Protein AF-A0A914P6P5-F1 (afdb_monomer_lite)

Foldseek 3Di:
DVVVVVVVVVVVVVVVVVVVVPPPPPDDDDDDDDDDDDDDDDDDDDDDDDDDDDDDPDDDDPDDDDDDDDDDPDDPPVVVVVVVVVVVVVVVVVVVVVVVVVVVVVVVVVPPPVVVVVVVVPPPPDPDPVVVVVVVVVVVVVVVVVVVVVVVVVVVVVVVVVVVVVVVVVVVVVVVVVVVVVVVVVVVVVVVVVVVVVVVVVVVVVVVVVVVVVVVVVVVVVVVVVVVVVVVVVVVVVVVVVVVVVVVVVVVVVVVVVVVVVVVVVVVVVVVVVVVVVVVVVVVVVVVVVVVVVVVVVVVVVVVVVVVVVVVVVVVVVVVVVVVVVVVVVVVVVVVVVVVVVVDDDDDDDDDDDPPPVVVVVVVVVVVVVVVVVVVVVVVVVVVVVVVVVVVVVVVVVVVVVVVVVVVVVVVVVVVVVVVVVVVVVVVVVVVVVVVVVVVVVVVVVVVVVVVVVVVVVVVVVVVVVVVVVVVVVVVVVVVVVVVVVVVVVVVVVVVPDDDDDDPPVVVVVVVVVVVVVVVVVVVVVVVVVVVVVVVVVVVVVVVVVVVVVVVVVVVVVVVVVVVVVVVVVVVVVVVVVVVVVVVVVVVVVVVVVVVVVVVVVVVVVVVVVVVVVVVVVVVVVVVVVVVVVVVVVVVVVVVVVVVVVVVVVVVVVVVVVVVVD

Radius of gyration: 86.82 Å; chains: 1; bounding box: 163×59×300 Å

Structure (mmCIF, N/CA/C/O backbone):
data_AF-A0A914P6P5-F1
#
_entry.id   AF-A0A914P6P5-F1
#
loop_
_atom_site.group_PDB
_atom_site.id
_atom_site.type_symbol
_atom_site.label_atom_id
_atom_site.label_alt_id
_atom_site.label_comp_id
_atom_site.label_asym_id
_atom_site.label_entity_id
_atom_site.label_seq_id
_atom_site.pdbx_PDB_ins_code
_atom_site.Cartn_x
_atom_site.Cartn_y
_atom_site.Cartn_z
_atom_site.occupancy
_atom_site.B_iso_or_equiv
_atom_site.auth_seq_id
_atom_site.auth_comp_id
_atom_site.auth_asym_id
_atom_site.auth_atom_id
_atom_site.pdbx_PDB_model_num
ATOM 1 N N . MET A 1 1 ? -19.886 24.396 17.014 1.00 57.44 1 MET A N 1
ATOM 2 C CA . MET A 1 1 ? -20.000 23.623 15.750 1.00 57.44 1 MET A CA 1
ATOM 3 C C . MET A 1 1 ? -20.609 24.397 14.573 1.00 57.44 1 MET A C 1
ATOM 5 O O . MET A 1 1 ? -19.996 24.369 13.516 1.00 57.44 1 MET A O 1
ATOM 9 N N . LYS A 1 2 ? -21.733 25.130 14.704 1.00 63.47 2 LYS A N 1
ATOM 10 C CA . LYS A 1 2 ? -22.335 25.891 13.575 1.00 63.47 2 LYS A CA 1
ATOM 11 C C . LYS A 1 2 ? -21.384 26.892 12.884 1.00 63.47 2 LYS A C 1
ATOM 13 O O . LYS A 1 2 ? -21.362 26.943 11.663 1.00 63.47 2 LYS A O 1
ATOM 18 N N . ARG A 1 3 ? -20.536 27.612 13.635 1.00 68.31 3 ARG A N 1
ATOM 19 C CA . ARG A 1 3 ? -19.542 28.545 13.056 1.00 68.31 3 ARG A CA 1
ATOM 20 C C . ARG A 1 3 ? -18.435 27.857 12.240 1.00 68.31 3 ARG A C 1
ATOM 22 O O . ARG A 1 3 ? -17.996 28.416 11.249 1.00 68.31 3 ARG A O 1
ATOM 29 N N . ARG A 1 4 ? -18.031 26.629 12.602 1.00 73.69 4 ARG A N 1
ATOM 30 C CA . ARG A 1 4 ? -17.045 25.853 11.823 1.00 73.69 4 ARG A CA 1
ATOM 31 C C . ARG A 1 4 ? -17.630 25.334 10.505 1.00 73.69 4 ARG A C 1
ATOM 33 O O . ARG A 1 4 ? -16.917 25.320 9.516 1.00 73.69 4 ARG A O 1
ATOM 40 N N . ARG A 1 5 ? -18.921 24.972 10.467 1.00 78.75 5 ARG A N 1
ATOM 41 C CA . ARG A 1 5 ? -19.598 24.602 9.207 1.00 78.75 5 ARG A CA 1
ATOM 42 C C . ARG A 1 5 ? -19.689 25.775 8.232 1.00 78.75 5 ARG A C 1
ATOM 44 O O . ARG A 1 5 ? -19.384 25.590 7.064 1.00 78.75 5 ARG A O 1
ATOM 51 N N . LEU A 1 6 ? -20.032 26.965 8.728 1.00 81.44 6 LEU A N 1
ATOM 52 C CA . LEU A 1 6 ? -20.105 28.168 7.891 1.00 81.44 6 LEU A CA 1
ATOM 53 C C . LEU A 1 6 ? -18.742 28.549 7.300 1.00 81.44 6 LEU A C 1
ATOM 55 O O . LEU A 1 6 ? -18.678 28.917 6.136 1.00 81.44 6 LEU A O 1
ATOM 59 N N . TYR A 1 7 ? -17.656 28.387 8.060 1.00 83.50 7 TYR A N 1
ATOM 60 C CA . TYR A 1 7 ? -16.308 28.683 7.568 1.00 83.50 7 TYR A CA 1
ATOM 61 C C . TYR A 1 7 ? -15.855 27.715 6.460 1.00 83.50 7 TYR A C 1
ATOM 63 O O . TYR A 1 7 ? -15.299 28.140 5.452 1.00 83.50 7 TYR A O 1
ATOM 71 N N . VAL A 1 8 ? -16.159 26.419 6.603 1.00 83.75 8 VAL A N 1
ATOM 72 C CA . VAL A 1 8 ? -15.824 25.395 5.594 1.00 83.75 8 VAL A CA 1
ATOM 73 C C . VAL A 1 8 ? -16.658 25.560 4.316 1.00 83.75 8 VAL A C 1
ATOM 75 O O . VAL A 1 8 ? -16.129 25.416 3.216 1.00 83.75 8 VAL A O 1
ATOM 78 N N . GLU A 1 9 ? -17.942 25.920 4.425 1.00 81.25 9 GLU A N 1
ATOM 79 C CA . GLU A 1 9 ? -18.768 26.249 3.250 1.00 81.25 9 GLU A CA 1
ATOM 80 C C . GLU A 1 9 ? -18.296 27.526 2.537 1.00 81.25 9 GLU A C 1
ATOM 82 O O . GLU A 1 9 ? -18.403 27.631 1.313 1.00 81.25 9 GLU A O 1
ATOM 87 N N . GLU A 1 10 ? -17.763 28.498 3.276 1.00 86.12 10 GLU A N 1
ATOM 88 C CA . GLU A 1 10 ? -17.255 29.742 2.702 1.00 86.12 10 GLU A CA 1
ATOM 89 C C . GLU A 1 10 ? -15.915 29.544 1.971 1.00 86.12 10 GLU A C 1
ATOM 91 O O . GLU A 1 10 ? -15.727 30.100 0.885 1.00 86.12 10 GLU A O 1
ATOM 96 N N . GLU A 1 11 ? -15.020 28.693 2.488 1.00 83.38 11 GLU A N 1
ATOM 97 C CA . GLU A 1 11 ? -13.799 28.293 1.773 1.00 83.38 11 GLU A CA 1
ATOM 98 C C . GLU A 1 11 ? -14.096 27.467 0.516 1.00 83.38 11 GLU A C 1
ATOM 100 O O . GLU A 1 11 ? -13.522 27.740 -0.542 1.00 83.38 11 GLU A O 1
ATOM 105 N N . ALA A 1 12 ? -15.052 26.534 0.581 1.00 76.88 12 ALA A N 1
ATOM 106 C CA . ALA A 1 12 ? -15.472 25.756 -0.585 1.00 76.88 12 ALA A CA 1
ATOM 107 C C . ALA A 1 12 ? -16.051 26.649 -1.702 1.00 76.88 12 ALA A C 1
ATOM 109 O O . ALA A 1 12 ? -15.792 26.437 -2.886 1.00 76.88 12 ALA A O 1
ATOM 110 N N . ARG A 1 13 ? -16.776 27.718 -1.343 1.00 78.88 13 ARG A N 1
ATOM 111 C CA . ARG A 1 13 ? -17.282 28.699 -2.321 1.00 78.88 13 ARG A CA 1
ATOM 112 C C . ARG A 1 13 ? -16.189 29.602 -2.899 1.00 78.88 13 ARG A C 1
ATOM 114 O O . ARG A 1 13 ? -16.339 30.086 -4.024 1.00 78.88 13 ARG A O 1
ATOM 121 N N . LYS A 1 14 ? -15.104 29.857 -2.160 1.00 77.94 14 LYS A N 1
ATOM 122 C CA . LYS A 1 14 ? -13.953 30.630 -2.661 1.00 77.94 14 LYS A CA 1
ATOM 123 C C . LYS A 1 14 ? -13.117 29.820 -3.654 1.00 77.94 14 LYS A C 1
ATOM 125 O O . LYS A 1 14 ? -12.744 30.371 -4.692 1.00 77.94 14 LYS A O 1
ATOM 130 N N . SER A 1 15 ? -12.907 28.527 -3.403 1.00 70.56 15 SER A N 1
ATOM 131 C CA . SER A 1 15 ? -12.168 27.653 -4.325 1.00 70.56 15 SER A CA 1
ATOM 132 C C . SER A 1 15 ? -12.925 27.420 -5.642 1.00 70.56 15 SER A C 1
ATOM 134 O O . SER A 1 15 ? -12.329 27.471 -6.721 1.00 70.56 15 SER A O 1
ATOM 136 N N . GLU A 1 16 ? -14.257 27.303 -5.600 1.00 68.19 16 GLU A N 1
ATOM 137 C CA . GLU A 1 16 ? -15.073 27.144 -6.812 1.00 68.19 16 GLU A CA 1
ATOM 138 C C . GLU A 1 16 ? -15.070 28.408 -7.701 1.00 68.19 16 GLU A C 1
ATOM 140 O O . GLU A 1 16 ? -15.037 28.322 -8.933 1.00 68.19 16 GLU A O 1
ATOM 145 N N . LYS A 1 17 ? -15.019 29.606 -7.098 1.00 72.56 17 LYS A N 1
ATOM 146 C CA . LYS A 1 17 ? -14.906 30.875 -7.842 1.00 72.56 17 LYS A CA 1
ATOM 147 C C . LYS A 1 17 ? -13.534 31.072 -8.496 1.00 72.56 17 LYS A C 1
ATOM 149 O O . LYS A 1 17 ? -13.471 31.693 -9.557 1.00 72.56 17 LYS A O 1
ATOM 154 N N . GLN A 1 18 ? -12.456 30.537 -7.920 1.00 63.19 18 GLN A N 1
ATOM 155 C CA . GLN A 1 18 ? -11.127 30.566 -8.548 1.00 63.19 18 GLN A CA 1
ATOM 156 C C . GLN A 1 18 ? -11.021 29.591 -9.731 1.00 63.19 18 GLN A C 1
ATOM 158 O O . GLN A 1 18 ? -10.430 29.940 -10.751 1.00 63.19 18 GLN A O 1
ATOM 163 N N . SER A 1 19 ? -11.686 28.432 -9.667 1.00 59.84 19 SER A N 1
ATOM 164 C CA . SER A 1 19 ? -11.717 27.466 -10.779 1.00 59.84 19 SER A CA 1
ATOM 165 C C . SER A 1 19 ? -12.417 28.013 -12.036 1.00 59.84 19 SER A C 1
ATOM 167 O O . SER A 1 19 ? -11.980 27.766 -13.162 1.00 59.84 19 SER A O 1
ATOM 169 N N . ARG A 1 20 ? -13.462 28.840 -11.875 1.00 52.88 20 ARG A N 1
ATOM 170 C CA . ARG A 1 20 ? -14.198 29.422 -13.016 1.00 52.88 20 ARG A CA 1
ATOM 171 C C . ARG A 1 20 ? -13.448 30.549 -13.740 1.00 52.88 20 ARG A C 1
ATOM 173 O O . ARG A 1 20 ? -13.756 30.809 -14.899 1.00 52.88 20 ARG A O 1
ATOM 180 N N . LYS A 1 21 ? -12.438 31.178 -13.124 1.00 50.44 21 LYS A N 1
ATOM 181 C CA . LYS A 1 21 ? -11.638 32.238 -13.776 1.00 50.44 21 LYS A CA 1
ATOM 182 C C . LYS A 1 21 ? -10.588 31.717 -14.766 1.00 50.44 21 LYS A C 1
ATOM 184 O O . LYS A 1 21 ? -10.185 32.473 -15.641 1.00 50.44 21 LYS A O 1
ATOM 189 N N . HIS A 1 22 ? -10.201 30.441 -14.702 1.00 49.31 22 HIS A N 1
ATOM 190 C CA . HIS A 1 22 ? -9.173 29.878 -15.593 1.00 49.31 22 HIS A CA 1
ATOM 191 C C . HIS A 1 22 ? -9.705 29.165 -16.848 1.00 49.31 22 HIS A C 1
ATOM 193 O O . HIS A 1 22 ? -8.911 28.711 -17.665 1.00 49.31 22 HIS A O 1
ATOM 199 N N . LYS A 1 23 ? -11.028 29.102 -17.058 1.00 45.62 23 LYS A N 1
ATOM 200 C CA . LYS A 1 23 ? -11.630 28.457 -18.246 1.00 45.62 23 LYS A CA 1
ATOM 201 C C . LYS A 1 23 ? -12.094 29.416 -19.354 1.00 45.62 23 LYS A C 1
ATOM 203 O O . LYS A 1 23 ? -12.641 28.948 -20.344 1.00 45.62 23 LYS A O 1
ATOM 208 N N . SER A 1 24 ? -11.863 30.727 -19.233 1.00 41.78 24 SER A N 1
ATOM 209 C CA . SER A 1 24 ? -12.435 31.730 -20.156 1.00 41.78 24 SER A CA 1
ATOM 210 C C . SER A 1 24 ? -11.449 32.384 -21.144 1.00 41.78 24 SER A C 1
ATOM 212 O O . SER A 1 24 ? -11.834 33.344 -21.805 1.00 41.78 24 SER A O 1
ATOM 214 N N . SER A 1 25 ? -10.203 31.914 -21.280 1.00 44.88 25 SER A N 1
ATOM 215 C CA . SER A 1 25 ? -9.183 32.582 -22.122 1.00 44.88 25 SER A CA 1
ATOM 216 C C . SER A 1 25 ? -8.612 31.748 -23.280 1.00 44.88 25 SER A C 1
ATOM 218 O O . SER A 1 25 ? -7.542 32.063 -23.791 1.00 44.88 25 SER A O 1
ATOM 220 N N . ARG A 1 26 ? -9.308 30.706 -23.748 1.00 41.03 26 ARG A N 1
ATOM 221 C CA . ARG A 1 26 ? -8.904 29.953 -24.952 1.00 41.03 26 ARG A CA 1
ATOM 222 C C . ARG A 1 26 ? -10.090 29.702 -25.873 1.00 41.03 26 ARG A C 1
ATOM 224 O O . ARG A 1 26 ? -10.590 28.592 -25.926 1.00 41.03 26 ARG A O 1
ATOM 231 N N . LEU A 1 27 ? -10.540 30.739 -26.570 1.00 44.19 27 LEU A N 1
ATOM 232 C CA . LEU A 1 27 ? -11.348 30.643 -27.791 1.00 44.19 27 LEU A CA 1
ATOM 233 C C . LEU A 1 27 ? -11.182 31.969 -28.555 1.00 44.19 27 LEU A C 1
ATOM 235 O O . LEU A 1 27 ? -12.054 32.830 -28.543 1.00 44.19 27 LEU A O 1
ATOM 239 N N . SER A 1 28 ? -10.025 32.151 -29.191 1.00 37.38 28 SER A N 1
ATOM 240 C CA . SER A 1 28 ? -9.862 33.107 -30.287 1.00 37.38 28 SER A CA 1
ATOM 241 C C . SER A 1 28 ? -9.463 32.316 -31.525 1.00 37.38 28 SER A C 1
ATOM 243 O O . SER A 1 28 ? -8.366 31.776 -31.627 1.00 37.38 28 SER A O 1
ATOM 245 N N . THR A 1 29 ? -10.436 32.184 -32.414 1.00 43.00 29 THR A N 1
ATOM 246 C CA . THR A 1 29 ? -10.358 31.599 -33.746 1.00 43.00 29 THR A CA 1
ATOM 247 C C . THR A 1 29 ? -9.427 32.410 -34.637 1.00 43.00 29 THR A C 1
ATOM 249 O O . THR A 1 29 ? -9.736 33.564 -34.933 1.00 43.00 29 THR A O 1
ATOM 252 N N . GLU A 1 30 ? -8.361 31.794 -35.137 1.00 35.72 30 GLU A N 1
ATOM 253 C CA . GLU A 1 30 ? -7.603 32.316 -36.272 1.00 35.72 30 GLU A CA 1
ATOM 254 C C . GLU A 1 30 ? -7.910 31.454 -37.501 1.00 35.72 30 GLU A C 1
ATOM 256 O O . GLU A 1 30 ? -7.604 30.264 -37.570 1.00 35.72 30 GLU A O 1
ATOM 261 N N . LYS A 1 31 ? -8.636 32.067 -38.440 1.00 43.28 31 LYS A N 1
ATOM 262 C CA . LYS A 1 31 ? -8.937 31.536 -39.768 1.00 43.28 31 LYS A CA 1
ATOM 263 C C . LYS A 1 31 ? -7.682 31.673 -40.626 1.00 43.28 31 LYS A C 1
ATOM 265 O O . LYS A 1 31 ? -7.341 32.791 -41.000 1.00 43.28 31 LYS A O 1
ATOM 270 N N . ILE A 1 32 ? -7.068 30.561 -41.021 1.00 37.91 32 ILE A N 1
ATOM 271 C CA . ILE A 1 32 ? -6.149 30.540 -42.163 1.00 37.91 32 ILE A CA 1
ATOM 272 C C . ILE A 1 32 ? -6.834 29.802 -43.311 1.00 37.91 32 ILE A C 1
ATOM 274 O O . ILE A 1 32 ? -7.226 28.641 -43.213 1.00 37.91 32 ILE A O 1
ATOM 278 N N . VAL A 1 33 ? -7.033 30.558 -44.386 1.00 34.62 33 VAL A N 1
ATOM 279 C CA . VAL A 1 33 ? -7.624 30.163 -45.661 1.00 34.62 33 VAL A CA 1
ATOM 280 C C . VAL A 1 33 ? -6.615 29.295 -46.413 1.00 34.62 33 VAL A C 1
ATOM 282 O O . VAL A 1 33 ? -5.616 29.803 -46.913 1.00 34.62 33 VAL A O 1
ATOM 285 N N . VAL A 1 34 ? -6.882 27.994 -46.515 1.00 36.00 34 VAL A N 1
ATOM 286 C CA . VAL A 1 34 ? -6.157 27.088 -47.416 1.00 36.00 34 VAL A CA 1
ATOM 287 C C . VAL A 1 34 ? -6.875 27.085 -48.765 1.00 36.00 34 VAL A C 1
ATOM 289 O O . VAL A 1 34 ? -8.021 26.648 -48.874 1.00 36.00 34 VAL A O 1
ATOM 292 N N . LYS A 1 35 ? -6.205 27.606 -49.798 1.00 40.47 35 LYS A N 1
ATOM 293 C CA . LYS A 1 35 ? -6.622 27.474 -51.199 1.00 40.47 35 LYS A CA 1
ATOM 294 C C . LYS A 1 35 ? -6.316 26.053 -51.685 1.00 40.47 35 LYS A C 1
ATOM 296 O O . LYS A 1 35 ? -5.159 25.662 -51.772 1.00 40.47 35 LYS A O 1
ATOM 301 N N . LEU A 1 36 ? -7.378 25.325 -52.020 1.00 36.66 36 LEU A N 1
ATOM 302 C CA . LEU A 1 36 ? -7.386 24.104 -52.835 1.00 36.66 36 LEU A CA 1
ATOM 303 C C . LEU A 1 36 ? -6.908 24.430 -54.262 1.00 36.66 36 LEU A C 1
ATOM 305 O O . LEU A 1 36 ? -7.229 25.507 -54.773 1.00 36.66 36 LEU A O 1
ATOM 309 N N . SER A 1 37 ? -6.202 23.535 -54.963 1.00 33.34 37 SER A N 1
ATOM 310 C CA . SER A 1 37 ? -6.745 22.558 -55.946 1.00 33.34 37 SER A CA 1
ATOM 311 C C . SER A 1 37 ? -5.570 22.010 -56.810 1.00 33.34 37 SER A C 1
ATOM 313 O O . SER A 1 37 ? -4.554 22.701 -56.863 1.00 33.34 37 SER A O 1
ATOM 315 N N . PRO A 1 38 ? -5.721 20.973 -57.672 1.00 51.69 38 PRO A N 1
ATOM 316 C CA . PRO A 1 38 ? -6.431 19.690 -57.507 1.00 51.69 38 PRO A CA 1
ATOM 317 C C . PRO A 1 38 ? -5.727 18.458 -58.172 1.00 51.69 38 PRO A C 1
ATOM 319 O O . PRO A 1 38 ? -4.799 18.609 -58.958 1.00 51.69 38 PRO A O 1
ATOM 322 N N . THR A 1 39 ? -6.318 17.263 -57.960 1.00 32.53 39 THR A N 1
ATOM 323 C CA . THR A 1 39 ? -6.372 16.057 -58.851 1.00 32.53 39 THR A CA 1
ATOM 324 C C . THR A 1 39 ? -5.067 15.267 -59.091 1.00 32.53 39 THR A C 1
ATOM 326 O O . THR A 1 39 ? -4.029 15.854 -59.319 1.00 32.53 39 THR A O 1
ATOM 329 N N . THR A 1 40 ? -5.007 13.930 -59.041 1.00 33.75 40 THR A N 1
ATOM 330 C CA . THR A 1 40 ? -5.917 12.902 -59.588 1.00 33.75 40 THR A CA 1
ATOM 331 C C . THR A 1 40 ? -5.925 11.601 -58.773 1.00 33.75 40 THR A C 1
ATOM 333 O O . THR A 1 40 ? -4.937 11.203 -58.165 1.00 33.75 40 THR A O 1
ATOM 336 N N . SER A 1 41 ? -7.077 10.934 -58.838 1.00 37.12 41 SER A N 1
ATOM 337 C CA . SER A 1 41 ? -7.393 9.569 -58.416 1.00 37.12 41 SER A CA 1
ATOM 338 C C . SER A 1 41 ? -6.471 8.500 -59.002 1.00 37.12 41 SER A C 1
ATOM 340 O O . SER A 1 41 ? -6.099 8.624 -60.161 1.00 37.12 41 SER A O 1
ATOM 342 N N . PHE A 1 42 ? -6.294 7.380 -58.298 1.00 32.78 42 PHE A N 1
ATOM 343 C CA . PHE A 1 42 ? -6.752 6.073 -58.792 1.00 32.78 42 PHE A CA 1
ATOM 344 C C . PHE A 1 42 ? -6.844 5.068 -57.636 1.00 32.78 42 PHE A C 1
ATOM 346 O O . PHE A 1 42 ? -5.960 4.984 -56.788 1.00 32.78 42 PHE A O 1
ATOM 353 N N . ALA A 1 43 ? -7.979 4.376 -57.595 1.00 35.78 43 ALA A N 1
ATOM 354 C CA . ALA A 1 43 ? -8.370 3.396 -56.598 1.00 35.78 43 ALA A CA 1
ATOM 355 C C . ALA A 1 43 ? -7.927 1.978 -56.989 1.00 35.78 43 ALA A C 1
ATOM 357 O O . ALA A 1 43 ? -7.785 1.679 -58.173 1.00 35.78 43 ALA A O 1
ATOM 358 N N . ASP A 1 44 ? -7.789 1.147 -55.955 1.00 36.22 44 ASP A N 1
ATOM 359 C CA . ASP A 1 44 ? -8.048 -0.292 -55.869 1.00 36.22 44 ASP A CA 1
ATOM 360 C C . ASP A 1 44 ? -7.584 -1.225 -56.999 1.00 36.22 44 ASP A C 1
ATOM 362 O O . ASP A 1 44 ? -8.148 -1.257 -58.091 1.00 36.22 44 ASP A O 1
ATOM 366 N N . LYS A 1 45 ? -6.702 -2.166 -56.630 1.00 35.16 45 LYS A N 1
ATOM 367 C CA . LYS A 1 45 ? -7.065 -3.595 -56.561 1.00 35.16 45 LYS A CA 1
ATOM 368 C C . LYS A 1 45 ? -5.963 -4.420 -55.902 1.00 35.16 45 LYS A C 1
ATOM 370 O O . LYS A 1 45 ? -4.856 -4.556 -56.409 1.00 35.16 45 LYS A O 1
ATOM 375 N N . VAL A 1 46 ? -6.331 -4.981 -54.758 1.00 41.00 46 VAL A N 1
ATOM 376 C CA . VAL A 1 46 ? -5.717 -6.159 -54.152 1.00 41.00 46 VAL A CA 1
ATOM 377 C C . VAL A 1 46 ? -6.089 -7.354 -55.024 1.00 41.00 46 VAL A C 1
ATOM 379 O O . VAL A 1 46 ? -7.276 -7.615 -55.199 1.00 41.00 46 VAL A O 1
ATOM 382 N N . ASP A 1 47 ? -5.095 -8.081 -55.529 1.00 35.78 47 ASP A N 1
ATOM 383 C CA . ASP A 1 47 ? -5.275 -9.467 -55.956 1.00 35.78 47 ASP A CA 1
ATOM 384 C C . ASP A 1 47 ? -4.165 -10.328 -55.346 1.00 35.78 47 ASP A C 1
ATOM 386 O O . ASP A 1 47 ? -2.977 -10.222 -55.657 1.00 35.78 47 ASP A O 1
ATOM 390 N N . LEU A 1 48 ? -4.604 -11.154 -54.401 1.00 45.38 48 LEU A N 1
ATOM 391 C CA . LEU A 1 48 ? -3.891 -12.264 -53.796 1.00 45.38 48 LEU A CA 1
ATOM 392 C C . LEU A 1 48 ? -3.860 -13.407 -54.812 1.00 45.38 48 LEU A C 1
ATOM 394 O O . LEU A 1 48 ? -4.900 -14.012 -55.045 1.00 45.38 48 LEU A O 1
ATOM 398 N N . ASN A 1 49 ? -2.698 -13.712 -55.393 1.00 38.47 49 ASN A N 1
ATOM 399 C CA . ASN A 1 49 ? -2.307 -15.060 -55.834 1.00 38.47 49 ASN A CA 1
ATOM 400 C C . ASN A 1 49 ? -0.920 -15.025 -56.486 1.00 38.47 49 ASN A C 1
ATOM 402 O O . ASN A 1 49 ? -0.756 -14.543 -57.602 1.00 38.47 49 ASN A O 1
ATOM 406 N N . GLY A 1 50 ? 0.080 -15.598 -55.819 1.00 34.53 50 GLY A N 1
ATOM 407 C CA . GLY A 1 50 ? 1.428 -15.715 -56.368 1.00 34.53 50 GLY A CA 1
ATOM 408 C C . GLY A 1 50 ? 2.228 -16.766 -55.624 1.00 34.53 50 GLY A C 1
ATOM 409 O O . GLY A 1 50 ? 2.782 -16.500 -54.566 1.00 34.53 50 GLY A O 1
ATOM 410 N N . LYS A 1 51 ? 2.212 -17.981 -56.168 1.00 35.78 51 LYS A N 1
ATOM 411 C CA . LYS A 1 51 ? 2.902 -19.179 -55.691 1.00 35.78 51 LYS A CA 1
ATOM 412 C C . LYS A 1 51 ? 4.371 -18.932 -55.341 1.00 35.78 51 LYS A C 1
ATOM 414 O O . LYS A 1 51 ? 5.115 -18.316 -56.094 1.00 35.78 51 LYS A O 1
ATOM 419 N N . ILE A 1 52 ? 4.765 -19.559 -54.239 1.00 43.03 52 ILE A N 1
ATOM 420 C CA . ILE A 1 52 ? 6.137 -19.870 -53.846 1.00 43.03 52 ILE A CA 1
ATOM 421 C C . ILE A 1 52 ? 6.831 -20.599 -55.007 1.00 43.03 52 ILE A C 1
ATOM 423 O O . ILE A 1 52 ? 6.385 -21.671 -55.415 1.00 43.03 52 ILE A O 1
ATOM 427 N N . SER A 1 53 ? 7.920 -20.029 -55.518 1.00 36.38 53 SER A N 1
ATOM 428 C CA . SER A 1 53 ? 8.944 -20.759 -56.265 1.00 36.38 53 SER A CA 1
ATOM 429 C C . SER A 1 53 ? 10.299 -20.156 -55.921 1.00 36.38 53 SER A C 1
ATOM 431 O O . SER A 1 53 ? 10.601 -19.016 -56.254 1.00 36.38 53 SER A O 1
ATOM 433 N N . SER A 1 54 ? 11.070 -20.942 -55.186 1.00 45.59 54 SER A N 1
ATOM 434 C CA . SER A 1 54 ? 12.491 -20.795 -54.907 1.00 45.59 54 SER A CA 1
ATOM 435 C C . SER A 1 54 ? 13.301 -20.614 -56.189 1.00 45.59 54 SER A C 1
ATOM 437 O O . SER A 1 54 ? 13.261 -21.498 -57.044 1.00 45.59 54 SER A O 1
ATOM 439 N N . GLN A 1 55 ? 14.064 -19.525 -56.291 1.00 34.38 55 GLN A N 1
ATOM 440 C CA . GLN A 1 55 ? 15.254 -19.462 -57.139 1.00 34.38 55 GLN A CA 1
ATOM 441 C C . GLN A 1 55 ? 16.185 -18.339 -56.660 1.00 34.38 55 GLN A C 1
ATOM 443 O O . GLN A 1 55 ? 15.775 -17.188 -56.517 1.00 34.38 55 GLN A O 1
ATOM 448 N N . GLU A 1 56 ? 17.415 -18.739 -56.344 1.00 36.84 56 GLU A N 1
ATOM 449 C CA . GLU A 1 56 ? 18.578 -17.898 -56.063 1.00 36.84 56 GLU A CA 1
ATOM 450 C C . GLU A 1 56 ? 18.856 -16.928 -57.225 1.00 36.84 56 GLU A C 1
ATOM 452 O O . GLU A 1 56 ? 18.625 -17.285 -58.383 1.00 36.84 56 GLU A O 1
ATOM 457 N N . PRO A 1 57 ? 19.383 -15.719 -56.966 1.00 41.59 57 PRO A N 1
ATOM 458 C CA . PRO A 1 57 ? 19.959 -14.908 -58.023 1.00 41.59 57 PRO A CA 1
ATOM 459 C C . PRO A 1 57 ? 21.369 -15.422 -58.339 1.00 41.59 57 PRO A C 1
ATOM 461 O O . PRO A 1 57 ? 22.333 -15.097 -57.646 1.00 41.59 57 PRO A O 1
ATOM 464 N N . ASP A 1 58 ? 21.469 -16.219 -59.403 1.00 34.78 58 ASP A N 1
ATOM 465 C CA . ASP A 1 58 ? 22.733 -16.534 -60.063 1.00 34.78 58 ASP A CA 1
ATOM 466 C C . ASP A 1 58 ? 23.385 -15.249 -60.597 1.00 34.78 58 ASP A C 1
ATOM 468 O O . ASP A 1 58 ? 22.790 -14.453 -61.329 1.00 34.78 58 ASP A O 1
ATOM 472 N N . LEU A 1 59 ? 24.641 -15.069 -60.201 1.00 41.44 59 LEU A N 1
ATOM 473 C CA . LEU A 1 59 ? 25.580 -14.084 -60.721 1.00 41.44 59 LEU A CA 1
ATOM 474 C C . LEU A 1 59 ? 25.766 -14.283 -62.237 1.00 41.44 59 LEU A C 1
ATOM 476 O O . LEU A 1 59 ? 26.054 -15.403 -62.662 1.00 41.44 59 LEU A O 1
ATOM 480 N N . PRO A 1 60 ? 25.694 -13.233 -63.075 1.00 39.50 60 PRO A N 1
ATOM 481 C CA . PRO A 1 60 ? 26.105 -13.359 -64.464 1.00 39.50 60 PRO A CA 1
ATOM 482 C C . PRO A 1 60 ? 27.631 -13.474 -64.548 1.00 39.50 60 PRO A C 1
ATOM 484 O O . PRO A 1 60 ? 28.375 -12.573 -64.155 1.00 39.50 60 PRO A O 1
ATOM 487 N N . SER A 1 61 ? 28.085 -14.607 -65.081 1.00 38.47 61 SER A N 1
ATOM 488 C CA . SER A 1 61 ? 29.465 -14.855 -65.477 1.00 38.47 61 SER A CA 1
ATOM 489 C C . SER A 1 61 ? 29.894 -13.861 -66.558 1.00 38.47 61 SER A C 1
ATOM 491 O O . SER A 1 61 ? 29.392 -13.895 -67.682 1.00 38.47 61 SER A O 1
ATOM 493 N N . LEU A 1 62 ? 30.846 -12.996 -66.220 1.00 38.19 62 LEU A N 1
ATOM 494 C CA . LEU A 1 62 ? 31.611 -12.189 -67.165 1.00 38.19 62 LEU A CA 1
ATOM 495 C C . LEU A 1 62 ? 32.609 -13.094 -67.903 1.00 38.19 62 LEU A C 1
ATOM 497 O O . LEU A 1 62 ? 33.735 -13.290 -67.463 1.00 38.19 62 LEU A O 1
ATOM 501 N N . ASN A 1 63 ? 32.163 -13.666 -69.014 1.00 44.19 63 ASN A N 1
ATOM 502 C CA . ASN A 1 63 ? 32.997 -14.078 -70.137 1.00 44.19 63 ASN A CA 1
ATOM 503 C C . ASN A 1 63 ? 32.141 -13.945 -71.400 1.00 44.19 63 ASN A C 1
ATOM 505 O O . ASN A 1 63 ? 30.948 -14.222 -71.356 1.00 44.19 63 ASN A O 1
ATOM 509 N N . ASP A 1 64 ? 32.771 -13.507 -72.486 1.00 38.53 64 ASP A N 1
ATOM 510 C CA . ASP A 1 64 ? 32.203 -13.192 -73.806 1.00 38.53 64 ASP A CA 1
ATOM 511 C C . ASP A 1 64 ? 31.681 -11.757 -73.972 1.00 38.53 64 ASP A C 1
ATOM 513 O O . ASP A 1 64 ? 30.482 -11.495 -73.926 1.00 38.53 64 ASP A O 1
ATOM 517 N N . SER A 1 65 ? 32.604 -10.818 -74.224 1.00 39.78 65 SER A N 1
ATOM 518 C CA . SER A 1 65 ? 32.457 -9.726 -75.213 1.00 39.78 65 SER A CA 1
ATOM 519 C C . SER A 1 65 ? 33.679 -8.801 -75.174 1.00 39.78 65 SER A C 1
ATOM 521 O O . SER A 1 65 ? 33.657 -7.747 -74.544 1.00 39.78 65 SER A O 1
ATOM 523 N N . LEU A 1 66 ? 34.759 -9.190 -75.855 1.00 38.56 66 LEU A N 1
ATOM 524 C CA . LEU A 1 66 ? 35.904 -8.316 -76.135 1.00 38.56 66 LEU A CA 1
ATOM 525 C C . LEU A 1 66 ? 36.507 -8.658 -77.507 1.00 38.56 66 LEU A C 1
ATOM 527 O O . LEU A 1 66 ? 37.670 -9.005 -77.639 1.00 38.56 66 LEU A O 1
ATOM 531 N N . GLU A 1 67 ? 35.692 -8.541 -78.551 1.00 39.16 67 GLU A N 1
ATOM 532 C CA . GLU A 1 67 ? 36.169 -8.388 -79.926 1.00 39.16 67 GLU A CA 1
ATOM 533 C C . GLU A 1 67 ? 35.295 -7.340 -80.610 1.00 39.16 67 GLU A C 1
ATOM 535 O O . GLU A 1 67 ? 34.116 -7.582 -80.857 1.00 39.16 67 GLU A O 1
ATOM 540 N N . ASN A 1 68 ? 35.876 -6.157 -80.833 1.00 40.47 68 ASN A N 1
ATOM 541 C CA . ASN A 1 68 ? 35.590 -5.176 -81.890 1.00 40.47 68 ASN A CA 1
ATOM 542 C C . ASN A 1 68 ? 35.798 -3.753 -81.365 1.00 40.47 68 ASN A C 1
ATOM 544 O O . ASN A 1 68 ? 34.909 -3.180 -80.740 1.00 40.47 68 ASN A O 1
ATOM 548 N N . ASN A 1 69 ? 36.984 -3.207 -81.652 1.00 37.75 69 ASN A N 1
ATOM 549 C CA . ASN A 1 69 ? 37.277 -1.808 -82.008 1.00 37.75 69 ASN A CA 1
ATOM 550 C C . ASN A 1 69 ? 38.687 -1.415 -81.551 1.00 37.75 69 ASN A C 1
ATOM 552 O O . ASN A 1 69 ? 38.870 -0.706 -80.567 1.00 37.75 69 ASN A O 1
ATOM 556 N N . ILE A 1 70 ? 39.691 -1.817 -82.333 1.00 36.34 70 ILE A N 1
ATOM 557 C CA . ILE A 1 70 ? 40.939 -1.060 -82.450 1.00 36.34 70 ILE A CA 1
ATOM 558 C C . ILE A 1 70 ? 41.121 -0.776 -83.939 1.00 36.34 70 ILE A C 1
ATOM 560 O O . ILE A 1 70 ? 41.556 -1.626 -84.711 1.00 36.34 70 ILE A O 1
ATOM 564 N N . ALA A 1 71 ? 40.717 0.423 -84.351 1.00 36.72 71 ALA A N 1
ATOM 565 C CA . ALA A 1 71 ? 41.043 0.964 -85.659 1.00 36.72 71 ALA A CA 1
ATOM 566 C C . ALA A 1 71 ? 42.541 1.307 -85.677 1.00 36.72 71 ALA A C 1
ATOM 568 O O . ALA A 1 71 ? 42.976 2.282 -85.066 1.00 36.72 71 ALA A O 1
ATOM 569 N N . SER A 1 72 ? 43.336 0.478 -86.352 1.00 35.22 72 SER A N 1
ATOM 570 C CA . SER A 1 72 ? 44.757 0.725 -86.596 1.00 35.22 72 SER A CA 1
ATOM 571 C C . SER A 1 72 ? 44.952 1.778 -87.702 1.00 35.22 72 SER A C 1
ATOM 573 O O . SER A 1 72 ? 44.356 1.653 -88.774 1.00 35.22 72 SER A O 1
ATOM 575 N N . PRO A 1 73 ? 45.815 2.791 -87.509 1.00 44.72 73 PRO A N 1
ATOM 576 C CA . PRO A 1 73 ? 46.163 3.753 -88.547 1.00 44.72 73 PRO A CA 1
ATOM 577 C C . PRO A 1 73 ? 47.406 3.273 -89.316 1.00 44.72 73 PRO A C 1
ATOM 579 O O . PRO A 1 73 ? 48.522 3.599 -88.927 1.00 44.72 73 PRO A O 1
ATOM 582 N N . SER A 1 74 ? 47.263 2.497 -90.401 1.00 46.34 74 SER A N 1
ATOM 583 C CA . SER A 1 74 ? 48.435 2.182 -91.254 1.00 46.34 74 SER A CA 1
ATOM 584 C C . SER A 1 74 ? 48.160 1.725 -92.699 1.00 46.34 74 SER A C 1
ATOM 586 O O . SER A 1 74 ? 48.973 1.002 -93.263 1.00 46.34 74 SER A O 1
ATOM 588 N N . SER A 1 75 ? 47.065 2.124 -93.356 1.00 45.03 75 SER A N 1
ATOM 589 C CA . SER A 1 75 ? 46.728 1.592 -94.699 1.00 45.03 75 SER A CA 1
ATOM 590 C C . SER A 1 75 ? 46.985 2.529 -95.893 1.00 45.03 75 SER A C 1
ATOM 592 O O . SER A 1 75 ? 46.617 2.203 -97.022 1.00 45.03 75 SER A O 1
ATOM 594 N N . VAL A 1 76 ? 47.648 3.679 -95.702 1.00 48.19 76 VAL A N 1
ATOM 595 C CA . VAL A 1 76 ? 47.874 4.654 -96.797 1.00 48.19 76 VAL A CA 1
ATOM 596 C C . VAL A 1 76 ? 49.285 4.576 -97.413 1.00 48.19 76 VAL A C 1
ATOM 598 O O . VAL A 1 76 ? 49.473 5.012 -98.550 1.00 48.19 76 VAL A O 1
ATOM 601 N N . SER A 1 77 ? 50.278 3.981 -96.740 1.00 54.28 77 SER A N 1
ATOM 602 C CA . SER A 1 77 ? 51.657 3.883 -97.263 1.00 54.28 77 SER A CA 1
ATOM 603 C C . SER A 1 77 ? 51.941 2.603 -98.062 1.00 54.28 77 SER A C 1
ATOM 605 O O . SER A 1 77 ? 52.647 2.676 -99.066 1.00 54.28 77 SER A O 1
ATOM 607 N N . GLU A 1 78 ? 51.357 1.455 -97.701 1.00 50.56 78 GLU A N 1
ATOM 608 C CA . GLU A 1 78 ? 51.613 0.177 -98.396 1.00 50.56 78 GLU A CA 1
ATOM 609 C C . GLU A 1 78 ? 51.032 0.141 -99.818 1.00 50.56 78 GLU A C 1
ATOM 611 O O . GLU A 1 78 ? 51.685 -0.335 -100.748 1.00 50.56 78 GLU A O 1
ATOM 616 N N . ASN A 1 79 ? 49.869 0.758 -100.043 1.00 59.88 79 ASN A N 1
ATOM 617 C CA . ASN A 1 79 ? 49.249 0.797 -101.372 1.00 59.88 79 ASN A CA 1
ATOM 618 C C . ASN A 1 79 ? 50.019 1.670 -102.384 1.00 59.88 79 ASN A C 1
ATOM 620 O O . ASN A 1 79 ? 49.961 1.409 -103.585 1.00 59.88 79 ASN A O 1
ATOM 624 N N . LYS A 1 80 ? 50.789 2.672 -101.929 1.00 59.62 80 LYS A N 1
ATOM 625 C CA . LYS A 1 80 ? 51.657 3.476 -102.813 1.00 59.62 80 LYS A CA 1
ATOM 626 C C . LYS A 1 80 ? 52.917 2.723 -103.241 1.00 59.62 80 LYS A C 1
ATOM 628 O O . LYS A 1 80 ? 53.360 2.892 -104.374 1.00 59.62 80 LYS A O 1
ATOM 633 N N . ILE A 1 81 ? 53.469 1.884 -102.364 1.00 66.38 81 ILE A N 1
ATOM 634 C CA . ILE A 1 81 ? 54.662 1.081 -102.668 1.00 66.38 81 ILE A CA 1
ATOM 635 C C . ILE A 1 81 ? 54.312 -0.019 -103.678 1.00 66.38 81 ILE A C 1
ATOM 637 O O . ILE A 1 81 ? 55.032 -0.197 -104.658 1.00 66.38 81 ILE A O 1
ATOM 641 N N . ILE A 1 82 ? 53.165 -0.687 -103.508 1.00 70.75 82 ILE A N 1
ATOM 642 C CA . ILE A 1 82 ? 52.698 -1.720 -104.448 1.00 70.75 82 ILE A CA 1
ATOM 643 C C . ILE A 1 82 ? 52.427 -1.119 -105.838 1.00 70.75 82 ILE A C 1
ATOM 645 O O . ILE A 1 82 ? 52.866 -1.682 -106.837 1.00 70.75 82 ILE A O 1
ATOM 649 N N . ALA A 1 83 ? 51.795 0.058 -105.920 1.00 68.94 83 ALA A N 1
ATOM 650 C CA . ALA A 1 83 ? 51.554 0.732 -107.200 1.00 68.94 83 ALA A CA 1
ATOM 651 C C . ALA A 1 83 ? 52.855 1.144 -107.923 1.00 68.94 83 ALA A C 1
ATOM 653 O O . ALA A 1 83 ? 52.947 0.999 -109.141 1.00 68.94 83 ALA A O 1
ATOM 654 N N . SER A 1 84 ? 53.873 1.607 -107.185 1.00 73.75 84 SER A N 1
ATOM 655 C CA . SER A 1 84 ? 55.174 1.978 -107.763 1.00 73.75 84 SER A CA 1
ATOM 656 C C . SER A 1 84 ? 55.944 0.768 -108.300 1.00 73.75 84 SER A C 1
ATOM 658 O O . SER A 1 84 ? 56.539 0.852 -109.371 1.00 73.75 84 SER A O 1
ATOM 660 N N . LEU A 1 85 ? 55.906 -0.366 -107.589 1.00 75.69 85 LEU A N 1
ATOM 661 C CA . LEU A 1 85 ? 56.553 -1.608 -108.030 1.00 75.69 85 LEU A CA 1
ATOM 662 C C . LEU A 1 85 ? 55.849 -2.231 -109.247 1.00 75.69 85 LEU A C 1
ATOM 664 O O . LEU A 1 85 ? 56.497 -2.871 -110.075 1.00 75.69 85 LEU A O 1
ATOM 668 N N . GLN A 1 86 ? 54.536 -2.027 -109.386 1.00 77.94 86 GLN A N 1
ATOM 669 C CA . GLN A 1 86 ? 53.779 -2.476 -110.556 1.00 77.94 86 GLN A CA 1
ATOM 670 C C . GLN A 1 86 ? 54.189 -1.706 -111.829 1.00 77.94 86 GLN A C 1
ATOM 672 O O . GLN A 1 86 ? 54.425 -2.326 -112.865 1.00 77.94 86 GLN A O 1
ATOM 677 N N . ASP A 1 87 ? 54.341 -0.379 -111.734 1.00 77.19 87 ASP A N 1
ATOM 678 C CA . ASP A 1 87 ? 54.709 0.498 -112.860 1.00 77.19 87 ASP A CA 1
ATOM 679 C C . ASP A 1 87 ? 56.139 0.230 -113.374 1.00 77.19 87 ASP A C 1
ATOM 681 O O . ASP A 1 87 ? 56.399 0.229 -114.580 1.00 77.19 87 ASP A O 1
ATOM 685 N N . GLU A 1 88 ? 57.075 -0.076 -112.470 1.00 80.69 88 GLU A N 1
ATOM 686 C CA . GLU A 1 88 ? 58.449 -0.462 -112.826 1.00 80.69 88 GLU A CA 1
ATOM 687 C C . GLU A 1 88 ? 58.505 -1.821 -113.545 1.00 80.69 88 GLU A C 1
ATOM 689 O O . GLU A 1 88 ? 59.239 -1.997 -114.522 1.00 80.69 88 GLU A O 1
ATOM 694 N N . ASN A 1 89 ? 57.674 -2.776 -113.119 1.00 83.19 89 ASN A N 1
ATOM 695 C CA . ASN A 1 89 ? 57.588 -4.100 -113.736 1.00 83.19 89 ASN A CA 1
ATOM 696 C C . ASN A 1 89 ? 56.991 -4.034 -115.156 1.00 83.19 89 ASN A C 1
ATOM 698 O O . ASN A 1 89 ? 57.441 -4.736 -116.067 1.00 83.19 89 ASN A O 1
ATOM 702 N N . ASP A 1 90 ? 56.022 -3.146 -115.382 1.00 81.69 90 ASP A N 1
ATOM 703 C CA . ASP A 1 90 ? 55.437 -2.942 -116.709 1.00 81.69 90 ASP A CA 1
ATOM 704 C C . ASP A 1 90 ? 56.399 -2.218 -117.672 1.00 81.69 90 ASP A C 1
ATOM 706 O O . ASP A 1 90 ? 56.466 -2.585 -118.853 1.00 81.69 90 ASP A O 1
ATOM 710 N N . LYS A 1 91 ? 57.243 -1.295 -117.178 1.00 83.00 91 LYS A N 1
ATOM 711 C CA . LYS A 1 91 ? 58.352 -0.707 -117.961 1.00 83.00 91 LYS A CA 1
ATOM 712 C C . LYS A 1 91 ? 59.373 -1.761 -118.396 1.00 83.00 91 LYS A C 1
ATOM 714 O O . LYS A 1 91 ? 59.713 -1.827 -119.579 1.00 83.00 91 LYS A O 1
ATOM 719 N N . LEU A 1 92 ? 59.789 -2.645 -117.487 1.00 85.69 92 LEU A N 1
ATOM 720 C CA . LEU A 1 92 ? 60.729 -3.729 -117.804 1.00 85.69 92 LEU A CA 1
ATOM 721 C C . LEU A 1 92 ? 60.160 -4.718 -118.837 1.00 85.69 92 LEU A C 1
ATOM 723 O O . LEU A 1 92 ? 60.875 -5.162 -119.740 1.00 85.69 92 LEU A O 1
ATOM 727 N N . LYS A 1 93 ? 58.859 -5.039 -118.778 1.00 81.94 93 LYS A N 1
ATOM 728 C CA . LYS A 1 93 ? 58.207 -5.877 -119.804 1.00 81.94 93 LYS A CA 1
ATOM 729 C C . LYS A 1 93 ? 58.202 -5.221 -121.186 1.00 81.94 93 LYS A C 1
ATOM 731 O O . LYS A 1 93 ? 58.405 -5.922 -122.183 1.00 81.94 93 LYS A O 1
ATOM 736 N N . ALA A 1 94 ? 57.979 -3.908 -121.260 1.00 79.75 94 ALA A N 1
ATOM 737 C CA . ALA A 1 94 ? 58.008 -3.166 -122.519 1.00 79.75 94 ALA A CA 1
ATOM 738 C C . ALA A 1 94 ? 59.413 -3.167 -123.148 1.00 79.75 94 ALA A C 1
ATOM 740 O O . ALA A 1 94 ? 59.553 -3.398 -124.352 1.00 79.75 94 ALA A O 1
ATOM 741 N N . GLU A 1 95 ? 60.457 -3.007 -122.334 1.00 85.56 95 GLU A N 1
ATOM 742 C CA . GLU A 1 95 ? 61.848 -3.028 -122.793 1.00 85.56 95 GLU A CA 1
ATOM 743 C C . GLU A 1 95 ? 62.280 -4.417 -123.294 1.00 85.56 95 GLU A C 1
ATOM 745 O O . GLU A 1 95 ? 62.876 -4.543 -124.367 1.00 85.56 95 GLU A O 1
ATOM 750 N N . ILE A 1 96 ? 61.867 -5.491 -122.611 1.00 82.38 96 ILE A N 1
ATOM 751 C CA . ILE A 1 96 ? 62.096 -6.871 -123.074 1.00 82.38 96 ILE A CA 1
ATOM 752 C C . ILE A 1 96 ? 61.409 -7.134 -124.427 1.00 82.38 96 ILE A C 1
ATOM 754 O O . ILE A 1 96 ? 61.974 -7.812 -125.293 1.00 82.38 96 ILE A O 1
ATOM 758 N N . LEU A 1 97 ? 60.198 -6.609 -124.645 1.00 79.75 97 LEU A N 1
ATOM 759 C CA . LEU A 1 97 ? 59.496 -6.728 -125.930 1.00 79.75 97 LEU A CA 1
ATOM 760 C C . LEU A 1 97 ? 60.195 -5.938 -127.044 1.00 79.75 97 LEU A C 1
ATOM 762 O O . LEU A 1 97 ? 60.318 -6.444 -128.166 1.00 79.75 97 LEU A O 1
ATOM 766 N N . TYR A 1 98 ? 60.699 -4.743 -126.732 1.00 81.75 98 TYR A N 1
ATOM 767 C CA . TYR A 1 98 ? 61.488 -3.940 -127.662 1.00 81.75 98 TYR A CA 1
ATOM 768 C C . TYR A 1 98 ? 62.771 -4.671 -128.082 1.00 81.75 98 TYR A C 1
ATOM 770 O O . TYR A 1 98 ? 62.999 -4.856 -129.281 1.00 81.75 98 TYR A O 1
ATOM 778 N N . LEU A 1 99 ? 63.544 -5.204 -127.130 1.00 81.25 99 LEU A N 1
ATOM 779 C CA . LEU A 1 99 ? 64.774 -5.957 -127.408 1.00 81.25 99 LEU A CA 1
ATOM 780 C C . LEU A 1 99 ? 64.514 -7.227 -128.236 1.00 81.25 99 LEU A C 1
ATOM 782 O O . LEU A 1 99 ? 65.242 -7.502 -129.195 1.00 81.25 99 LEU A O 1
ATOM 786 N N . LYS A 1 100 ? 63.418 -7.955 -127.970 1.00 77.50 100 LYS A N 1
ATOM 787 C CA . LYS A 1 100 ? 62.993 -9.093 -128.812 1.00 77.50 100 LYS A CA 1
ATOM 788 C C . LYS A 1 100 ? 62.659 -8.671 -130.249 1.00 77.50 100 LYS A C 1
ATOM 790 O O . LYS A 1 100 ? 62.921 -9.428 -131.187 1.00 77.50 100 LYS A O 1
ATOM 795 N N . SER A 1 101 ? 62.105 -7.473 -130.451 1.00 76.00 101 SER A N 1
ATOM 796 C CA . SER A 1 101 ? 61.823 -6.937 -131.792 1.00 76.00 101 SER A CA 1
ATOM 797 C C . SER A 1 101 ? 63.102 -6.563 -132.556 1.00 76.00 101 SER A C 1
ATOM 799 O O . SER A 1 101 ? 63.213 -6.853 -133.752 1.00 76.00 101 SER A O 1
ATOM 801 N N . VAL A 1 102 ? 64.101 -6.007 -131.859 1.00 75.69 102 VAL A N 1
ATOM 802 C CA . VAL A 1 102 ? 65.418 -5.667 -132.420 1.00 75.69 102 VAL A CA 1
ATOM 803 C C . VAL A 1 102 ? 66.158 -6.936 -132.848 1.00 75.69 102 VAL A C 1
ATOM 805 O O . VAL A 1 102 ? 66.638 -7.014 -133.981 1.00 75.69 102 VAL A O 1
ATOM 808 N N . GLN A 1 103 ? 66.151 -7.978 -132.012 1.00 73.81 103 GLN A N 1
ATOM 809 C CA . GLN A 1 103 ? 66.764 -9.271 -132.331 1.00 73.81 103 GLN A CA 1
ATOM 810 C C . GLN A 1 103 ? 66.107 -9.939 -133.555 1.00 73.81 103 GLN A C 1
ATOM 812 O O . GLN A 1 103 ? 66.796 -10.441 -134.444 1.00 73.81 103 GLN A O 1
ATOM 817 N N . LYS A 1 104 ? 64.773 -9.862 -133.674 1.00 72.81 104 LYS A N 1
ATOM 818 C CA . LYS A 1 104 ? 64.028 -10.372 -134.841 1.00 72.81 104 LYS A CA 1
ATOM 819 C C . LYS A 1 104 ? 64.354 -9.615 -136.137 1.00 72.81 104 LYS A C 1
ATOM 821 O O . LYS A 1 104 ? 64.345 -10.211 -137.215 1.00 72.81 104 LYS A O 1
ATOM 826 N N . ASN A 1 105 ? 64.644 -8.316 -136.053 1.00 71.69 105 ASN A N 1
ATOM 827 C CA . ASN A 1 105 ? 65.063 -7.509 -137.202 1.00 71.69 105 ASN A CA 1
ATOM 828 C C . ASN A 1 105 ? 66.516 -7.776 -137.616 1.00 71.69 105 ASN A C 1
ATOM 830 O O . ASN A 1 105 ? 66.812 -7.745 -138.812 1.00 71.69 105 ASN A O 1
ATOM 834 N N . TYR A 1 106 ? 67.398 -8.080 -136.663 1.00 70.94 106 TYR A N 1
ATOM 835 C CA . TYR A 1 106 ? 68.781 -8.461 -136.946 1.00 70.94 106 TYR A CA 1
ATOM 836 C C . TYR A 1 106 ? 68.850 -9.792 -137.717 1.00 70.94 106 TYR A C 1
ATOM 838 O O . TYR A 1 106 ? 69.480 -9.866 -138.773 1.00 70.94 106 TYR A O 1
ATOM 846 N N . GLU A 1 107 ? 68.092 -10.807 -137.288 1.00 64.06 107 GLU A N 1
ATOM 847 C CA . GLU A 1 107 ? 68.025 -12.110 -137.973 1.00 64.06 107 GLU A CA 1
ATOM 848 C C . GLU A 1 107 ? 67.416 -12.019 -139.389 1.00 64.06 107 GLU A C 1
ATOM 850 O O . GLU A 1 107 ? 67.884 -12.686 -140.312 1.00 64.06 107 GLU A O 1
ATOM 855 N N . LYS A 1 108 ? 66.447 -11.117 -139.623 1.00 61.47 108 LYS A N 1
ATOM 856 C CA . LYS A 1 108 ? 65.874 -10.869 -140.965 1.00 61.47 108 LYS A CA 1
ATOM 857 C C . LYS A 1 108 ? 66.846 -10.219 -141.959 1.00 61.47 108 LYS A C 1
ATOM 859 O O . LYS A 1 108 ? 66.637 -10.330 -143.165 1.00 61.47 108 LYS A O 1
ATOM 864 N N . ARG A 1 109 ? 67.885 -9.518 -141.489 1.00 56.59 109 ARG A N 1
ATOM 865 C CA . ARG A 1 109 ? 68.882 -8.849 -142.352 1.00 56.59 109 ARG A CA 1
ATOM 866 C C . ARG A 1 109 ? 70.115 -9.712 -142.636 1.00 56.59 109 ARG A C 1
ATOM 868 O O . ARG A 1 109 ? 70.867 -9.394 -143.551 1.00 56.59 109 ARG A O 1
ATOM 875 N N . LYS A 1 110 ? 70.289 -10.821 -141.912 1.00 50.31 110 LYS A N 1
ATOM 876 C CA . LYS A 1 110 ? 71.405 -11.769 -142.071 1.00 50.31 110 LYS A CA 1
ATOM 877 C C . LYS A 1 110 ? 71.258 -12.679 -143.303 1.00 50.31 110 LYS A C 1
ATOM 879 O O . LYS A 1 110 ? 72.241 -13.221 -143.796 1.00 50.31 110 LYS A O 1
ATOM 884 N N . THR A 1 111 ? 70.046 -12.817 -143.840 1.00 47.72 111 THR A N 1
ATOM 885 C CA . THR A 1 111 ? 69.692 -13.823 -144.858 1.00 47.72 111 THR A CA 1
ATOM 886 C C . THR A 1 111 ? 69.811 -13.418 -146.346 1.00 47.72 111 THR A C 1
ATOM 888 O O . THR A 1 111 ? 69.812 -14.331 -147.167 1.00 47.72 111 THR A O 1
ATOM 891 N N . PRO A 1 112 ? 69.992 -12.140 -146.765 1.00 48.41 112 PRO A N 1
ATOM 892 C CA . PRO A 1 112 ? 70.280 -11.812 -148.174 1.00 48.41 112 PRO A CA 1
ATOM 893 C C . PRO A 1 112 ? 71.763 -11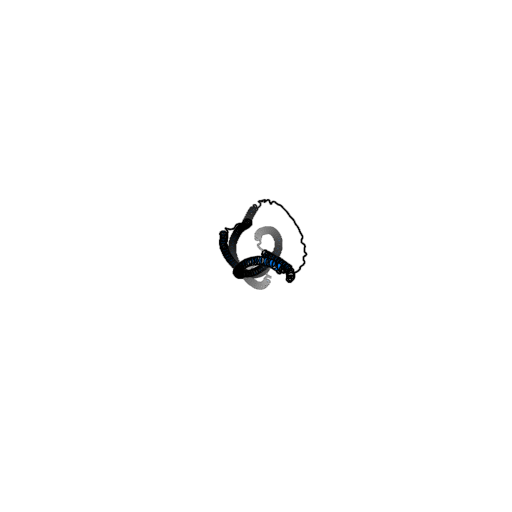.529 -148.494 1.00 48.41 112 PRO A C 1
ATOM 895 O O . PRO A 1 112 ? 72.111 -11.385 -149.666 1.00 48.41 112 PRO A O 1
ATOM 898 N N . LEU A 1 113 ? 72.654 -11.445 -147.496 1.00 44.50 113 LEU A N 1
ATOM 899 C CA . LEU A 1 113 ? 74.070 -11.085 -147.705 1.00 44.50 113 LEU A CA 1
ATOM 900 C C . LEU A 1 113 ? 74.962 -12.257 -148.157 1.00 44.50 113 LEU A C 1
ATOM 902 O O . LEU A 1 113 ? 76.017 -12.017 -148.729 1.00 44.50 113 LEU A O 1
ATOM 906 N N . LEU A 1 114 ? 74.486 -13.502 -148.043 1.00 48.72 114 LEU A N 1
ATOM 907 C CA . LEU A 1 114 ? 75.170 -14.711 -148.538 1.00 48.72 114 LEU A CA 1
ATOM 908 C C . LEU A 1 114 ? 74.784 -15.105 -149.983 1.00 48.72 114 LEU A C 1
ATOM 910 O O . LEU A 1 114 ? 75.301 -16.079 -150.519 1.00 48.72 114 LEU A O 1
ATOM 914 N N . SER A 1 115 ? 73.908 -14.341 -150.652 1.00 46.91 115 SER A N 1
ATOM 915 C CA . SER A 1 115 ? 73.458 -14.614 -152.033 1.00 46.91 115 SER A CA 1
ATOM 916 C C . SER A 1 115 ? 74.169 -13.770 -153.104 1.00 46.91 115 SER A C 1
ATOM 918 O O . SER A 1 115 ? 74.014 -14.057 -154.290 1.00 46.91 115 SER A O 1
ATOM 920 N N . LYS A 1 116 ? 74.945 -12.742 -152.725 1.00 48.03 116 LYS A N 1
ATOM 921 C CA . LYS A 1 116 ? 75.679 -11.870 -153.670 1.00 48.03 116 LYS A CA 1
ATOM 922 C C . LYS A 1 116 ? 77.183 -12.159 -153.764 1.00 48.03 116 LYS A C 1
ATOM 924 O O . LYS A 1 116 ? 77.800 -11.758 -154.745 1.00 48.03 116 LYS A O 1
ATOM 929 N N . GLU A 1 117 ? 77.752 -12.939 -152.843 1.00 49.38 117 GLU A N 1
ATOM 930 C CA . GLU A 1 117 ? 79.124 -13.470 -152.968 1.00 49.38 117 GLU A CA 1
ATOM 931 C C . GLU A 1 117 ? 79.227 -14.635 -153.972 1.00 49.38 117 GLU A C 1
ATOM 933 O O . GLU A 1 117 ? 80.302 -14.899 -154.502 1.00 49.38 117 GLU A O 1
ATOM 938 N N . SER A 1 118 ? 78.105 -15.272 -154.334 1.00 49.56 118 SER A N 1
ATOM 939 C CA . SER A 1 118 ? 78.073 -16.391 -155.294 1.00 49.56 118 SER A CA 1
ATOM 940 C C . SER A 1 118 ? 78.006 -15.965 -156.776 1.00 49.56 118 SER A C 1
ATOM 942 O O . SER A 1 118 ? 78.212 -16.790 -157.657 1.00 49.56 118 SER A O 1
ATOM 944 N N . GLN A 1 119 ? 77.775 -14.678 -157.083 1.00 47.84 119 GLN A N 1
ATOM 945 C CA . GLN A 1 119 ? 77.708 -14.164 -158.469 1.00 47.84 119 GLN A CA 1
ATOM 946 C C . GLN A 1 119 ? 78.949 -13.362 -158.907 1.00 47.84 119 GLN A C 1
ATOM 948 O O . GLN A 1 119 ? 79.104 -13.074 -160.089 1.00 47.84 119 GLN A O 1
ATOM 953 N N . LEU A 1 120 ? 79.873 -13.046 -157.991 1.00 48.78 120 LEU A N 1
ATOM 954 C CA . LEU A 1 120 ? 81.132 -12.343 -158.300 1.00 48.78 120 LEU A CA 1
ATOM 955 C C . LEU A 1 120 ? 82.322 -13.285 -158.561 1.00 48.78 120 LEU A C 1
ATOM 957 O O . LEU A 1 120 ? 83.352 -12.848 -159.070 1.00 48.78 120 LEU A O 1
ATOM 961 N N . LEU A 1 121 ? 82.164 -14.586 -158.298 1.00 49.19 121 LEU A N 1
ATOM 962 C CA . LEU A 1 121 ? 83.181 -15.621 -158.533 1.00 49.19 121 LEU A CA 1
ATOM 963 C C . LEU A 1 121 ? 83.094 -16.290 -159.923 1.00 49.19 121 LEU A C 1
ATOM 965 O O . LEU A 1 121 ? 83.883 -17.186 -160.210 1.00 49.19 121 LEU A O 1
ATOM 969 N N . GLN A 1 122 ? 82.199 -15.832 -160.811 1.00 46.72 122 GLN A N 1
ATOM 970 C CA . GLN A 1 122 ? 81.962 -16.439 -162.135 1.00 46.72 122 GLN A CA 1
ATOM 971 C C . GLN A 1 122 ? 82.380 -15.567 -163.342 1.00 46.72 122 GLN A C 1
ATOM 973 O O . GLN A 1 122 ? 82.159 -15.965 -164.481 1.00 46.72 122 GLN A O 1
ATOM 978 N N . CYS A 1 123 ? 83.045 -14.422 -163.125 1.00 41.75 123 CYS A N 1
ATOM 979 C CA . CYS A 1 123 ? 83.534 -13.539 -164.205 1.00 41.75 123 CYS A CA 1
ATOM 980 C C . CYS A 1 123 ? 85.073 -13.453 -164.323 1.00 41.75 123 CYS A C 1
ATOM 982 O O . CYS A 1 123 ? 85.583 -12.602 -165.044 1.00 41.75 123 CYS A O 1
ATOM 984 N N . ILE A 1 124 ? 85.840 -14.321 -163.647 1.00 44.34 124 ILE A N 1
ATOM 985 C CA . ILE A 1 124 ? 87.323 -14.282 -163.670 1.00 44.34 124 ILE A CA 1
ATOM 986 C C . ILE A 1 124 ? 87.940 -15.111 -164.829 1.00 44.34 124 ILE A C 1
ATOM 988 O O . ILE A 1 124 ? 89.151 -15.099 -165.030 1.00 44.34 124 ILE A O 1
ATOM 992 N N . THR A 1 125 ? 87.143 -15.758 -165.684 1.00 44.59 125 THR A N 1
ATOM 993 C CA . THR A 1 125 ? 87.634 -16.592 -166.805 1.00 44.59 125 THR A CA 1
ATOM 994 C C . THR A 1 125 ? 87.320 -16.024 -168.195 1.00 44.59 125 THR A C 1
ATOM 996 O O . THR A 1 125 ? 86.767 -16.712 -169.049 1.00 44.59 125 THR A O 1
ATOM 999 N N . SER A 1 126 ? 87.722 -14.778 -168.460 1.00 42.72 126 SER A N 1
ATOM 1000 C CA . SER A 1 126 ? 87.706 -14.184 -169.806 1.00 42.72 126 SER A CA 1
ATOM 1001 C C . SER A 1 126 ? 89.040 -13.480 -170.092 1.00 42.72 126 SER A C 1
ATOM 1003 O O . SER A 1 126 ? 89.450 -12.564 -169.379 1.00 42.72 126 SER A O 1
ATOM 1005 N N . ASN A 1 127 ? 89.769 -13.973 -171.097 1.00 46.84 127 ASN A N 1
ATOM 1006 C CA . ASN A 1 127 ? 91.116 -13.538 -171.482 1.00 46.84 127 ASN A CA 1
ATOM 1007 C C . ASN A 1 127 ? 91.069 -12.392 -172.508 1.00 46.84 127 ASN A C 1
ATOM 1009 O O . ASN A 1 127 ? 91.543 -12.551 -173.631 1.00 46.84 127 ASN A O 1
ATOM 1013 N N . ASP A 1 128 ? 90.544 -11.229 -172.117 1.00 49.09 128 ASP A N 1
ATOM 1014 C CA . ASP A 1 128 ? 90.654 -10.014 -172.933 1.00 49.09 128 ASP A CA 1
ATOM 1015 C C . ASP A 1 128 ? 91.396 -8.895 -172.179 1.00 49.09 128 ASP A C 1
ATOM 1017 O O . ASP A 1 128 ? 91.073 -8.510 -171.052 1.00 49.09 128 ASP A O 1
ATOM 1021 N N . ILE A 1 129 ? 92.488 -8.425 -172.784 1.00 55.25 129 ILE A N 1
ATOM 1022 C CA . ILE A 1 129 ? 93.522 -7.576 -172.170 1.00 55.25 129 ILE A CA 1
ATOM 1023 C C . ILE A 1 129 ? 93.056 -6.121 -172.034 1.00 55.25 129 ILE A C 1
ATOM 1025 O O . ILE A 1 129 ? 93.578 -5.377 -171.198 1.00 55.25 129 ILE A O 1
ATOM 1029 N N . THR A 1 130 ? 92.019 -5.728 -172.768 1.00 56.16 130 THR A N 1
ATOM 1030 C CA . THR A 1 130 ? 91.520 -4.347 -172.776 1.00 56.16 130 THR A CA 1
ATOM 1031 C C . THR A 1 130 ? 90.631 -4.035 -171.558 1.00 56.16 130 THR A C 1
ATOM 1033 O O . THR A 1 130 ? 90.579 -2.895 -171.098 1.00 56.16 130 THR A O 1
ATOM 1036 N N . GLU A 1 131 ? 90.029 -5.049 -170.924 1.00 53.28 131 GLU A N 1
ATOM 1037 C CA . GLU A 1 131 ? 89.181 -4.896 -169.726 1.00 53.28 131 GLU A CA 1
ATOM 1038 C C . GLU A 1 131 ? 89.990 -4.765 -168.414 1.00 53.28 131 GLU A C 1
ATOM 1040 O O . GLU A 1 131 ? 89.534 -4.179 -167.425 1.00 53.28 131 GLU A O 1
ATOM 1045 N N . ARG A 1 132 ? 91.259 -5.209 -168.411 1.00 51.75 132 ARG A N 1
ATOM 1046 C CA . ARG A 1 132 ? 92.150 -5.150 -167.231 1.00 51.75 132 ARG A CA 1
ATOM 1047 C C . ARG A 1 132 ? 92.582 -3.733 -166.843 1.00 51.75 132 ARG A C 1
ATOM 1049 O O . ARG A 1 132 ? 92.966 -3.520 -165.690 1.00 51.75 132 ARG A O 1
ATOM 1056 N N . GLN A 1 133 ? 92.529 -2.758 -167.752 1.00 56.94 133 GLN A N 1
ATOM 1057 C CA . GLN A 1 133 ? 92.899 -1.374 -167.425 1.00 56.94 133 GLN A CA 1
ATOM 1058 C C . GLN A 1 133 ? 91.754 -0.594 -166.756 1.00 56.94 133 GLN A C 1
ATOM 1060 O O . GLN A 1 133 ? 92.011 0.162 -165.817 1.00 56.94 133 GLN A O 1
ATOM 1065 N N . ASN A 1 134 ? 90.495 -0.868 -167.109 1.00 55.91 134 ASN A N 1
ATOM 1066 C CA . ASN A 1 134 ? 89.337 -0.227 -166.471 1.00 55.91 134 ASN A CA 1
ATOM 1067 C C . ASN A 1 134 ? 89.077 -0.752 -165.046 1.00 55.91 134 ASN A C 1
ATOM 1069 O O . ASN A 1 134 ? 88.734 0.025 -164.152 1.00 55.91 134 ASN A O 1
ATOM 1073 N N . ILE A 1 135 ? 89.354 -2.035 -164.782 1.00 58.88 135 ILE A N 1
ATOM 1074 C CA . ILE A 1 135 ? 89.246 -2.624 -163.434 1.00 58.88 135 ILE A CA 1
ATOM 1075 C C . ILE A 1 135 ? 90.304 -2.044 -162.476 1.00 58.88 135 ILE A C 1
ATOM 1077 O O . ILE A 1 135 ? 90.016 -1.825 -161.298 1.00 58.88 135 ILE A O 1
ATOM 1081 N N . LYS A 1 136 ? 91.509 -1.707 -162.963 1.00 58.34 136 LYS A N 1
ATOM 1082 C CA . LYS A 1 136 ? 92.550 -1.060 -162.139 1.00 58.34 136 LYS A CA 1
ATOM 1083 C C . LYS A 1 136 ? 92.148 0.342 -161.668 1.00 58.34 136 LYS A C 1
ATOM 1085 O O . LYS A 1 136 ? 92.448 0.699 -160.528 1.00 58.34 136 LYS A O 1
ATOM 1090 N N . TRP A 1 137 ? 91.450 1.113 -162.502 1.00 63.81 137 TRP A N 1
ATOM 1091 C CA . TRP A 1 137 ? 90.969 2.445 -162.122 1.00 63.81 137 TRP A CA 1
ATOM 1092 C C . TRP A 1 137 ? 89.813 2.370 -161.115 1.00 63.81 137 TRP A C 1
ATOM 1094 O O . TRP A 1 137 ? 89.850 3.047 -160.084 1.00 63.81 137 TRP A O 1
ATOM 1104 N N . PHE A 1 138 ? 88.845 1.472 -161.341 1.00 59.84 138 PHE A N 1
ATOM 1105 C CA . PHE A 1 138 ? 87.732 1.273 -160.407 1.00 59.84 138 PHE A CA 1
ATOM 1106 C C . PHE A 1 138 ? 88.223 0.765 -159.042 1.00 59.84 138 PHE A C 1
ATOM 1108 O O . PHE A 1 138 ? 87.870 1.333 -158.012 1.00 59.84 138 PHE A O 1
ATOM 1115 N N . ALA A 1 139 ? 89.141 -0.209 -159.018 1.00 60.56 139 ALA A N 1
ATOM 1116 C CA . ALA A 1 139 ? 89.708 -0.741 -157.777 1.00 60.56 139 ALA A CA 1
ATOM 1117 C C . ALA A 1 139 ? 90.501 0.302 -156.962 1.00 60.56 139 ALA A C 1
ATOM 1119 O O . ALA A 1 139 ? 90.555 0.200 -155.736 1.00 60.56 139 ALA A O 1
ATOM 1120 N N . SER A 1 140 ? 91.104 1.311 -157.604 1.00 67.56 140 SER A N 1
ATOM 1121 C CA . SER A 1 140 ? 91.796 2.404 -156.903 1.00 67.56 140 SER A CA 1
ATOM 1122 C C . SER A 1 140 ? 90.813 3.381 -156.248 1.00 67.56 140 SER A C 1
ATOM 1124 O O . SER A 1 140 ? 91.007 3.778 -155.096 1.00 67.56 140 SER A O 1
ATOM 1126 N N . LYS A 1 141 ? 89.714 3.714 -156.940 1.00 66.75 141 LYS A N 1
ATOM 1127 C CA . LYS A 1 141 ? 88.678 4.617 -156.419 1.00 66.75 141 LYS A CA 1
ATOM 1128 C C . LYS A 1 141 ? 87.896 3.982 -155.264 1.00 66.75 141 LYS A C 1
ATOM 1130 O O . LYS A 1 141 ? 87.683 4.638 -154.247 1.00 66.75 141 LYS A O 1
ATOM 1135 N N . THR A 1 142 ? 87.553 2.696 -155.367 1.00 68.31 142 THR A N 1
ATOM 1136 C CA . THR A 1 142 ? 86.834 1.983 -154.298 1.00 68.31 142 THR A CA 1
ATOM 1137 C C . THR A 1 142 ? 87.706 1.769 -153.061 1.00 68.31 142 THR A C 1
ATOM 1139 O O . THR A 1 142 ? 87.206 1.898 -151.949 1.00 68.31 142 THR A O 1
ATOM 1142 N N . ARG A 1 143 ? 89.021 1.533 -153.218 1.00 68.81 143 ARG A N 1
ATOM 1143 C CA . ARG A 1 143 ? 89.941 1.434 -152.067 1.00 68.81 143 ARG A CA 1
ATOM 1144 C C . ARG A 1 143 ? 90.043 2.735 -151.273 1.00 68.81 143 ARG A C 1
ATOM 1146 O O . ARG A 1 143 ? 90.090 2.668 -150.053 1.00 68.81 143 ARG A O 1
ATOM 1153 N N . LYS A 1 144 ? 90.044 3.899 -151.934 1.00 69.69 144 LYS A N 1
ATOM 1154 C CA . LYS A 1 144 ? 90.054 5.193 -151.227 1.00 69.69 144 LYS A CA 1
ATOM 1155 C C . LYS A 1 144 ? 88.747 5.457 -150.475 1.00 69.69 144 LYS A C 1
ATOM 1157 O O . LYS A 1 144 ? 88.803 5.885 -149.332 1.00 69.69 144 LYS A O 1
ATOM 1162 N N . ALA A 1 145 ? 87.596 5.146 -151.075 1.00 69.94 145 ALA A N 1
ATOM 1163 C CA . ALA A 1 145 ? 86.302 5.308 -150.406 1.00 69.94 145 ALA A CA 1
ATOM 1164 C C . ALA A 1 145 ? 86.137 4.367 -149.196 1.00 69.94 145 ALA A C 1
ATOM 1166 O O . ALA A 1 145 ? 85.643 4.786 -148.154 1.00 69.94 145 ALA A O 1
ATOM 1167 N N . LEU A 1 146 ? 86.602 3.116 -149.308 1.00 70.75 146 LEU A N 1
ATOM 1168 C CA . LEU A 1 146 ? 86.594 2.157 -148.197 1.00 70.75 146 LEU A CA 1
ATOM 1169 C C . LEU A 1 146 ? 87.553 2.555 -147.072 1.00 70.75 146 LEU A C 1
ATOM 1171 O O . LEU A 1 146 ? 87.182 2.441 -145.911 1.00 70.75 146 LEU A O 1
ATOM 1175 N N . ALA A 1 147 ? 88.752 3.049 -147.396 1.00 70.88 147 ALA A N 1
ATOM 1176 C CA . ALA A 1 147 ? 89.689 3.530 -146.380 1.00 70.88 147 ALA A CA 1
ATOM 1177 C C . ALA A 1 147 ? 89.090 4.688 -145.563 1.00 70.88 147 ALA A C 1
ATOM 1179 O O . ALA A 1 147 ? 89.177 4.675 -144.341 1.00 70.88 147 ALA A O 1
ATOM 1180 N N . GLN A 1 148 ? 88.401 5.620 -146.227 1.00 72.75 148 GLN A N 1
ATOM 1181 C CA . GLN A 1 148 ? 87.767 6.764 -145.570 1.00 72.75 148 GLN A CA 1
ATOM 1182 C C . GLN A 1 148 ? 86.578 6.349 -144.678 1.00 72.75 148 GLN A C 1
ATOM 1184 O O . GLN A 1 148 ? 86.428 6.864 -143.575 1.00 72.75 148 GLN A O 1
ATOM 1189 N N . GLN A 1 149 ? 85.776 5.360 -145.096 1.00 73.38 149 GLN A N 1
ATOM 1190 C CA . GLN A 1 149 ? 84.712 4.799 -144.246 1.00 73.38 149 GLN A CA 1
ATOM 1191 C C . GLN A 1 149 ? 85.245 4.018 -143.040 1.00 73.38 149 GLN A C 1
ATOM 1193 O O . GLN A 1 149 ? 84.625 4.042 -141.979 1.00 73.38 149 GLN A O 1
ATOM 1198 N N . ILE A 1 150 ? 86.366 3.308 -143.190 1.00 73.06 150 ILE A N 1
ATOM 1199 C CA . ILE A 1 150 ? 86.990 2.583 -142.075 1.00 73.06 150 ILE A CA 1
ATOM 1200 C C . ILE A 1 150 ? 87.494 3.575 -141.022 1.00 73.06 150 ILE A C 1
ATOM 1202 O O . ILE A 1 150 ? 87.286 3.342 -139.835 1.00 73.06 150 ILE A O 1
ATOM 1206 N N . GLU A 1 151 ? 88.079 4.694 -141.447 1.00 73.88 151 GLU A N 1
ATOM 1207 C CA . GLU A 1 151 ? 88.573 5.740 -140.548 1.00 73.88 151 GLU A CA 1
ATOM 1208 C C . GLU A 1 151 ? 87.422 6.437 -139.792 1.00 73.88 151 GLU A C 1
ATOM 1210 O O . GLU A 1 151 ? 87.475 6.552 -138.568 1.00 73.88 151 GLU A O 1
ATOM 1215 N N . GLU A 1 152 ? 86.314 6.775 -140.470 1.00 74.12 152 GLU A N 1
ATOM 1216 C CA . GLU A 1 152 ? 85.109 7.323 -139.815 1.00 74.12 152 GLU A CA 1
ATOM 1217 C C . GLU A 1 152 ? 84.471 6.348 -138.810 1.00 74.12 152 GLU A C 1
ATOM 1219 O O . GLU A 1 152 ? 83.980 6.762 -137.757 1.00 74.12 152 GLU A O 1
ATOM 1224 N N . LEU A 1 153 ? 84.456 5.046 -139.116 1.00 73.75 153 LEU A N 1
ATOM 1225 C CA . LEU A 1 153 ? 83.920 4.033 -138.203 1.00 73.75 153 LEU A CA 1
ATOM 1226 C C . LEU A 1 153 ? 84.839 3.797 -137.003 1.00 73.75 153 LEU A C 1
ATOM 1228 O O . LEU A 1 153 ? 84.338 3.594 -135.900 1.00 73.75 153 LEU A O 1
ATOM 1232 N N . GLN A 1 154 ? 86.160 3.856 -137.188 1.00 70.81 154 GLN A N 1
ATOM 1233 C CA . GLN A 1 154 ? 87.121 3.763 -136.088 1.00 70.81 154 GLN A CA 1
ATOM 1234 C C . GLN A 1 154 ? 87.032 4.976 -135.156 1.00 70.81 154 GLN A C 1
ATOM 1236 O O . GLN A 1 154 ? 87.082 4.801 -133.939 1.00 70.81 154 GLN A O 1
ATOM 1241 N N . GLN A 1 155 ? 86.814 6.176 -135.700 1.00 71.56 155 GLN A N 1
ATOM 1242 C CA . GLN A 1 155 ? 86.605 7.381 -134.897 1.00 71.56 155 GLN A CA 1
ATOM 1243 C C . GLN A 1 155 ? 85.305 7.305 -134.076 1.00 71.56 155 GLN A C 1
ATOM 1245 O O . GLN A 1 155 ? 85.333 7.524 -132.867 1.00 71.56 155 GLN A O 1
ATOM 1250 N N . LYS A 1 156 ? 84.188 6.891 -134.692 1.00 70.88 156 LYS A N 1
ATOM 1251 C CA . LYS A 1 156 ? 82.908 6.703 -133.981 1.00 70.88 156 LYS A CA 1
ATOM 1252 C C . LYS A 1 156 ? 82.962 5.608 -132.918 1.00 70.88 156 LYS A C 1
ATOM 1254 O O . LYS A 1 156 ? 82.313 5.733 -131.885 1.00 70.88 156 LYS A O 1
ATOM 1259 N N . LEU A 1 157 ? 83.723 4.539 -133.160 1.00 66.56 157 LEU A N 1
ATOM 1260 C CA . LEU A 1 157 ? 83.902 3.480 -132.170 1.00 66.56 157 LEU A CA 1
ATOM 1261 C C . LEU A 1 157 ? 84.674 4.001 -130.949 1.00 66.56 157 LEU A C 1
ATOM 1263 O O . LEU A 1 157 ? 84.275 3.704 -129.830 1.00 66.56 157 LEU A O 1
ATOM 1267 N N . GLY A 1 158 ? 85.710 4.823 -131.166 1.00 66.94 158 GLY A N 1
ATOM 1268 C CA . GLY A 1 158 ? 86.475 5.473 -130.097 1.00 66.94 158 GLY A CA 1
ATOM 1269 C C . GLY A 1 158 ? 85.625 6.393 -129.215 1.00 66.94 158 GLY A C 1
ATOM 1270 O O . GLY A 1 158 ? 85.720 6.324 -127.990 1.00 66.94 158 GLY A O 1
ATOM 1271 N N . GLU A 1 159 ? 84.747 7.195 -129.825 1.00 67.50 159 GLU A N 1
ATOM 1272 C CA . GLU A 1 159 ? 83.812 8.081 -129.113 1.00 67.50 159 GLU A CA 1
ATOM 1273 C C . GLU A 1 159 ? 82.796 7.291 -128.267 1.00 67.50 159 GLU A C 1
ATOM 1275 O O . GLU A 1 159 ? 82.575 7.627 -127.104 1.00 67.50 159 GLU A O 1
ATOM 1280 N N . GLN A 1 160 ? 82.265 6.176 -128.784 1.00 62.56 160 GLN A N 1
ATOM 1281 C CA . GLN A 1 160 ? 81.328 5.330 -128.033 1.00 62.56 160 GLN A CA 1
ATOM 1282 C C . GLN A 1 160 ? 81.976 4.602 -126.848 1.00 62.56 160 GLN A C 1
ATOM 1284 O O . GLN A 1 160 ? 81.335 4.445 -125.807 1.00 62.56 160 GLN A O 1
ATOM 1289 N N . THR A 1 161 ? 83.237 4.169 -126.955 1.00 62.56 161 THR A N 1
ATOM 1290 C CA . THR A 1 161 ? 83.951 3.573 -125.809 1.00 62.56 161 THR A CA 1
ATOM 1291 C C . THR A 1 161 ? 84.111 4.563 -124.659 1.00 62.56 161 THR A C 1
ATOM 1293 O O . THR A 1 161 ? 83.845 4.197 -123.516 1.00 62.56 161 THR A O 1
ATOM 1296 N N . ASN A 1 162 ? 84.443 5.822 -124.954 1.00 65.69 162 ASN A N 1
ATOM 1297 C CA . ASN A 1 162 ? 84.625 6.845 -123.923 1.00 65.69 162 ASN A CA 1
ATOM 1298 C C . ASN A 1 162 ? 83.303 7.210 -123.227 1.00 65.69 162 ASN A C 1
ATOM 1300 O O . ASN A 1 162 ? 83.272 7.334 -122.004 1.00 65.69 162 ASN A O 1
ATOM 1304 N N . GLU A 1 163 ? 82.196 7.315 -123.970 1.00 64.94 163 GLU A N 1
ATOM 1305 C CA . GLU A 1 163 ? 80.869 7.539 -123.370 1.00 64.94 163 GLU A CA 1
ATOM 1306 C C . GLU A 1 163 ? 80.440 6.366 -122.475 1.00 64.94 163 GLU A C 1
ATOM 1308 O O . GLU A 1 163 ? 79.870 6.569 -121.403 1.00 64.94 163 GLU A O 1
ATOM 1313 N N . THR A 1 164 ? 80.758 5.128 -122.866 1.00 65.31 164 THR A N 1
ATOM 1314 C CA . THR A 1 164 ? 80.393 3.938 -122.079 1.00 65.31 164 THR A CA 1
ATOM 1315 C C . THR A 1 164 ? 81.209 3.835 -120.785 1.00 65.31 164 THR A C 1
ATOM 1317 O O . THR A 1 164 ? 80.679 3.439 -119.744 1.00 65.31 164 THR A O 1
ATOM 1320 N N . GLU A 1 165 ? 82.489 4.213 -120.818 1.00 68.94 165 GLU A N 1
ATOM 1321 C CA . GLU A 1 165 ? 83.338 4.276 -119.623 1.00 68.94 165 GLU A CA 1
ATOM 1322 C C . GLU A 1 165 ? 82.887 5.381 -118.659 1.00 68.94 165 GLU A C 1
ATOM 1324 O O . GLU A 1 165 ? 82.843 5.154 -117.448 1.00 68.94 165 GLU A O 1
ATOM 1329 N N . GLN A 1 166 ? 82.456 6.534 -119.180 1.00 69.81 166 GLN A N 1
ATOM 1330 C CA . GLN A 1 166 ? 81.935 7.629 -118.363 1.00 69.81 166 GLN A CA 1
ATOM 1331 C C . GLN A 1 166 ? 80.606 7.265 -117.675 1.00 69.81 166 GLN A C 1
ATOM 1333 O O . GLN A 1 166 ? 80.459 7.489 -116.474 1.00 69.81 166 GLN A O 1
ATOM 1338 N N . ILE A 1 167 ? 79.678 6.615 -118.390 1.00 69.00 167 ILE A N 1
ATOM 1339 C CA . ILE A 1 167 ? 78.401 6.145 -117.821 1.00 69.00 167 ILE A CA 1
ATOM 1340 C C . ILE A 1 167 ? 78.630 5.092 -116.726 1.00 69.00 167 ILE A C 1
ATOM 1342 O O . ILE A 1 167 ? 77.959 5.112 -115.693 1.00 69.00 167 ILE A O 1
ATOM 1346 N N . ASN A 1 168 ? 79.592 4.182 -116.911 1.00 63.34 168 ASN A N 1
ATOM 1347 C CA . ASN A 1 168 ? 79.916 3.183 -115.888 1.00 63.34 168 ASN A CA 1
ATOM 1348 C C . ASN A 1 168 ? 80.513 3.811 -114.621 1.00 63.34 168 ASN A C 1
ATOM 1350 O O . ASN A 1 168 ? 80.221 3.341 -113.520 1.00 63.34 168 ASN A O 1
ATOM 1354 N N . TYR A 1 169 ? 81.314 4.869 -114.758 1.00 70.56 169 TYR A N 1
ATOM 1355 C CA . TYR A 1 169 ? 81.902 5.560 -113.613 1.00 70.56 169 TYR A CA 1
ATOM 1356 C C . TYR A 1 169 ? 80.847 6.338 -112.805 1.00 70.56 169 TYR A C 1
ATOM 1358 O O . TYR A 1 169 ? 80.823 6.259 -111.577 1.00 70.56 169 TYR A O 1
ATOM 1366 N N . GLU A 1 170 ? 79.920 7.024 -113.480 1.00 70.75 170 GLU A N 1
ATOM 1367 C CA . GLU A 1 170 ? 78.800 7.718 -112.823 1.00 70.75 170 GLU A CA 1
ATOM 1368 C C . GLU A 1 170 ? 77.844 6.733 -112.129 1.00 70.75 170 GLU A C 1
ATOM 1370 O O . GLU A 1 170 ? 77.482 6.933 -110.968 1.00 70.75 170 GLU A O 1
ATOM 1375 N N . ALA A 1 171 ? 77.529 5.599 -112.766 1.00 69.75 171 ALA A N 1
ATOM 1376 C CA . ALA A 1 171 ? 76.704 4.553 -112.158 1.00 69.75 171 ALA A CA 1
ATOM 1377 C C . ALA A 1 171 ? 77.353 3.911 -110.914 1.00 69.75 171 ALA A C 1
ATOM 1379 O O . ALA A 1 171 ? 76.648 3.445 -110.013 1.00 69.75 171 ALA A O 1
ATOM 1380 N N . GLN A 1 172 ? 78.688 3.870 -110.848 1.00 71.88 172 GLN A N 1
ATOM 1381 C CA . GLN A 1 172 ? 79.412 3.367 -109.681 1.00 71.88 172 GLN A CA 1
ATOM 1382 C C . GLN A 1 172 ? 79.338 4.348 -108.501 1.00 71.88 172 GLN A C 1
ATOM 1384 O O . GLN A 1 172 ? 79.052 3.924 -107.380 1.00 71.88 172 GLN A O 1
ATOM 1389 N N . LEU A 1 173 ? 79.500 5.649 -108.753 1.00 73.50 173 LEU A N 1
ATOM 1390 C CA . LEU A 1 173 ? 79.362 6.686 -107.724 1.00 73.50 173 LEU A CA 1
ATOM 1391 C C . LEU A 1 173 ? 77.938 6.751 -107.152 1.00 73.50 173 LEU A C 1
ATOM 1393 O O . LEU A 1 173 ? 77.761 6.886 -105.938 1.00 73.50 173 LEU A O 1
ATOM 1397 N N . ASP A 1 174 ? 76.919 6.586 -107.995 1.00 74.31 174 ASP A N 1
ATOM 1398 C CA . ASP A 1 174 ? 75.527 6.548 -107.540 1.00 74.31 174 ASP A CA 1
ATOM 1399 C C . ASP A 1 174 ? 75.222 5.309 -106.685 1.00 74.31 174 ASP A C 1
ATOM 1401 O O . ASP A 1 174 ? 74.492 5.409 -105.693 1.00 74.31 174 ASP A O 1
ATOM 1405 N N . ARG A 1 175 ? 75.824 4.149 -106.995 1.00 73.88 175 ARG A N 1
ATOM 1406 C CA . ARG A 1 175 ? 75.715 2.952 -106.142 1.00 73.88 175 ARG A CA 1
ATOM 1407 C C . ARG A 1 175 ? 76.345 3.164 -104.774 1.00 73.88 175 ARG A C 1
ATOM 1409 O O . ARG A 1 175 ? 75.703 2.862 -103.770 1.00 73.88 175 ARG A O 1
ATOM 1416 N N . GLU A 1 176 ? 77.558 3.705 -104.722 1.00 77.56 176 GLU A N 1
ATOM 1417 C CA . GLU A 1 176 ? 78.255 3.968 -103.458 1.00 77.56 176 GLU A CA 1
ATOM 1418 C C . GLU A 1 176 ? 77.484 4.987 -102.597 1.00 77.56 176 GLU A C 1
ATOM 1420 O O . GLU A 1 176 ? 77.293 4.787 -101.396 1.00 77.56 176 GLU A O 1
ATOM 1425 N N . SER A 1 177 ? 76.927 6.030 -103.220 1.00 79.38 177 SER A N 1
ATOM 1426 C CA . SER A 1 177 ? 76.052 7.008 -102.557 1.00 79.38 177 SER A CA 1
ATOM 1427 C C . SER A 1 177 ? 74.776 6.371 -101.985 1.00 79.38 177 SER A C 1
ATOM 1429 O O . SER A 1 177 ? 74.342 6.699 -100.872 1.00 79.38 177 SER A O 1
ATOM 1431 N N . TYR A 1 178 ? 74.177 5.423 -102.710 1.00 77.06 178 TYR A N 1
ATOM 1432 C CA . TYR A 1 178 ? 72.987 4.705 -102.256 1.00 77.06 178 TYR A CA 1
ATOM 1433 C C . TYR A 1 178 ? 73.291 3.738 -101.100 1.00 77.06 178 TYR A C 1
ATOM 1435 O O . TYR A 1 178 ? 72.519 3.663 -100.140 1.00 77.06 178 TYR A O 1
ATOM 1443 N N . GLU A 1 179 ? 74.434 3.046 -101.132 1.00 77.31 179 GLU A N 1
ATOM 1444 C CA . GLU A 1 179 ? 74.869 2.162 -100.042 1.00 77.31 179 GLU A CA 1
ATOM 1445 C C . GLU A 1 179 ? 75.155 2.925 -98.742 1.00 77.31 179 GLU A C 1
ATOM 1447 O O . GLU A 1 179 ? 74.764 2.475 -97.658 1.00 77.31 179 GLU A O 1
ATOM 1452 N N . ILE A 1 180 ? 75.749 4.119 -98.833 1.00 79.75 180 ILE A N 1
ATOM 1453 C CA . ILE A 1 180 ? 75.963 4.988 -97.668 1.00 79.75 180 ILE A CA 1
ATOM 1454 C C . ILE A 1 180 ? 74.619 5.393 -97.046 1.00 79.75 180 ILE A C 1
ATOM 1456 O O . ILE A 1 180 ? 74.434 5.250 -95.834 1.00 79.75 180 ILE A O 1
ATOM 1460 N N . LYS A 1 181 ? 73.643 5.821 -97.859 1.00 78.50 181 LYS A N 1
ATOM 1461 C CA . LYS A 1 181 ? 72.295 6.175 -97.372 1.00 78.50 181 LYS A CA 1
ATOM 1462 C C . LYS A 1 181 ? 71.562 4.985 -96.751 1.00 78.50 181 LYS A C 1
ATOM 1464 O O . LYS A 1 181 ? 70.904 5.136 -95.724 1.00 78.50 181 LYS A O 1
ATOM 1469 N N . LEU A 1 182 ? 71.685 3.792 -97.335 1.00 76.06 182 LEU A N 1
ATOM 1470 C CA . LEU A 1 182 ? 71.110 2.569 -96.763 1.00 76.06 182 LEU A CA 1
ATOM 1471 C C . LEU A 1 182 ? 71.719 2.231 -95.401 1.00 76.06 182 LEU A C 1
ATOM 1473 O O . LEU A 1 182 ? 71.001 1.794 -94.501 1.00 76.06 182 LEU A O 1
ATOM 1477 N N . THR A 1 183 ? 73.022 2.445 -95.242 1.00 81.06 183 THR A N 1
ATOM 1478 C CA . THR A 1 183 ? 73.722 2.194 -93.979 1.00 81.06 183 THR A CA 1
ATOM 1479 C C . THR A 1 183 ? 73.269 3.180 -92.903 1.00 81.06 183 THR A C 1
ATOM 1481 O O . THR A 1 183 ? 72.853 2.754 -91.828 1.00 81.06 183 THR A O 1
ATOM 1484 N N . GLN A 1 184 ? 73.195 4.473 -93.231 1.00 83.44 184 GLN A N 1
ATOM 1485 C CA . GLN A 1 184 ? 72.664 5.506 -92.332 1.00 83.44 184 GLN A CA 1
ATOM 1486 C C . GLN A 1 184 ? 71.220 5.214 -91.895 1.00 83.44 184 GLN A C 1
ATOM 1488 O O . GLN A 1 184 ? 70.895 5.313 -90.713 1.00 83.44 184 GLN A O 1
ATOM 1493 N N . ASN A 1 185 ? 70.362 4.781 -92.823 1.00 82.94 185 ASN A N 1
ATOM 1494 C CA . ASN A 1 185 ? 68.983 4.413 -92.501 1.00 82.94 185 ASN A CA 1
ATOM 1495 C C . ASN A 1 185 ? 68.899 3.170 -91.604 1.00 82.94 185 ASN A C 1
ATOM 1497 O O . ASN A 1 185 ? 68.047 3.113 -90.719 1.00 82.94 185 ASN A O 1
ATOM 1501 N N . ARG A 1 186 ? 69.775 2.173 -91.797 1.00 81.81 186 ARG A N 1
ATOM 1502 C CA . ARG A 1 186 ? 69.835 0.988 -90.924 1.00 81.81 186 ARG A CA 1
ATOM 1503 C C . ARG A 1 186 ? 70.248 1.350 -89.504 1.00 81.81 186 ARG A C 1
ATOM 1505 O O . ARG A 1 186 ? 69.672 0.806 -88.564 1.00 81.81 186 ARG A O 1
ATOM 1512 N N . ASP A 1 187 ? 71.212 2.248 -89.350 1.00 83.56 187 ASP A N 1
ATOM 1513 C CA . ASP A 1 187 ? 71.685 2.660 -88.030 1.00 83.56 187 ASP A CA 1
ATOM 1514 C C . ASP A 1 187 ? 70.646 3.528 -87.306 1.00 83.56 187 ASP A C 1
ATOM 1516 O O . ASP A 1 187 ? 70.330 3.247 -86.150 1.00 83.56 187 ASP A O 1
ATOM 1520 N N . ALA A 1 188 ? 69.988 4.457 -88.009 1.00 79.94 188 ALA A N 1
ATOM 1521 C CA . ALA A 1 188 ? 68.861 5.217 -87.459 1.00 79.94 188 ALA A CA 1
ATOM 1522 C C . ALA A 1 188 ? 67.694 4.306 -87.024 1.00 79.94 188 ALA A C 1
ATOM 1524 O O . ALA A 1 188 ? 67.045 4.541 -86.004 1.00 79.94 188 ALA A O 1
ATOM 1525 N N . LEU A 1 189 ? 67.432 3.228 -87.770 1.00 81.81 189 LEU A N 1
ATOM 1526 C CA . LEU A 1 189 ? 66.376 2.271 -87.437 1.00 81.81 189 LEU A CA 1
ATOM 1527 C C . LEU A 1 189 ? 66.739 1.400 -86.223 1.00 81.81 189 LEU A C 1
ATOM 1529 O O . LEU A 1 189 ? 65.865 1.080 -85.417 1.00 81.81 189 LEU A O 1
ATOM 1533 N N . LYS A 1 190 ? 68.020 1.049 -86.046 1.00 84.06 190 LYS A N 1
ATOM 1534 C CA . LYS A 1 190 ? 68.498 0.385 -84.822 1.00 84.06 190 LYS A CA 1
ATOM 1535 C C . LYS A 1 190 ? 68.333 1.282 -83.600 1.00 84.06 190 LYS A C 1
ATOM 1537 O O . LYS A 1 190 ? 67.823 0.810 -82.589 1.00 84.06 190 LYS A O 1
ATOM 1542 N N . GLU A 1 191 ? 68.702 2.555 -83.713 1.00 85.00 191 GLU A N 1
ATOM 1543 C CA . GLU A 1 191 ? 68.552 3.536 -82.635 1.00 85.00 191 GLU A CA 1
ATOM 1544 C C . GLU A 1 191 ? 67.078 3.702 -82.237 1.00 85.00 191 GLU A C 1
ATOM 1546 O O . GLU A 1 191 ? 66.732 3.594 -81.061 1.00 85.00 191 GLU A O 1
ATOM 1551 N N . LYS A 1 192 ? 66.174 3.831 -83.218 1.00 84.19 192 LYS A N 1
ATOM 1552 C CA . LYS A 1 192 ? 64.729 3.921 -82.954 1.00 84.19 192 LYS A CA 1
ATOM 1553 C C . LYS A 1 192 ? 64.150 2.653 -82.332 1.00 84.19 192 LYS A C 1
ATOM 1555 O O . LYS A 1 192 ? 63.315 2.740 -81.436 1.00 84.19 192 LYS A O 1
ATOM 1560 N N . ASN A 1 193 ? 64.605 1.473 -82.748 1.00 82.88 193 ASN A N 1
ATOM 1561 C CA . ASN A 1 193 ? 64.179 0.218 -82.125 1.00 82.88 193 ASN A CA 1
ATOM 1562 C C . ASN A 1 193 ? 64.678 0.085 -80.681 1.00 82.88 193 ASN A C 1
ATOM 1564 O O . ASN A 1 193 ? 63.972 -0.473 -79.840 1.00 82.88 193 ASN A O 1
ATOM 1568 N N . GLN A 1 194 ? 65.863 0.615 -80.380 1.00 84.94 194 GLN A N 1
ATOM 1569 C CA . GLN A 1 194 ? 66.392 0.653 -79.022 1.00 84.94 194 GLN A CA 1
ATOM 1570 C C . GLN A 1 194 ? 65.588 1.620 -78.137 1.00 84.94 194 GLN A C 1
ATOM 1572 O O . GLN A 1 194 ? 65.203 1.250 -77.030 1.00 84.94 194 GLN A O 1
ATOM 1577 N N . GLU A 1 195 ? 65.226 2.795 -78.658 1.00 83.44 195 GLU A N 1
ATOM 1578 C CA . GLU A 1 195 ? 64.344 3.755 -77.979 1.00 83.44 195 GLU A CA 1
ATOM 1579 C C . GLU A 1 195 ? 62.957 3.146 -77.683 1.00 83.44 195 GLU A C 1
ATOM 1581 O O . GLU A 1 195 ? 62.445 3.257 -76.568 1.00 83.44 195 GLU A O 1
ATOM 1586 N N . ILE A 1 196 ? 62.375 2.408 -78.637 1.00 78.81 196 ILE A N 1
ATOM 1587 C CA . ILE A 1 196 ? 61.112 1.676 -78.436 1.00 78.81 196 ILE A CA 1
ATOM 1588 C C . ILE A 1 196 ? 61.252 0.606 -77.345 1.00 78.81 196 ILE A C 1
ATOM 1590 O O . ILE A 1 196 ? 60.345 0.448 -76.525 1.00 78.81 196 ILE A O 1
ATOM 1594 N N . ALA A 1 197 ? 62.364 -0.131 -77.308 1.00 80.62 197 ALA A N 1
ATOM 1595 C CA . ALA A 1 197 ? 62.600 -1.146 -76.283 1.00 80.62 197 ALA A CA 1
ATOM 1596 C C . ALA A 1 197 ? 62.705 -0.531 -74.875 1.00 80.62 197 ALA A C 1
ATOM 1598 O O . ALA A 1 197 ? 62.149 -1.074 -73.919 1.00 80.62 197 ALA A O 1
ATOM 1599 N N . GLU A 1 198 ? 63.358 0.626 -74.743 1.00 83.38 198 GLU A N 1
ATOM 1600 C CA . GLU A 1 198 ? 63.435 1.355 -73.474 1.00 83.38 198 GLU A CA 1
ATOM 1601 C C . GLU A 1 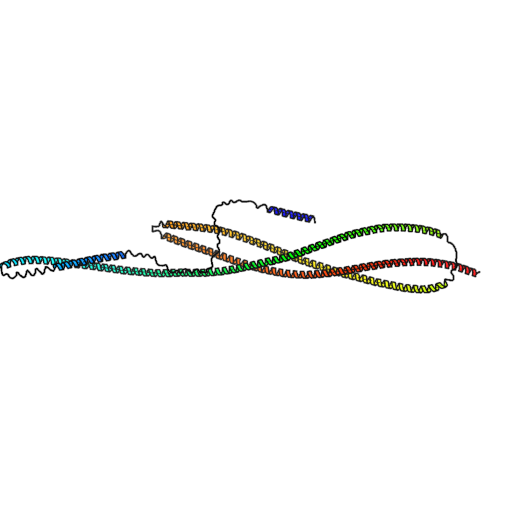198 ? 62.080 1.914 -73.032 1.00 83.38 198 GLU A C 1
ATOM 1603 O O . GLU A 1 198 ? 61.745 1.844 -71.847 1.00 83.38 198 GLU A O 1
ATOM 1608 N N . LEU A 1 199 ? 61.277 2.431 -73.966 1.00 81.44 199 LEU A N 1
ATOM 1609 C CA . LEU A 1 199 ? 59.922 2.902 -73.671 1.00 81.44 199 LEU A CA 1
ATOM 1610 C C . LEU A 1 199 ? 59.006 1.759 -73.224 1.00 81.44 199 LEU A C 1
ATOM 1612 O O . LEU A 1 199 ? 58.280 1.927 -72.248 1.00 81.44 199 LEU A O 1
ATOM 1616 N N . ARG A 1 200 ? 59.089 0.584 -73.861 1.00 79.69 200 ARG A N 1
ATOM 1617 C CA . ARG A 1 200 ? 58.358 -0.617 -73.417 1.00 79.69 200 ARG A CA 1
ATOM 1618 C C . ARG A 1 200 ? 58.755 -1.025 -72.003 1.00 79.69 200 ARG A C 1
ATOM 1620 O O . ARG A 1 200 ? 57.890 -1.227 -71.165 1.00 79.69 200 ARG A O 1
ATOM 1627 N N . LYS A 1 201 ? 60.055 -1.021 -71.694 1.00 79.50 201 LYS A N 1
ATOM 1628 C CA . LYS A 1 201 ? 60.540 -1.323 -70.341 1.00 79.50 201 LYS A CA 1
ATOM 1629 C C . LYS A 1 201 ? 60.027 -0.326 -69.293 1.00 79.50 201 LYS A C 1
ATOM 1631 O O . LYS A 1 201 ? 59.773 -0.714 -68.158 1.00 79.50 201 LYS A O 1
ATOM 1636 N N . LYS A 1 202 ? 59.887 0.957 -69.646 1.00 75.88 202 LYS A N 1
ATOM 1637 C CA . LYS A 1 202 ? 59.291 1.971 -68.756 1.00 75.88 202 LYS A CA 1
ATOM 1638 C C . LYS A 1 202 ? 57.785 1.766 -68.573 1.00 75.88 202 LYS A C 1
ATOM 1640 O O . LYS A 1 202 ? 57.300 1.983 -67.467 1.00 75.88 202 LYS A O 1
ATOM 1645 N N . LEU A 1 203 ? 57.078 1.345 -69.623 1.00 74.50 203 LEU A N 1
ATOM 1646 C CA . LEU A 1 203 ? 55.647 1.048 -69.573 1.00 74.50 203 LEU A CA 1
ATOM 1647 C C . LEU A 1 203 ? 55.357 -0.155 -68.663 1.00 74.50 203 LEU A C 1
ATOM 1649 O O . LEU A 1 203 ? 54.525 -0.033 -67.771 1.00 74.50 203 LEU A O 1
ATOM 1653 N N . ASP A 1 204 ? 56.120 -1.245 -68.797 1.00 70.62 204 ASP A N 1
ATOM 1654 C CA . ASP A 1 204 ? 55.970 -2.444 -67.955 1.00 70.62 204 ASP A CA 1
ATOM 1655 C C . ASP A 1 204 ? 56.147 -2.117 -66.458 1.00 70.62 204 ASP A C 1
ATOM 1657 O O . ASP A 1 204 ? 55.423 -2.615 -65.601 1.00 70.62 204 ASP A O 1
ATOM 1661 N N . VAL A 1 205 ? 57.093 -1.231 -66.120 1.00 72.38 205 VAL A N 1
ATOM 1662 C CA . VAL A 1 205 ? 57.309 -0.786 -64.730 1.00 72.38 205 VAL A CA 1
ATOM 1663 C C . VAL A 1 205 ? 56.143 0.068 -64.221 1.00 72.38 205 VAL A C 1
ATOM 1665 O O . VAL A 1 205 ? 55.808 -0.003 -63.038 1.00 72.38 205 VAL A O 1
ATOM 1668 N N . GLN A 1 206 ? 55.519 0.873 -65.085 1.00 69.56 206 GLN A N 1
ATOM 1669 C CA . GLN A 1 206 ? 54.343 1.656 -64.709 1.00 69.56 206 GLN A CA 1
ATOM 1670 C C . GLN A 1 206 ? 53.116 0.770 -64.490 1.00 69.56 206 GLN A C 1
ATOM 1672 O O . GLN A 1 206 ? 52.428 0.977 -63.495 1.00 69.56 206 GLN A O 1
ATOM 1677 N N . GLU A 1 207 ? 52.862 -0.221 -65.349 1.00 69.62 207 GLU A N 1
ATOM 1678 C CA . GLU A 1 207 ? 51.741 -1.158 -65.168 1.00 69.62 207 GLU A CA 1
ATOM 1679 C C . GLU A 1 207 ? 51.847 -1.913 -63.839 1.00 69.62 207 GLU A C 1
ATOM 1681 O O . GLU A 1 207 ? 50.903 -1.888 -63.053 1.00 69.62 207 GLU A O 1
ATOM 1686 N N . VAL A 1 208 ? 53.027 -2.452 -63.508 1.00 68.31 208 VAL A N 1
ATOM 1687 C CA . VAL A 1 208 ? 53.249 -3.138 -62.221 1.00 68.31 208 VAL A CA 1
ATOM 1688 C C . VAL A 1 208 ? 53.003 -2.205 -61.030 1.00 68.31 208 VAL A C 1
ATOM 1690 O O . VAL A 1 208 ? 52.384 -2.602 -60.044 1.00 68.31 208 VAL A O 1
ATOM 1693 N N . PHE A 1 209 ? 53.440 -0.947 -61.117 1.00 73.12 209 PHE A N 1
ATOM 1694 C CA . PHE A 1 209 ? 53.225 0.032 -60.051 1.00 73.12 209 PHE A CA 1
ATOM 1695 C C . PHE A 1 209 ? 51.743 0.400 -59.873 1.00 73.12 209 PHE A C 1
ATOM 1697 O O . PHE A 1 209 ? 51.282 0.576 -58.742 1.00 73.12 209 PHE A O 1
ATOM 1704 N N . TYR A 1 210 ? 50.987 0.517 -60.968 1.00 69.25 210 TYR A N 1
ATOM 1705 C CA . TYR A 1 210 ? 49.550 0.782 -60.903 1.00 69.25 210 TYR A CA 1
ATOM 1706 C C . TYR A 1 210 ? 48.780 -0.412 -60.339 1.00 69.25 210 TYR A C 1
ATOM 1708 O O . TYR A 1 210 ? 47.945 -0.210 -59.455 1.00 69.25 210 TYR A O 1
ATOM 1716 N N . ASP A 1 211 ? 49.103 -1.633 -60.762 1.00 67.31 211 ASP A N 1
ATOM 1717 C CA . ASP A 1 211 ? 48.475 -2.850 -60.245 1.00 67.31 211 ASP A CA 1
ATOM 1718 C C . ASP A 1 211 ? 48.733 -3.022 -58.743 1.00 67.31 211 ASP A C 1
ATOM 1720 O O . ASP A 1 211 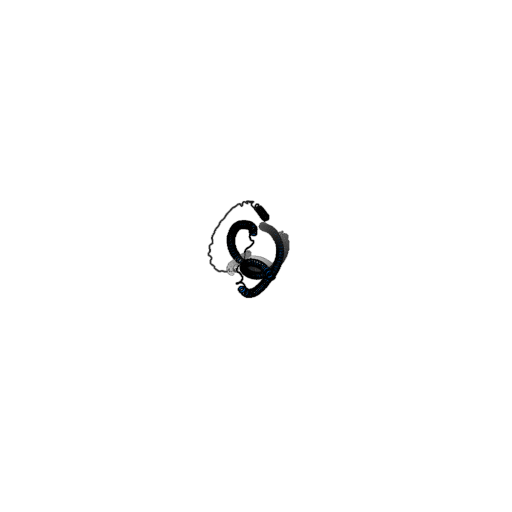? 47.818 -3.324 -57.975 1.00 67.31 211 ASP A O 1
ATOM 1724 N N . GLU A 1 212 ? 49.953 -2.742 -58.281 1.00 69.44 212 GLU A N 1
ATOM 1725 C CA . GLU A 1 212 ? 50.302 -2.831 -56.863 1.00 69.44 212 GLU A CA 1
ATOM 1726 C C . GLU A 1 212 ? 49.568 -1.770 -56.021 1.00 69.44 212 GLU A C 1
ATOM 1728 O O . GLU A 1 212 ? 49.028 -2.081 -54.957 1.00 69.44 212 GLU A O 1
ATOM 1733 N N . GLN A 1 213 ? 49.431 -0.533 -56.517 1.00 71.88 213 GLN A N 1
ATOM 1734 C CA . GLN A 1 213 ? 48.626 0.490 -55.836 1.00 71.88 213 GLN A CA 1
ATOM 1735 C C . GLN A 1 213 ? 47.132 0.157 -55.788 1.00 71.88 213 GLN A C 1
ATOM 1737 O O . GLN A 1 213 ? 46.463 0.471 -54.797 1.00 71.88 213 GLN A O 1
ATOM 1742 N N . VAL A 1 214 ? 46.593 -0.427 -56.859 1.00 70.88 214 VAL A N 1
ATOM 1743 C CA . VAL A 1 214 ? 45.186 -0.833 -56.922 1.00 70.88 214 VAL A CA 1
ATOM 1744 C C . VAL A 1 214 ? 44.935 -1.978 -55.944 1.00 70.88 214 VAL A C 1
ATOM 1746 O O . VAL A 1 214 ? 44.004 -1.881 -55.144 1.00 70.88 214 VAL A O 1
ATOM 1749 N N . ASN A 1 215 ? 45.811 -2.983 -55.905 1.00 70.06 215 ASN A N 1
ATOM 1750 C CA . ASN A 1 215 ? 45.699 -4.114 -54.981 1.00 70.06 215 ASN A CA 1
ATOM 1751 C C . ASN A 1 215 ? 45.788 -3.678 -53.512 1.00 70.06 215 ASN A C 1
ATOM 1753 O O . ASN A 1 215 ? 44.940 -4.058 -52.709 1.00 70.06 215 ASN A O 1
ATOM 1757 N N . VAL A 1 216 ? 46.715 -2.778 -53.163 1.00 76.00 216 VAL A N 1
ATOM 1758 C CA . VAL A 1 216 ? 46.804 -2.236 -51.793 1.00 76.00 216 VAL A CA 1
ATOM 1759 C C . VAL A 1 216 ? 45.524 -1.485 -51.397 1.00 76.00 216 VAL A C 1
ATOM 1761 O O . VAL A 1 216 ? 45.060 -1.589 -50.259 1.00 76.00 216 VAL A O 1
ATOM 1764 N N . LYS A 1 217 ? 44.910 -0.730 -52.319 1.00 77.06 217 LYS A N 1
ATOM 1765 C CA . LYS A 1 217 ? 43.631 -0.052 -52.050 1.00 77.06 217 LYS A CA 1
ATOM 1766 C C . LYS A 1 217 ? 42.474 -1.039 -51.899 1.00 77.06 217 LYS A C 1
ATOM 1768 O O . LYS A 1 217 ? 41.619 -0.807 -51.041 1.00 77.06 217 LYS A O 1
ATOM 1773 N N . ILE A 1 218 ? 42.446 -2.112 -52.689 1.00 75.56 218 ILE A N 1
ATOM 1774 C CA . ILE A 1 218 ? 41.455 -3.190 -52.567 1.00 75.56 218 ILE A CA 1
ATOM 1775 C C . ILE A 1 218 ? 41.582 -3.854 -51.193 1.00 75.56 218 ILE A C 1
ATOM 1777 O O . ILE A 1 218 ? 40.602 -3.859 -50.452 1.00 75.56 218 ILE A O 1
ATOM 1781 N N . ASP A 1 219 ? 42.783 -4.262 -50.780 1.00 78.31 219 ASP A N 1
ATOM 1782 C CA . ASP A 1 219 ? 43.022 -4.912 -49.482 1.00 78.31 219 ASP A CA 1
ATOM 1783 C C . ASP A 1 219 ? 42.605 -4.035 -48.292 1.00 78.31 219 ASP A C 1
ATOM 1785 O O . ASP A 1 219 ? 41.957 -4.489 -47.342 1.00 78.31 219 ASP A O 1
ATOM 1789 N N . VAL A 1 220 ? 42.930 -2.738 -48.341 1.00 80.62 220 VAL A N 1
ATOM 1790 C CA . VAL A 1 220 ? 42.514 -1.777 -47.307 1.00 80.62 220 VAL A CA 1
ATOM 1791 C C . VAL A 1 220 ? 40.992 -1.624 -47.282 1.00 80.62 220 VAL A C 1
ATOM 1793 O O . VAL A 1 220 ? 40.401 -1.500 -46.205 1.00 80.62 220 VAL A O 1
ATOM 1796 N N . THR A 1 221 ? 40.345 -1.628 -48.447 1.00 79.19 221 THR A N 1
ATOM 1797 C CA . THR A 1 221 ? 38.887 -1.493 -48.556 1.00 79.19 221 THR A CA 1
ATOM 1798 C C . THR A 1 221 ? 38.182 -2.755 -48.066 1.00 79.19 221 THR A C 1
ATOM 1800 O O . THR A 1 221 ? 37.239 -2.646 -47.285 1.00 79.19 221 THR A O 1
ATOM 1803 N N . GLU A 1 222 ? 38.676 -3.943 -48.413 1.00 81.50 222 GLU A N 1
ATOM 1804 C CA . GLU A 1 222 ? 38.159 -5.219 -47.913 1.00 81.50 222 GLU A CA 1
ATOM 1805 C C . GLU A 1 222 ? 38.325 -5.356 -46.398 1.00 81.50 222 GLU A C 1
ATOM 1807 O O . GLU A 1 222 ? 37.408 -5.795 -45.703 1.00 81.50 222 GLU A O 1
ATOM 1812 N N . SER A 1 223 ? 39.473 -4.945 -45.858 1.00 83.38 223 SER A N 1
ATOM 1813 C CA . SER A 1 223 ? 39.716 -4.949 -44.413 1.00 83.38 223 SER A CA 1
ATOM 1814 C C . SER A 1 223 ? 38.749 -4.015 -43.669 1.00 83.38 223 SER A C 1
ATOM 1816 O O . SER A 1 223 ? 38.160 -4.388 -42.645 1.00 83.38 223 SER A O 1
ATOM 1818 N N . LYS A 1 224 ? 38.496 -2.819 -44.221 1.00 84.75 224 LYS A N 1
ATOM 1819 C CA . LYS A 1 224 ? 37.482 -1.891 -43.693 1.00 84.75 224 LYS A CA 1
ATOM 1820 C C . LYS A 1 224 ? 36.070 -2.467 -43.801 1.00 84.75 224 LYS A C 1
ATOM 1822 O O . LYS A 1 224 ? 35.320 -2.365 -42.833 1.00 84.75 224 LYS A O 1
ATOM 1827 N N . ALA A 1 225 ? 35.725 -3.099 -44.922 1.00 80.81 225 ALA A N 1
ATOM 1828 C CA . ALA A 1 225 ? 34.425 -3.734 -45.125 1.00 80.81 225 ALA A CA 1
ATOM 1829 C C . ALA A 1 225 ? 34.180 -4.857 -44.105 1.00 80.81 225 ALA A C 1
ATOM 1831 O O . ALA A 1 225 ? 33.155 -4.843 -43.431 1.00 80.81 225 ALA A O 1
ATOM 1832 N N . LYS A 1 226 ? 35.160 -5.746 -43.888 1.00 86.94 226 LYS A N 1
ATOM 1833 C CA . LYS A 1 226 ? 35.093 -6.808 -42.865 1.00 86.94 226 LYS A CA 1
ATOM 1834 C C . LYS A 1 226 ? 34.939 -6.247 -41.449 1.00 86.94 226 LYS A C 1
ATOM 1836 O O . LYS A 1 226 ? 34.193 -6.790 -40.637 1.00 86.94 226 LYS A O 1
ATOM 1841 N N . THR A 1 227 ? 35.623 -5.144 -41.143 1.00 87.00 227 THR A N 1
ATOM 1842 C CA . THR A 1 227 ? 35.504 -4.479 -39.835 1.00 87.00 227 THR A CA 1
ATOM 1843 C C . THR A 1 227 ? 34.109 -3.884 -39.633 1.00 87.00 227 THR A C 1
ATOM 1845 O O . THR A 1 227 ? 33.524 -4.050 -38.563 1.00 87.00 227 THR A O 1
ATOM 1848 N N . LEU A 1 228 ? 33.558 -3.227 -40.657 1.00 87.19 228 LEU A N 1
ATOM 1849 C CA . LEU A 1 228 ? 32.207 -2.662 -40.624 1.00 87.19 228 LEU A CA 1
ATOM 1850 C C . LEU A 1 228 ? 31.126 -3.745 -40.555 1.00 87.19 228 LEU A C 1
ATOM 1852 O O . LEU A 1 228 ? 30.161 -3.590 -39.814 1.00 87.19 228 LEU A O 1
ATOM 1856 N N . GLU A 1 229 ? 31.297 -4.853 -41.275 1.00 88.12 229 GLU A N 1
ATOM 1857 C CA . GLU A 1 229 ? 30.389 -6.000 -41.221 1.00 88.12 229 GLU A CA 1
ATOM 1858 C C . GLU A 1 229 ? 30.344 -6.603 -39.815 1.00 88.12 229 GLU A C 1
ATOM 1860 O O . GLU A 1 229 ? 29.263 -6.824 -39.268 1.00 88.12 229 GLU A O 1
ATOM 1865 N N . LYS A 1 230 ? 31.508 -6.775 -39.178 1.00 90.25 230 LYS A N 1
ATOM 1866 C CA . LYS A 1 230 ? 31.578 -7.220 -37.785 1.00 90.25 230 LYS A CA 1
ATOM 1867 C C . LYS A 1 230 ? 30.864 -6.247 -36.842 1.00 90.25 230 LYS A C 1
ATOM 1869 O O . LYS A 1 230 ? 30.033 -6.679 -36.052 1.00 90.25 230 LYS A O 1
ATOM 1874 N N . GLN A 1 231 ? 31.134 -4.943 -36.960 1.00 88.12 231 GLN A N 1
ATOM 1875 C CA . GLN A 1 231 ? 30.450 -3.924 -36.155 1.00 88.12 231 GLN A CA 1
ATOM 1876 C C . GLN A 1 231 ? 28.933 -3.969 -36.357 1.00 88.12 231 GLN A C 1
ATOM 1878 O O . GLN A 1 231 ? 28.184 -3.898 -35.388 1.00 88.12 231 GLN A O 1
ATOM 1883 N N . TYR A 1 232 ? 28.465 -4.134 -37.594 1.00 89.06 232 TYR A N 1
ATOM 1884 C CA . TYR A 1 232 ? 27.043 -4.265 -37.899 1.00 89.06 232 TYR A CA 1
ATOM 1885 C C . TYR A 1 232 ? 26.418 -5.501 -37.235 1.00 89.06 232 TYR A C 1
ATOM 1887 O O . TYR A 1 232 ? 25.339 -5.395 -36.651 1.00 89.06 232 TYR A O 1
ATOM 1895 N N . ILE A 1 233 ? 27.094 -6.654 -37.280 1.00 88.69 233 ILE A N 1
ATOM 1896 C CA . ILE A 1 233 ? 26.640 -7.888 -36.621 1.00 88.69 233 ILE A CA 1
ATOM 1897 C C . ILE A 1 233 ? 26.559 -7.695 -35.102 1.00 88.69 233 ILE A C 1
ATOM 1899 O O . ILE A 1 233 ? 25.527 -8.023 -34.514 1.00 88.69 233 ILE A O 1
ATOM 1903 N N . ASP A 1 234 ? 27.591 -7.114 -34.487 1.00 90.31 234 ASP A N 1
ATOM 1904 C CA . ASP A 1 234 ? 27.638 -6.857 -33.042 1.00 90.31 234 ASP A CA 1
ATOM 1905 C C . ASP A 1 234 ? 26.506 -5.897 -32.624 1.00 90.31 234 ASP A C 1
ATOM 1907 O O . ASP A 1 234 ? 25.716 -6.205 -31.732 1.00 90.31 234 ASP A O 1
ATOM 1911 N N . THR A 1 235 ? 26.325 -4.790 -33.356 1.00 89.12 235 THR A N 1
ATOM 1912 C CA . THR A 1 235 ? 25.254 -3.810 -33.082 1.00 89.12 235 THR A CA 1
ATOM 1913 C C . THR A 1 235 ? 23.861 -4.428 -33.254 1.00 89.12 235 THR A C 1
ATOM 1915 O O . THR A 1 235 ? 22.931 -4.136 -32.502 1.00 89.12 235 THR A O 1
ATOM 1918 N N . ARG A 1 236 ? 23.685 -5.311 -34.246 1.00 89.19 236 ARG A N 1
ATOM 1919 C CA . ARG A 1 236 ? 22.423 -6.029 -34.468 1.00 89.19 236 ARG A CA 1
ATOM 1920 C C . ARG A 1 236 ? 22.130 -7.026 -33.344 1.00 89.19 236 ARG A C 1
ATOM 1922 O O . ARG A 1 236 ? 20.963 -7.185 -32.981 1.00 89.19 236 ARG A O 1
ATOM 1929 N N . ALA A 1 237 ? 23.152 -7.682 -32.798 1.00 88.94 237 ALA A N 1
ATOM 1930 C CA . ALA A 1 237 ? 23.010 -8.567 -31.645 1.00 88.94 237 ALA A CA 1
ATOM 1931 C C . ALA A 1 237 ? 22.609 -7.784 -30.383 1.00 88.94 237 ALA A C 1
ATOM 1933 O O . ALA A 1 237 ? 21.654 -8.173 -29.711 1.00 88.94 237 ALA A O 1
ATOM 1934 N N . GLU A 1 238 ? 23.251 -6.641 -30.121 1.00 90.75 238 GLU A N 1
ATOM 1935 C CA . GLU A 1 238 ? 22.884 -5.737 -29.019 1.00 90.75 238 GLU A CA 1
ATOM 1936 C C . GLU A 1 238 ? 21.433 -5.246 -29.138 1.00 90.75 238 GLU A C 1
ATOM 1938 O O . GLU A 1 238 ? 20.688 -5.236 -28.157 1.00 90.75 238 GLU A O 1
ATOM 1943 N N . LEU A 1 239 ? 20.991 -4.898 -30.353 1.00 87.81 239 LEU A N 1
ATOM 1944 C CA . LEU A 1 239 ? 19.612 -4.477 -30.607 1.00 87.81 239 LEU A CA 1
ATOM 1945 C C . LEU A 1 239 ? 18.613 -5.612 -30.332 1.00 87.81 239 LEU A C 1
ATOM 1947 O O . LEU A 1 239 ? 17.571 -5.376 -29.720 1.00 87.81 239 LEU A O 1
ATOM 1951 N N . HIS A 1 240 ? 18.942 -6.848 -30.715 1.00 87.38 240 HIS A N 1
ATOM 1952 C CA . HIS A 1 240 ? 18.131 -8.021 -30.381 1.00 87.38 240 HIS A CA 1
ATOM 1953 C C . HIS A 1 240 ? 18.041 -8.260 -28.867 1.00 87.38 240 HIS A C 1
ATOM 1955 O O . HIS A 1 240 ? 16.951 -8.541 -28.366 1.00 87.38 240 HIS A O 1
ATOM 1961 N N . GLU A 1 241 ? 19.145 -8.111 -28.130 1.00 90.88 241 GLU A N 1
ATOM 1962 C CA . GLU A 1 241 ? 19.157 -8.255 -26.670 1.00 90.88 241 GLU A CA 1
ATOM 1963 C C . GLU A 1 241 ? 18.321 -7.159 -25.989 1.00 90.88 241 GLU A C 1
ATOM 1965 O O . GLU A 1 241 ? 17.527 -7.442 -25.090 1.00 90.88 241 GLU A O 1
ATOM 1970 N N . LEU A 1 242 ? 18.435 -5.908 -26.448 1.00 88.12 242 LEU A N 1
ATOM 1971 C CA . LEU A 1 242 ? 17.608 -4.800 -25.965 1.00 88.12 242 LEU A CA 1
ATOM 1972 C C . LEU A 1 242 ? 16.124 -5.026 -26.254 1.00 88.12 242 LEU A C 1
ATOM 1974 O O . LEU A 1 242 ? 15.283 -4.766 -25.394 1.00 88.12 242 LEU A O 1
ATOM 1978 N N . GLN A 1 243 ? 15.792 -5.548 -27.433 1.00 91.00 243 GLN A N 1
ATOM 1979 C CA . GLN A 1 243 ? 14.412 -5.857 -27.786 1.00 91.00 243 GLN A CA 1
ATOM 1980 C C . GLN A 1 243 ? 13.847 -7.004 -26.939 1.00 91.00 243 GLN A C 1
ATOM 1982 O O . GLN A 1 243 ? 12.682 -6.962 -26.542 1.00 91.00 243 GLN A O 1
ATOM 1987 N N . GLN A 1 244 ? 14.671 -7.991 -26.592 1.00 90.19 244 GLN A N 1
ATOM 1988 C CA . GLN A 1 244 ? 14.289 -9.039 -25.651 1.00 90.19 244 GLN A CA 1
ATOM 1989 C C . GLN A 1 244 ? 14.062 -8.477 -24.239 1.00 90.19 244 GLN A C 1
ATOM 1991 O O . GLN A 1 244 ? 13.009 -8.729 -23.657 1.00 90.19 244 GLN A O 1
ATOM 1996 N N . LYS A 1 245 ? 14.972 -7.631 -23.733 1.00 90.75 245 LYS A N 1
ATOM 1997 C CA . LYS A 1 245 ? 14.807 -6.939 -22.439 1.00 90.75 245 LYS A CA 1
ATOM 1998 C C . LYS A 1 245 ? 13.543 -6.080 -22.401 1.00 90.75 245 LYS A C 1
ATOM 2000 O O . LYS A 1 245 ? 12.844 -6.067 -21.392 1.00 90.75 245 LYS A O 1
ATOM 2005 N N . TYR A 1 246 ? 13.224 -5.387 -23.494 1.00 90.44 246 TYR A N 1
ATOM 2006 C CA . TYR A 1 246 ? 11.986 -4.618 -23.620 1.00 90.44 246 TYR A CA 1
ATOM 2007 C C . TYR A 1 246 ? 10.746 -5.516 -23.510 1.00 90.44 246 TYR A C 1
ATOM 2009 O O . TYR A 1 246 ? 9.832 -5.201 -22.750 1.00 90.44 246 TYR A O 1
ATOM 2017 N N . ASN A 1 247 ? 10.733 -6.656 -24.205 1.00 88.19 247 ASN A N 1
ATOM 2018 C CA . ASN A 1 247 ? 9.623 -7.608 -24.134 1.00 88.19 247 ASN A CA 1
ATOM 2019 C C . ASN A 1 247 ? 9.459 -8.207 -22.727 1.00 88.19 247 ASN A C 1
ATOM 2021 O O . ASN A 1 247 ? 8.333 -8.348 -22.253 1.00 88.19 247 ASN A O 1
ATOM 2025 N N . ASP A 1 248 ? 10.561 -8.518 -22.040 1.00 90.06 248 ASP A N 1
ATOM 2026 C CA . ASP A 1 248 ? 10.524 -9.022 -20.663 1.00 90.06 248 ASP A CA 1
ATOM 2027 C C . ASP A 1 248 ? 9.987 -7.963 -19.688 1.00 90.06 248 ASP A C 1
ATOM 2029 O O . ASP A 1 248 ? 9.135 -8.265 -18.852 1.00 90.06 248 ASP A O 1
ATOM 2033 N N . LEU A 1 249 ? 10.417 -6.703 -19.828 1.00 87.62 249 LEU A N 1
ATOM 2034 C CA . LEU A 1 249 ? 9.890 -5.585 -19.039 1.00 87.62 249 LEU A CA 1
ATOM 2035 C C . LEU A 1 249 ? 8.401 -5.347 -19.300 1.00 87.62 249 LEU A C 1
ATOM 2037 O O . LEU A 1 249 ? 7.649 -5.119 -18.352 1.00 87.62 249 LEU A O 1
ATOM 2041 N N . GLN A 1 250 ? 7.967 -5.429 -20.559 1.00 89.12 250 GLN A N 1
ATOM 2042 C CA . GLN A 1 250 ? 6.558 -5.322 -20.928 1.00 89.12 250 GLN A CA 1
ATOM 2043 C C . GLN A 1 250 ? 5.740 -6.445 -20.274 1.00 89.12 250 GLN A C 1
ATOM 2045 O O . GLN A 1 250 ? 4.694 -6.177 -19.687 1.00 89.12 250 GLN A O 1
ATOM 2050 N N . ARG A 1 251 ? 6.252 -7.683 -20.279 1.00 91.88 251 ARG A N 1
ATOM 2051 C CA . ARG A 1 251 ? 5.596 -8.821 -19.623 1.00 91.88 251 ARG A CA 1
ATOM 2052 C C . ARG A 1 251 ? 5.468 -8.620 -18.113 1.00 91.88 251 ARG A C 1
ATOM 2054 O O . ARG A 1 251 ? 4.384 -8.804 -17.569 1.00 91.88 251 ARG A O 1
ATOM 2061 N N . ILE A 1 252 ? 6.542 -8.194 -17.444 1.00 89.81 252 ILE A N 1
ATOM 2062 C CA . ILE A 1 252 ? 6.529 -7.895 -16.000 1.00 89.81 252 ILE A CA 1
ATOM 2063 C C . ILE A 1 252 ? 5.529 -6.774 -15.690 1.00 89.81 252 ILE A C 1
ATOM 2065 O O . ILE A 1 252 ? 4.821 -6.830 -14.682 1.00 89.81 252 ILE A O 1
ATOM 2069 N N . HIS A 1 253 ? 5.456 -5.751 -16.545 1.00 90.44 253 HIS A N 1
ATOM 2070 C CA . HIS A 1 253 ? 4.500 -4.661 -16.393 1.00 90.44 253 HIS A CA 1
ATOM 2071 C C . HIS A 1 253 ? 3.052 -5.163 -16.466 1.00 90.44 253 HIS A C 1
ATOM 2073 O O . HIS A 1 253 ? 2.254 -4.840 -15.585 1.00 90.44 253 HIS A O 1
ATOM 2079 N N . ASP A 1 254 ? 2.738 -6.000 -17.455 1.00 87.69 254 ASP A N 1
ATOM 2080 C CA . ASP A 1 254 ? 1.403 -6.569 -17.644 1.00 87.69 254 ASP A CA 1
ATOM 2081 C C . ASP A 1 254 ? 1.017 -7.520 -16.492 1.00 87.69 254 ASP A C 1
ATOM 2083 O O . ASP A 1 254 ? -0.089 -7.424 -15.956 1.00 87.69 254 ASP A O 1
ATOM 2087 N N . GLU A 1 255 ? 1.945 -8.371 -16.035 1.00 91.75 255 GLU A N 1
ATOM 2088 C CA . GLU A 1 255 ? 1.767 -9.231 -14.850 1.00 91.75 255 GLU A CA 1
ATOM 2089 C C . GLU A 1 255 ? 1.488 -8.388 -13.589 1.00 91.75 255 GLU A C 1
ATOM 2091 O O . GLU A 1 255 ? 0.546 -8.655 -12.841 1.00 91.75 255 GLU A O 1
ATOM 2096 N N . THR A 1 256 ? 2.239 -7.299 -13.394 1.00 90.31 256 THR A N 1
ATOM 2097 C CA . THR A 1 256 ? 2.054 -6.383 -12.255 1.00 90.31 256 THR A CA 1
ATOM 2098 C C . THR A 1 256 ? 0.702 -5.663 -12.305 1.00 90.31 256 THR A C 1
ATOM 2100 O O . THR A 1 256 ? 0.077 -5.422 -11.265 1.00 90.31 256 THR A O 1
ATOM 2103 N N . ILE A 1 257 ? 0.229 -5.284 -13.497 1.00 88.06 257 ILE A N 1
ATOM 2104 C CA . ILE A 1 257 ? -1.102 -4.690 -13.677 1.00 88.06 257 ILE A CA 1
ATOM 2105 C C . ILE A 1 257 ? -2.187 -5.694 -13.278 1.00 88.06 257 ILE A C 1
ATOM 2107 O O . ILE A 1 257 ? -3.117 -5.322 -12.554 1.00 88.06 257 ILE A O 1
ATOM 2111 N N . GLU A 1 258 ? -2.064 -6.950 -13.703 1.00 90.62 258 GLU A N 1
ATOM 2112 C CA . GLU A 1 258 ? -3.054 -7.987 -13.415 1.00 90.62 258 GLU A CA 1
ATOM 2113 C C . GLU A 1 258 ? -3.094 -8.348 -11.919 1.00 90.62 258 GLU A C 1
ATOM 2115 O O . GLU A 1 258 ? -4.174 -8.402 -11.325 1.00 90.62 258 GLU A O 1
ATOM 2120 N N . ASP A 1 259 ? -1.942 -8.457 -11.255 1.00 90.88 259 ASP A N 1
ATOM 2121 C CA . ASP A 1 259 ? -1.872 -8.660 -9.801 1.00 90.88 259 ASP A CA 1
ATOM 2122 C C . ASP A 1 259 ? -2.544 -7.518 -9.023 1.00 90.88 259 ASP A C 1
ATOM 2124 O O . ASP A 1 259 ? -3.309 -7.735 -8.071 1.00 90.88 259 ASP A O 1
ATOM 2128 N N . ASN A 1 260 ? -2.304 -6.273 -9.446 1.00 87.50 260 ASN A N 1
ATOM 2129 C CA . ASN A 1 260 ? -2.945 -5.104 -8.851 1.00 87.50 260 ASN A CA 1
ATOM 2130 C C . ASN A 1 260 ? -4.459 -5.101 -9.087 1.00 87.50 260 ASN A C 1
ATOM 2132 O O . ASN A 1 260 ? -5.219 -4.768 -8.170 1.00 87.50 260 ASN A O 1
ATOM 2136 N N . ARG A 1 261 ? -4.910 -5.511 -10.277 1.00 90.88 261 ARG A N 1
ATOM 2137 C CA . ARG A 1 261 ? -6.331 -5.663 -10.606 1.00 90.88 261 ARG A CA 1
ATOM 2138 C C . ARG A 1 261 ? -7.003 -6.690 -9.695 1.00 90.88 261 ARG A C 1
ATOM 2140 O O . ARG A 1 261 ? -8.031 -6.378 -9.095 1.00 90.88 261 ARG A O 1
ATOM 2147 N N . GLN A 1 262 ? -6.390 -7.857 -9.501 1.00 90.00 262 GLN A N 1
ATOM 2148 C CA . GLN A 1 262 ? -6.901 -8.889 -8.592 1.00 90.00 262 GLN A CA 1
ATOM 2149 C C . GLN A 1 262 ? -6.914 -8.425 -7.128 1.00 90.00 262 GLN A C 1
ATOM 2151 O O . GLN A 1 262 ? -7.836 -8.739 -6.369 1.00 90.00 262 GLN A O 1
ATOM 2156 N N . MET A 1 263 ? -5.907 -7.656 -6.696 1.00 90.44 263 MET A N 1
ATOM 2157 C CA . MET A 1 263 ? -5.906 -7.052 -5.360 1.00 90.44 263 MET A CA 1
ATOM 2158 C C . MET A 1 263 ? -7.033 -6.033 -5.173 1.00 90.44 263 MET A C 1
ATOM 2160 O O . MET A 1 263 ? -7.644 -6.001 -4.099 1.00 90.44 263 MET A O 1
ATOM 2164 N N . LEU A 1 264 ? -7.307 -5.200 -6.180 1.00 87.00 264 LEU A N 1
ATOM 2165 C CA . LEU A 1 264 ? -8.420 -4.251 -6.150 1.00 87.00 264 LEU A CA 1
ATOM 2166 C C . LEU A 1 264 ? -9.762 -4.979 -6.091 1.00 87.00 264 LEU A C 1
ATOM 2168 O O . LEU A 1 264 ? -10.564 -4.671 -5.215 1.00 87.00 264 LEU A O 1
ATOM 2172 N N . GLU A 1 265 ? -9.957 -6.019 -6.899 1.00 91.69 265 GLU A N 1
ATOM 2173 C CA . GLU A 1 265 ? -11.177 -6.831 -6.877 1.00 91.69 265 GLU A CA 1
ATOM 2174 C C . GLU A 1 265 ? -11.412 -7.487 -5.503 1.00 91.69 265 GLU A C 1
ATOM 2176 O O . GLU A 1 265 ? -12.513 -7.437 -4.948 1.00 91.69 265 GLU A O 1
ATOM 2181 N N . LYS A 1 266 ? -10.359 -8.027 -4.871 1.00 89.88 266 LYS A N 1
ATOM 2182 C CA . LYS A 1 266 ? -10.438 -8.543 -3.490 1.00 89.88 266 LYS A CA 1
ATOM 2183 C C . LYS A 1 266 ? -10.840 -7.455 -2.487 1.00 89.88 266 LYS A C 1
ATOM 2185 O O . LYS A 1 266 ? -11.611 -7.730 -1.563 1.00 89.88 266 LYS A O 1
ATOM 2190 N N . LYS A 1 267 ? -10.328 -6.228 -2.639 1.00 91.19 267 LYS A N 1
ATOM 2191 C CA . LYS A 1 267 ? -10.690 -5.089 -1.778 1.00 91.19 267 LYS A CA 1
ATOM 2192 C C . LYS A 1 267 ? -12.132 -4.648 -2.005 1.00 91.19 267 LYS A C 1
ATOM 2194 O O . LYS A 1 267 ? -12.833 -4.433 -1.018 1.00 91.19 267 LYS A O 1
ATOM 2199 N N . ASP A 1 268 ? -12.592 -4.584 -3.248 1.00 88.94 268 ASP A N 1
ATOM 2200 C CA . ASP A 1 268 ? -13.970 -4.223 -3.587 1.00 88.94 268 ASP A CA 1
ATOM 2201 C C . ASP A 1 268 ? -14.967 -5.240 -3.031 1.00 88.94 268 ASP A C 1
ATOM 2203 O O . ASP A 1 268 ? -15.948 -4.859 -2.389 1.00 88.94 268 ASP A O 1
ATOM 2207 N N . ASN A 1 269 ? -14.658 -6.533 -3.140 1.00 89.31 269 ASN A N 1
ATOM 2208 C CA . ASN A 1 269 ? -15.453 -7.596 -2.525 1.00 89.31 269 ASN A CA 1
ATOM 2209 C C . ASN A 1 269 ? -15.510 -7.462 -0.994 1.00 89.31 269 ASN A C 1
ATOM 2211 O O . ASN A 1 269 ? -16.568 -7.639 -0.383 1.00 89.31 269 ASN A O 1
ATOM 2215 N N . LYS A 1 270 ? -14.396 -7.081 -0.353 1.00 91.50 270 LYS A N 1
ATOM 2216 C CA . LYS A 1 270 ? -14.363 -6.813 1.092 1.00 91.50 270 LYS A CA 1
ATOM 2217 C C . LYS A 1 270 ? -15.177 -5.571 1.468 1.00 91.50 270 LYS A C 1
ATOM 2219 O O . LYS A 1 270 ? -15.894 -5.603 2.465 1.00 91.50 270 LYS A O 1
ATOM 2224 N N . ILE A 1 271 ? -15.106 -4.498 0.680 1.00 88.00 271 ILE A N 1
ATOM 2225 C CA . ILE A 1 271 ? -15.925 -3.290 0.869 1.00 88.00 271 ILE A CA 1
ATOM 2226 C C . ILE A 1 271 ? -17.410 -3.630 0.728 1.00 88.00 271 ILE A C 1
ATOM 2228 O O . ILE A 1 271 ? -18.222 -3.163 1.525 1.00 88.00 271 ILE A O 1
ATOM 2232 N N . PHE A 1 272 ? -17.772 -4.462 -0.248 1.00 90.00 272 PHE A N 1
ATOM 2233 C CA . PHE A 1 272 ? -19.144 -4.913 -0.449 1.00 90.00 272 PHE A CA 1
ATOM 2234 C C . PHE A 1 272 ? -19.668 -5.712 0.754 1.00 90.00 272 PHE A C 1
ATOM 2236 O O . PHE A 1 272 ? -20.757 -5.426 1.252 1.00 90.00 272 PHE A O 1
ATOM 2243 N N . ALA A 1 273 ? -18.872 -6.650 1.278 1.00 88.75 273 ALA A N 1
ATOM 2244 C CA . ALA A 1 273 ? -19.218 -7.391 2.491 1.00 88.75 273 ALA A CA 1
ATOM 2245 C C . ALA A 1 273 ? -19.407 -6.457 3.701 1.00 88.75 273 ALA A C 1
ATOM 2247 O O . ALA A 1 273 ? -20.422 -6.539 4.388 1.00 88.75 273 ALA A O 1
ATOM 2248 N N . LEU A 1 274 ? -18.489 -5.505 3.905 1.00 89.50 274 LEU A N 1
ATOM 2249 C CA . LEU A 1 274 ? -18.585 -4.530 4.995 1.00 89.50 274 LEU A CA 1
ATOM 2250 C C . LEU A 1 274 ? -19.814 -3.621 4.870 1.00 89.50 274 LEU A C 1
ATOM 2252 O O . LEU A 1 274 ? -20.454 -3.331 5.877 1.00 89.50 274 LEU A O 1
ATOM 2256 N N . LYS A 1 275 ? -20.188 -3.197 3.655 1.00 87.69 275 LYS A N 1
ATOM 2257 C CA . LYS A 1 275 ? -21.429 -2.436 3.430 1.00 87.69 275 LYS A CA 1
ATOM 2258 C C . LYS A 1 275 ? -22.658 -3.230 3.866 1.00 87.69 275 LYS A C 1
ATOM 2260 O O . LYS A 1 275 ? -23.507 -2.690 4.569 1.00 87.69 275 LYS A O 1
ATOM 2265 N N . LYS A 1 276 ? -22.716 -4.514 3.513 1.00 88.88 276 LYS A N 1
ATOM 2266 C CA . LYS A 1 276 ? -23.806 -5.410 3.918 1.00 88.88 276 LYS A CA 1
ATOM 2267 C C . LYS A 1 276 ? -23.866 -5.594 5.440 1.00 88.88 276 LYS A C 1
ATOM 2269 O O . LYS A 1 276 ? -24.953 -5.620 6.020 1.00 88.88 276 LYS A O 1
ATOM 2274 N N . ASP A 1 277 ? -22.712 -5.673 6.099 1.00 89.00 277 ASP A N 1
ATOM 2275 C CA . ASP A 1 277 ? -22.638 -5.729 7.561 1.00 89.00 277 ASP A CA 1
ATOM 2276 C C . ASP A 1 277 ? -23.111 -4.417 8.207 1.00 89.00 277 ASP A C 1
ATOM 2278 O O . ASP A 1 277 ? -23.873 -4.454 9.176 1.00 89.00 277 ASP A O 1
ATOM 2282 N N . CYS A 1 278 ? -22.742 -3.258 7.649 1.00 85.75 278 CYS A N 1
ATOM 2283 C CA . CYS A 1 278 ? -23.249 -1.958 8.095 1.00 85.75 278 CYS A CA 1
ATOM 2284 C C . CYS A 1 278 ? -24.776 -1.863 7.965 1.00 85.75 278 CYS A C 1
ATOM 2286 O O . CYS A 1 278 ? -25.436 -1.476 8.926 1.00 85.75 278 CYS A O 1
ATOM 2288 N N . GLU A 1 279 ? -25.353 -2.295 6.840 1.00 88.25 279 GLU A N 1
ATOM 2289 C CA . GLU A 1 279 ? -26.812 -2.336 6.648 1.00 88.25 279 GLU A CA 1
ATOM 2290 C C . GLU A 1 279 ? -27.506 -3.237 7.687 1.00 88.25 279 GLU A C 1
ATOM 2292 O O . GLU A 1 279 ? -28.565 -2.899 8.225 1.00 88.25 279 GLU A O 1
ATOM 2297 N N . SER A 1 280 ? -26.891 -4.375 8.025 1.00 92.12 280 SER A N 1
ATOM 2298 C CA . SER A 1 280 ? -27.368 -5.273 9.084 1.00 92.12 280 SER A CA 1
ATOM 2299 C C . SER A 1 280 ? -27.330 -4.609 10.466 1.00 92.12 280 SER A C 1
ATOM 2301 O O . SER A 1 280 ? -28.279 -4.735 11.248 1.00 92.12 280 SER A O 1
ATOM 2303 N N . ILE A 1 281 ? -26.261 -3.867 10.770 1.00 89.62 281 ILE A N 1
ATOM 2304 C CA . ILE A 1 281 ? -26.121 -3.109 12.021 1.00 89.62 281 ILE A CA 1
ATOM 2305 C C . ILE A 1 281 ? -27.157 -1.984 12.093 1.00 89.62 281 ILE A C 1
ATOM 2307 O O . ILE A 1 281 ? -27.816 -1.851 13.124 1.00 89.62 281 ILE A O 1
ATOM 2311 N N . ASP A 1 282 ? -27.366 -1.229 11.016 1.00 86.56 282 ASP A N 1
ATOM 2312 C CA . ASP A 1 282 ? -28.362 -0.152 10.959 1.00 86.56 282 ASP A CA 1
ATOM 2313 C C . ASP A 1 282 ? -29.783 -0.677 11.184 1.00 86.56 282 ASP A C 1
ATOM 2315 O O . ASP A 1 282 ? -30.586 -0.059 11.898 1.00 86.56 282 ASP A O 1
ATOM 2319 N N . LYS A 1 283 ? -30.086 -1.866 10.648 1.00 89.62 283 LYS A N 1
ATOM 2320 C CA . LYS A 1 283 ? -31.347 -2.561 10.917 1.00 89.62 283 LYS A CA 1
ATOM 2321 C C . LYS A 1 283 ? -31.481 -2.923 12.398 1.00 89.62 283 LYS A C 1
ATOM 2323 O O . LYS A 1 283 ? -32.475 -2.553 13.022 1.00 89.62 283 LYS A O 1
ATOM 2328 N N . LYS A 1 284 ? -30.462 -3.561 12.991 1.00 89.25 284 LYS A N 1
ATOM 2329 C CA . LYS A 1 284 ? -30.449 -3.904 14.429 1.00 89.25 284 LYS A CA 1
ATOM 2330 C C . LYS A 1 284 ? -30.575 -2.666 15.320 1.00 89.25 284 LYS A C 1
ATOM 2332 O O . LYS A 1 284 ? -31.302 -2.692 16.310 1.00 89.25 284 LYS A O 1
ATOM 2337 N N . TYR A 1 285 ? -29.900 -1.575 14.967 1.00 88.25 285 TYR A N 1
ATOM 2338 C CA . TYR A 1 285 ? -29.986 -0.304 15.681 1.00 88.25 285 TYR A CA 1
ATOM 2339 C C . TYR A 1 285 ? -31.394 0.294 15.600 1.00 88.25 285 TYR A C 1
ATOM 2341 O O . TYR A 1 285 ? -31.933 0.752 16.609 1.00 88.25 285 TYR A O 1
ATOM 2349 N N . SER A 1 286 ? -32.018 0.252 14.422 1.00 85.94 286 SER A N 1
ATOM 2350 C CA . SER A 1 286 ? -33.394 0.716 14.221 1.00 85.94 286 SER A CA 1
ATOM 2351 C C . SER A 1 286 ? -34.397 -0.094 15.047 1.00 85.94 286 SER A C 1
ATOM 2353 O O . SER A 1 286 ? -35.266 0.489 15.703 1.00 85.94 286 SER A O 1
ATOM 2355 N N . ASP A 1 287 ? -34.236 -1.418 15.096 1.00 88.06 287 ASP A N 1
ATOM 2356 C CA . ASP A 1 287 ? -35.059 -2.308 15.919 1.00 88.06 287 ASP A CA 1
ATOM 2357 C C . ASP A 1 287 ? -34.876 -2.026 17.419 1.00 88.06 287 ASP A C 1
ATOM 2359 O O . ASP A 1 287 ? -35.860 -1.861 18.147 1.00 88.06 287 ASP A O 1
ATOM 2363 N N . ALA A 1 288 ? -33.629 -1.871 17.877 1.00 88.31 288 ALA A N 1
ATOM 2364 C CA . ALA A 1 288 ? -33.320 -1.518 19.262 1.00 88.31 288 ALA A CA 1
ATOM 2365 C C . ALA A 1 288 ? -33.899 -0.147 19.646 1.00 88.31 288 ALA A C 1
ATOM 2367 O O . ALA A 1 288 ? -34.485 0.016 20.717 1.00 88.31 288 ALA A O 1
ATOM 2368 N N . LYS A 1 289 ? -33.805 0.846 18.755 1.00 89.00 289 LYS A N 1
ATOM 2369 C CA . LYS A 1 289 ? -34.404 2.172 18.950 1.00 89.00 289 LYS A CA 1
ATOM 2370 C C . LYS A 1 289 ? -35.927 2.091 19.069 1.00 89.00 289 LYS A C 1
ATOM 2372 O O . LYS A 1 289 ? -36.509 2.795 19.898 1.00 89.00 289 LYS A O 1
ATOM 2377 N N . ARG A 1 290 ? -36.572 1.222 18.283 1.00 87.25 290 ARG A N 1
ATOM 2378 C CA . ARG A 1 290 ? -38.016 0.957 18.371 1.00 87.25 290 ARG A CA 1
ATOM 2379 C C . ARG A 1 290 ? -38.389 0.336 19.719 1.00 87.25 290 ARG A C 1
ATOM 2381 O O . ARG A 1 290 ? -39.347 0.793 20.338 1.00 87.25 290 ARG A O 1
ATOM 2388 N N . GLU A 1 291 ? -37.629 -0.651 20.192 1.00 89.44 291 GLU A N 1
ATOM 2389 C CA . GLU A 1 291 ? -37.814 -1.267 21.517 1.00 89.44 291 GLU A CA 1
ATOM 2390 C C . GLU A 1 291 ? -37.638 -0.257 22.657 1.00 89.44 291 GLU A C 1
ATOM 2392 O O . GLU A 1 291 ? -38.504 -0.145 23.524 1.00 89.44 291 GLU A O 1
ATOM 2397 N N . ILE A 1 292 ? -36.597 0.579 22.608 1.00 86.62 292 ILE A N 1
ATOM 2398 C CA . ILE A 1 292 ? -36.410 1.675 23.573 1.00 86.62 292 ILE A CA 1
ATOM 2399 C C . ILE A 1 292 ? -37.622 2.620 23.572 1.00 86.62 292 ILE A C 1
ATOM 2401 O O . ILE A 1 292 ? -38.050 3.075 24.634 1.00 86.62 292 ILE A O 1
ATOM 2405 N N . GLY A 1 293 ? -38.202 2.905 22.402 1.00 87.44 293 GLY A N 1
ATOM 2406 C CA . GLY A 1 293 ? -39.433 3.689 22.284 1.00 87.44 293 GLY A CA 1
ATOM 2407 C C . GLY A 1 293 ? -40.621 3.048 23.010 1.00 87.44 293 GLY A C 1
ATOM 2408 O O . GLY A 1 293 ? -41.304 3.723 23.782 1.00 87.44 293 GLY A O 1
ATOM 2409 N N . LYS A 1 294 ? -40.831 1.738 22.832 1.00 89.75 294 LYS A N 1
ATOM 2410 C CA . LYS A 1 294 ? -41.881 0.989 23.545 1.00 89.75 294 LYS A CA 1
ATOM 2411 C C . LYS A 1 294 ? -41.664 1.010 25.057 1.00 89.75 294 LYS A C 1
ATOM 2413 O O . LYS A 1 294 ? -42.602 1.288 25.799 1.00 89.75 294 LYS A O 1
ATOM 2418 N N . LEU A 1 295 ? -40.430 0.779 25.509 1.00 89.00 295 LEU A N 1
ATOM 2419 C CA . LEU A 1 295 ? -40.078 0.798 26.931 1.00 89.00 295 LEU A CA 1
ATOM 2420 C C . LEU A 1 295 ? -40.283 2.182 27.553 1.00 89.00 295 LEU A C 1
ATOM 2422 O O . LEU A 1 295 ? -40.826 2.279 28.649 1.00 89.00 295 LEU A O 1
ATOM 2426 N N . LYS A 1 296 ? -39.923 3.264 26.851 1.00 85.19 296 LYS A N 1
ATOM 2427 C CA . LYS A 1 296 ? -40.205 4.634 27.313 1.00 85.19 296 LYS A CA 1
ATOM 2428 C C . LYS A 1 296 ? -41.699 4.879 27.495 1.00 85.19 296 LYS A C 1
ATOM 2430 O O . LYS A 1 296 ? -42.090 5.428 28.520 1.00 85.19 296 LYS A O 1
ATOM 2435 N N . ASN A 1 297 ? -42.525 4.449 26.542 1.00 86.31 297 ASN A N 1
ATOM 2436 C CA . ASN A 1 297 ? -43.978 4.565 26.665 1.00 86.31 297 ASN A CA 1
ATOM 2437 C C . ASN A 1 297 ? -44.510 3.742 27.844 1.00 86.31 297 ASN A C 1
ATOM 2439 O O . ASN A 1 297 ? -45.333 4.233 28.611 1.00 86.31 297 ASN A O 1
ATOM 2443 N N . HIS A 1 298 ? -43.991 2.528 28.039 1.00 88.31 298 HIS A N 1
ATOM 2444 C CA . HIS A 1 298 ? -44.357 1.692 29.179 1.00 88.31 298 HIS A CA 1
ATOM 2445 C C . HIS A 1 298 ? -43.986 2.345 30.520 1.00 88.31 298 HIS A C 1
ATOM 2447 O O . HIS A 1 298 ? -44.822 2.418 31.416 1.00 88.31 298 HIS A O 1
ATOM 2453 N N . ILE A 1 299 ? -42.780 2.912 30.639 1.00 85.62 299 ILE A N 1
ATOM 2454 C CA . ILE A 1 299 ? -42.347 3.660 31.830 1.00 85.62 299 ILE A CA 1
ATOM 2455 C C . ILE A 1 299 ? -43.244 4.878 32.074 1.00 85.62 299 ILE A C 1
ATOM 2457 O O . ILE A 1 299 ? -43.608 5.141 33.218 1.00 85.62 299 ILE A O 1
ATOM 2461 N N . SER A 1 300 ? -43.617 5.621 31.030 1.00 86.94 300 SER A N 1
ATOM 2462 C CA . SER A 1 300 ? -44.542 6.754 31.160 1.00 86.94 300 SER A CA 1
ATOM 2463 C C . SER A 1 300 ? -45.910 6.318 31.690 1.00 86.94 300 SER A C 1
ATOM 2465 O O . SER A 1 300 ? -46.436 6.966 32.593 1.00 86.94 300 SER A O 1
ATOM 2467 N N . ASN A 1 301 ? -46.447 5.196 31.201 1.00 86.00 301 ASN A N 1
ATOM 2468 C CA . ASN A 1 301 ? -47.704 4.633 31.699 1.00 86.00 301 ASN A CA 1
ATOM 2469 C C . ASN A 1 301 ? -47.589 4.201 33.168 1.00 86.00 301 ASN A C 1
ATOM 2471 O O . ASN A 1 301 ? -48.445 4.551 33.974 1.00 86.00 301 ASN A O 1
ATOM 2475 N N . LEU A 1 302 ? -46.502 3.517 33.544 1.00 87.88 302 LEU A N 1
ATOM 2476 C CA . LEU A 1 302 ? -46.261 3.120 34.935 1.00 87.88 302 LEU A CA 1
ATOM 2477 C C . LEU A 1 302 ? -46.123 4.331 35.864 1.00 87.88 302 LEU A C 1
ATOM 2479 O O . LEU A 1 302 ? -46.685 4.334 36.953 1.00 87.88 302 LEU A O 1
ATOM 2483 N N . ARG A 1 303 ? -45.423 5.390 35.439 1.00 84.50 303 ARG A N 1
ATOM 2484 C CA . ARG A 1 303 ? -45.329 6.645 36.206 1.00 84.50 303 ARG A CA 1
ATOM 2485 C C . ARG A 1 303 ? -46.696 7.290 36.407 1.00 84.50 303 ARG A C 1
ATOM 2487 O O . ARG A 1 303 ? -46.969 7.803 37.488 1.00 84.50 303 ARG A O 1
ATOM 2494 N N . PHE A 1 304 ? -47.546 7.260 35.383 1.00 87.88 304 PHE A N 1
ATOM 2495 C CA . PHE A 1 304 ? -48.916 7.752 35.482 1.00 87.88 304 PHE A CA 1
ATOM 2496 C C . PHE A 1 304 ? -49.747 6.929 36.480 1.00 87.88 304 PHE A C 1
ATOM 2498 O O . PHE A 1 304 ? -50.434 7.504 37.322 1.00 87.88 304 PHE A O 1
ATOM 2505 N N . GLU A 1 305 ? -49.642 5.599 36.449 1.00 82.56 305 GLU A N 1
ATOM 2506 C CA . GLU A 1 305 ? -50.322 4.726 37.415 1.00 82.56 305 GLU A CA 1
ATOM 2507 C C . GLU A 1 305 ? -49.817 4.906 38.849 1.00 82.56 305 GLU A C 1
ATOM 2509 O O . GLU A 1 305 ? -50.628 4.958 39.774 1.00 82.56 305 GLU A O 1
ATOM 2514 N N . ILE A 1 306 ? -48.500 5.030 39.042 1.00 82.06 306 ILE A N 1
ATOM 2515 C CA . ILE A 1 306 ? -47.898 5.313 40.352 1.00 82.06 306 ILE A CA 1
ATOM 2516 C C . ILE A 1 306 ? -48.456 6.623 40.893 1.00 82.06 306 ILE A C 1
ATOM 2518 O O . ILE A 1 306 ? -48.972 6.639 42.005 1.00 82.06 306 ILE A O 1
ATOM 2522 N N . LYS A 1 307 ? -48.461 7.685 40.082 1.00 85.50 307 LYS A N 1
ATOM 2523 C CA . LYS A 1 307 ? -48.998 8.983 40.493 1.00 85.50 307 LYS A CA 1
ATOM 2524 C C . LYS A 1 307 ? -50.480 8.910 40.865 1.00 85.50 307 LYS A C 1
ATOM 2526 O O . LYS A 1 307 ? -50.886 9.431 41.896 1.00 85.50 307 LYS A O 1
ATOM 2531 N N . LYS A 1 308 ? -51.281 8.171 40.091 1.00 84.19 308 LYS A N 1
ATOM 2532 C CA . LYS A 1 308 ? -52.690 7.914 40.422 1.00 84.19 308 LYS A CA 1
ATOM 2533 C C . LYS A 1 308 ? -52.845 7.201 41.775 1.00 84.19 308 LYS A C 1
ATOM 2535 O O . LYS A 1 308 ? -53.752 7.526 42.540 1.00 84.19 308 LYS A O 1
ATOM 2540 N N . LYS A 1 309 ? -51.972 6.236 42.087 1.00 82.12 309 LYS A N 1
ATOM 2541 C CA . LYS A 1 309 ? -51.962 5.543 43.386 1.00 82.12 309 LYS A CA 1
ATOM 2542 C C . LYS A 1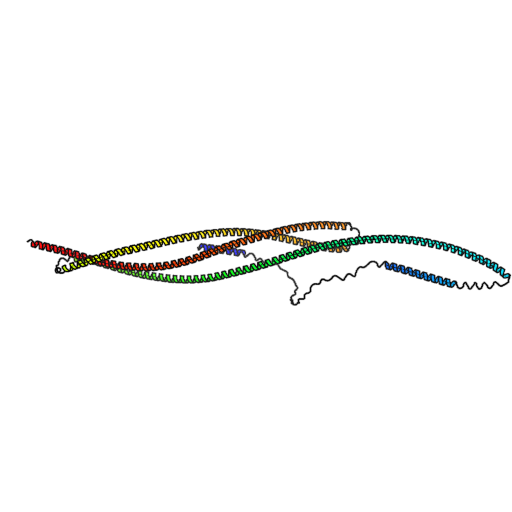 309 ? -51.464 6.435 44.527 1.00 82.12 309 LYS A C 1
ATOM 2544 O O . LYS A 1 309 ? -52.021 6.354 45.616 1.00 82.12 309 LYS A O 1
ATOM 2549 N N . GLU A 1 310 ? -50.478 7.296 44.292 1.00 78.81 310 GLU A N 1
ATOM 2550 C CA . GLU A 1 310 ? -50.002 8.297 45.259 1.00 78.81 310 GLU A CA 1
ATOM 2551 C C . GLU A 1 310 ? -51.103 9.304 45.617 1.00 78.81 310 GLU A C 1
ATOM 2553 O O . GLU A 1 310 ? -51.293 9.619 46.794 1.00 78.81 310 GLU A O 1
ATOM 2558 N N . ASP A 1 311 ? -51.890 9.741 44.631 1.00 78.62 311 ASP A N 1
ATOM 2559 C CA . ASP A 1 311 ? -53.046 10.615 44.845 1.00 78.62 311 ASP A CA 1
ATOM 2560 C C . ASP A 1 311 ? -54.137 9.907 45.673 1.00 78.62 311 ASP A C 1
ATOM 2562 O O . ASP A 1 311 ? -54.717 10.500 46.586 1.00 78.62 311 ASP A O 1
ATOM 2566 N N . HIS A 1 312 ? -54.388 8.614 45.423 1.00 75.12 312 HIS A N 1
ATOM 2567 C CA . HIS A 1 312 ? -55.291 7.800 46.251 1.00 75.12 312 HIS A CA 1
ATOM 2568 C C . HIS A 1 312 ? -54.763 7.592 47.674 1.00 75.12 312 HIS A C 1
ATOM 2570 O O . HIS A 1 312 ? -55.535 7.686 48.628 1.00 75.12 312 HIS A O 1
ATOM 2576 N N . ASN A 1 313 ? -53.460 7.365 47.841 1.00 74.62 313 ASN A N 1
ATOM 2577 C CA . ASN A 1 313 ? -52.851 7.207 49.157 1.00 74.62 313 ASN A CA 1
ATOM 2578 C C . ASN A 1 313 ? -52.908 8.514 49.960 1.00 74.62 313 ASN A C 1
ATOM 2580 O O . ASN A 1 313 ? -53.276 8.503 51.129 1.00 74.62 313 ASN A O 1
ATOM 2584 N N . SER A 1 314 ? -52.659 9.653 49.310 1.00 76.56 314 SER A N 1
ATOM 2585 C CA . SER A 1 314 ? -52.801 10.984 49.915 1.00 76.56 314 SER A CA 1
ATOM 2586 C C . SER A 1 314 ? -54.243 11.257 50.355 1.00 76.56 314 SER A C 1
ATOM 2588 O O . SER A 1 314 ? -54.484 11.866 51.397 1.00 76.56 314 SER A O 1
ATOM 2590 N N . HIS A 1 315 ? -55.227 10.786 49.583 1.00 73.31 315 HIS A N 1
ATOM 2591 C CA . HIS A 1 315 ? -56.636 10.866 49.961 1.00 73.31 315 HIS A CA 1
ATOM 2592 C C . HIS A 1 315 ? -56.953 9.972 51.171 1.00 73.31 315 HIS A C 1
ATOM 2594 O O . HIS A 1 315 ? -57.586 10.425 52.123 1.00 73.31 315 HIS A O 1
ATOM 2600 N N . SER A 1 316 ? -56.444 8.736 51.182 1.00 69.75 316 SER A N 1
ATOM 2601 C CA . SER A 1 316 ? -56.591 7.801 52.304 1.00 69.75 316 SER A CA 1
ATOM 2602 C C . SER A 1 316 ? -55.915 8.309 53.582 1.00 69.75 316 SER A C 1
ATOM 2604 O O . SER A 1 316 ? -56.486 8.191 54.664 1.00 69.75 316 SER A O 1
ATOM 2606 N N . GLN A 1 317 ? -54.740 8.937 53.475 1.00 69.56 317 GLN A N 1
ATOM 2607 C CA . GLN A 1 317 ? -54.055 9.578 54.601 1.00 69.56 317 GLN A CA 1
ATOM 2608 C C . GLN A 1 317 ? -54.888 10.709 55.204 1.00 69.56 317 GLN A C 1
ATOM 2610 O O . GLN A 1 317 ? -55.030 10.752 56.419 1.00 69.56 317 GLN A O 1
ATOM 2615 N N . ARG A 1 318 ? -55.535 11.557 54.391 1.00 70.88 318 ARG A N 1
ATOM 2616 C CA . ARG A 1 318 ? -56.450 12.595 54.909 1.00 70.88 318 ARG A CA 1
ATOM 2617 C C . ARG A 1 318 ? -57.668 12.012 55.627 1.00 70.88 318 ARG A C 1
ATOM 2619 O O . ARG A 1 318 ? -58.162 12.616 56.576 1.00 70.88 318 ARG A O 1
ATOM 2626 N N . HIS A 1 319 ? -58.170 10.858 55.188 1.00 69.00 319 HIS A N 1
ATOM 2627 C CA . HIS A 1 319 ? -59.232 10.146 55.904 1.00 69.00 319 HIS A CA 1
ATOM 2628 C C . HIS A 1 319 ? -58.739 9.575 57.236 1.00 69.00 319 HIS A C 1
ATOM 2630 O O . HIS A 1 319 ? -59.437 9.687 58.240 1.00 69.00 319 HIS A O 1
ATOM 2636 N N . HIS A 1 320 ? -57.525 9.024 57.263 1.00 67.94 320 HIS A N 1
ATOM 2637 C CA . HIS A 1 320 ? -56.914 8.520 58.488 1.00 67.94 320 HIS A CA 1
ATOM 2638 C C . HIS A 1 320 ? -56.616 9.643 59.493 1.00 67.94 320 HIS A C 1
ATOM 2640 O O . HIS A 1 320 ? -56.862 9.494 60.684 1.00 67.94 320 HIS A O 1
ATOM 2646 N N . GLU A 1 321 ? -56.175 10.802 59.011 1.00 71.06 321 GLU A N 1
ATOM 2647 C CA . GLU A 1 321 ? -55.895 11.986 59.824 1.00 71.06 321 GLU A CA 1
ATOM 2648 C C . GLU A 1 321 ? -57.176 12.589 60.428 1.00 71.06 321 GLU A C 1
ATOM 2650 O O . GLU A 1 321 ? -57.187 12.970 61.597 1.00 71.06 321 GLU A O 1
ATOM 2655 N N . LYS A 1 322 ? -58.298 12.569 59.692 1.00 71.81 322 LYS A N 1
ATOM 2656 C CA . LYS A 1 322 ? -59.625 12.898 60.245 1.00 71.81 322 LYS A CA 1
ATOM 2657 C C . LYS A 1 322 ? -60.087 11.897 61.307 1.00 71.81 322 LYS A C 1
ATOM 2659 O O . LYS A 1 322 ? -60.603 12.314 62.338 1.00 71.81 322 LYS A O 1
ATOM 2664 N N . ALA A 1 323 ? -59.870 10.600 61.084 1.00 67.75 323 ALA A N 1
ATOM 2665 C CA . ALA A 1 323 ? -60.202 9.571 62.068 1.00 67.75 323 ALA A CA 1
ATOM 2666 C C . ALA A 1 323 ? -59.361 9.718 63.351 1.00 67.75 323 ALA A C 1
ATOM 2668 O O . ALA A 1 323 ? -59.881 9.568 64.451 1.00 67.75 323 ALA A O 1
ATOM 2669 N N . LEU A 1 324 ? -58.080 10.083 63.232 1.00 71.56 324 LEU A N 1
ATOM 2670 C CA . LEU A 1 324 ? -57.215 10.378 64.379 1.00 71.56 324 LEU A CA 1
ATOM 2671 C C . LEU A 1 324 ? -57.683 11.615 65.161 1.00 71.56 324 LEU A C 1
ATOM 2673 O O . LEU A 1 324 ? -57.638 11.605 66.389 1.00 71.56 324 LEU A O 1
ATOM 2677 N N . GLN A 1 325 ? -58.184 12.648 64.480 1.00 73.50 325 GLN A N 1
ATOM 2678 C CA . GLN A 1 325 ? -58.792 13.813 65.135 1.00 73.50 325 GLN A CA 1
ATOM 2679 C C . GLN A 1 325 ? -60.095 13.458 65.875 1.00 73.50 325 GLN A C 1
ATOM 2681 O O . GLN A 1 325 ? -60.330 13.972 66.968 1.00 73.50 325 GLN A O 1
ATOM 2686 N N . GLU A 1 326 ? -60.917 12.550 65.339 1.00 69.75 326 GLU A N 1
ATOM 2687 C CA . GLU A 1 326 ? -62.102 12.023 66.037 1.00 69.75 326 GLU A CA 1
ATOM 2688 C C . GLU A 1 326 ? -61.739 11.165 67.253 1.00 69.75 326 GLU A C 1
ATOM 2690 O O . GLU A 1 326 ? -62.340 11.321 68.314 1.00 69.75 326 GLU A O 1
ATOM 2695 N N . VAL A 1 327 ? -60.726 10.302 67.137 1.00 69.69 327 VAL A N 1
ATOM 2696 C CA . VAL A 1 327 ? -60.228 9.494 68.263 1.00 69.69 327 VAL A CA 1
ATOM 2697 C C . VAL A 1 327 ? -59.665 10.382 69.372 1.00 69.69 327 VAL A C 1
ATOM 2699 O O . VAL A 1 327 ? -59.907 10.109 70.545 1.00 69.69 327 VAL A O 1
ATOM 2702 N N . GLN A 1 328 ? -58.963 11.465 69.028 1.00 68.06 328 GLN A N 1
ATOM 2703 C CA . GLN A 1 328 ? -58.454 12.413 70.018 1.00 68.06 328 GLN A CA 1
ATOM 2704 C C . GLN A 1 328 ? -59.594 13.145 70.742 1.00 68.06 328 GLN A C 1
ATOM 2706 O O . GLN A 1 328 ? -59.557 13.267 71.960 1.00 68.06 328 GLN A O 1
ATOM 2711 N N . LYS A 1 329 ? -60.655 13.530 70.026 1.00 72.62 329 LYS A N 1
ATOM 2712 C CA . LYS A 1 329 ? -61.852 14.128 70.633 1.00 72.62 329 LYS A CA 1
ATOM 2713 C C . LYS A 1 329 ? -62.576 13.159 71.580 1.00 72.62 329 LYS A C 1
ATOM 2715 O O . LYS A 1 329 ? -62.942 13.543 72.684 1.00 72.62 329 LYS A O 1
ATOM 2720 N N . LEU A 1 330 ? -62.721 11.892 71.184 1.00 70.69 330 LEU A N 1
ATOM 2721 C CA . LEU A 1 330 ? -63.305 10.845 72.035 1.00 70.69 330 LEU A CA 1
ATOM 2722 C C . LEU A 1 330 ? -62.448 10.546 73.270 1.00 70.69 330 LEU A C 1
ATOM 2724 O O . LEU A 1 330 ? -62.983 10.197 74.318 1.00 70.69 330 LEU A O 1
ATOM 2728 N N . LYS A 1 331 ? -61.124 10.674 73.153 1.00 69.69 331 LYS A N 1
ATOM 2729 C CA . LYS A 1 331 ? -60.198 10.527 74.276 1.00 69.69 331 LYS A CA 1
ATOM 2730 C C . LYS A 1 331 ? -60.383 11.651 75.297 1.00 69.69 331 LYS A C 1
ATOM 2732 O O . LYS A 1 331 ? -60.472 11.353 76.484 1.00 69.69 331 LYS A O 1
ATOM 2737 N N . ASP A 1 332 ? -60.522 12.890 74.834 1.00 67.94 332 ASP A N 1
ATOM 2738 C CA . ASP A 1 332 ? -60.772 14.052 75.694 1.00 67.94 332 ASP A CA 1
ATOM 2739 C C . ASP A 1 332 ? -62.160 13.955 76.378 1.00 67.94 332 ASP A C 1
ATOM 2741 O O . ASP A 1 332 ? -62.303 14.271 77.561 1.00 67.94 332 ASP A O 1
ATOM 2745 N N . ASP A 1 333 ? -63.175 13.427 75.679 1.00 69.12 333 ASP A N 1
ATOM 2746 C CA . ASP A 1 333 ? -64.509 13.157 76.245 1.00 69.12 333 ASP A CA 1
ATOM 2747 C C . ASP A 1 333 ? -64.488 12.015 77.288 1.00 69.12 333 ASP A C 1
ATOM 2749 O O . ASP A 1 333 ? -65.201 12.064 78.295 1.00 69.12 333 ASP A O 1
ATOM 2753 N N . LEU A 1 334 ? -63.652 10.990 77.083 1.00 63.91 334 LEU A N 1
ATOM 2754 C CA . LEU A 1 334 ? -63.498 9.858 78.002 1.00 63.91 334 LEU A CA 1
ATOM 2755 C C . LEU A 1 334 ? -62.711 10.238 79.263 1.00 63.91 334 LEU A C 1
ATOM 2757 O O . LEU A 1 334 ? -63.034 9.758 80.346 1.00 63.91 334 LEU A O 1
ATOM 2761 N N . GLU A 1 335 ? -61.721 11.122 79.144 1.00 64.00 335 GLU A N 1
ATOM 2762 C CA . GLU A 1 335 ? -60.961 11.668 80.276 1.00 64.00 335 GLU A CA 1
ATOM 2763 C C . GLU A 1 335 ? -61.870 12.519 81.182 1.00 64.00 335 GLU A C 1
ATOM 2765 O O . GLU A 1 335 ? -61.862 12.349 82.401 1.00 64.00 335 GLU A O 1
ATOM 2770 N N . LYS A 1 336 ? -62.791 13.284 80.583 1.00 60.75 336 LYS A N 1
ATOM 2771 C CA . LYS A 1 336 ? -63.833 14.044 81.290 1.00 60.75 336 LYS A CA 1
ATOM 2772 C C . LYS A 1 336 ? -64.883 13.156 81.978 1.00 60.75 336 LYS A C 1
ATOM 2774 O O . LYS A 1 336 ? -65.281 13.429 83.107 1.00 60.75 336 LYS A O 1
ATOM 2779 N N . ALA A 1 337 ? -65.295 12.054 81.347 1.00 57.12 337 ALA A N 1
ATOM 2780 C CA . ALA A 1 337 ? -66.206 11.078 81.959 1.00 57.12 337 ALA A CA 1
ATOM 2781 C C . ALA A 1 337 ? -65.546 10.280 83.105 1.00 57.12 337 ALA A C 1
ATOM 2783 O O . ALA A 1 337 ? -66.214 9.867 84.055 1.00 57.12 337 ALA A O 1
ATOM 2784 N N . ASN A 1 338 ? -64.228 10.069 83.041 1.00 52.72 338 ASN A N 1
ATOM 2785 C CA . ASN A 1 338 ? -63.471 9.358 84.073 1.00 52.72 338 ASN A CA 1
ATOM 2786 C C . ASN A 1 338 ? -63.208 10.235 85.317 1.00 52.72 338 ASN A C 1
ATOM 2788 O O . ASN A 1 338 ? -63.104 9.718 86.431 1.00 52.72 338 ASN A O 1
ATOM 2792 N N . GLU A 1 339 ? -63.173 11.560 85.151 1.00 56.25 339 GLU A N 1
ATOM 2793 C CA . GLU A 1 339 ? -63.192 12.531 86.255 1.00 56.25 339 GLU A CA 1
ATOM 2794 C C . GLU A 1 339 ? -64.556 12.569 86.974 1.00 56.25 339 GLU A C 1
ATOM 2796 O O . GLU A 1 339 ? -64.600 12.719 88.195 1.00 56.25 339 GLU A O 1
ATOM 2801 N N . GLU A 1 340 ? -65.664 12.319 86.266 1.00 50.19 340 GLU A N 1
ATOM 2802 C CA . GLU A 1 340 ? -67.010 12.202 86.856 1.00 50.19 340 GLU A CA 1
ATOM 2803 C C . GLU A 1 340 ? -67.243 10.847 87.565 1.00 50.19 340 GLU A C 1
ATOM 2805 O O . GLU A 1 340 ? -67.928 10.785 88.590 1.00 50.19 340 GLU A O 1
ATOM 2810 N N . LEU A 1 341 ? -66.621 9.758 87.090 1.00 44.62 341 LEU A N 1
ATOM 2811 C CA . LEU A 1 341 ? -66.746 8.415 87.681 1.00 44.62 341 LEU A CA 1
ATOM 2812 C C . LEU A 1 341 ? -66.017 8.273 89.036 1.00 44.62 341 LEU A C 1
ATOM 2814 O O . LEU A 1 341 ? -66.434 7.489 89.893 1.00 44.62 341 LEU A O 1
ATOM 2818 N N . ASN A 1 342 ? -64.953 9.052 89.263 1.00 44.31 342 ASN A N 1
ATOM 2819 C CA . ASN A 1 342 ? -64.150 9.003 90.493 1.00 44.31 342 ASN A CA 1
ATOM 2820 C C . ASN A 1 342 ? -64.802 9.690 91.711 1.00 44.31 342 ASN A C 1
ATOM 2822 O O . ASN A 1 342 ? -64.276 9.591 92.819 1.00 44.31 342 ASN A O 1
ATOM 2826 N N . CYS A 1 343 ? -65.979 10.301 91.549 1.00 42.91 343 CYS A N 1
ATOM 2827 C CA . CYS A 1 343 ? -66.750 10.895 92.646 1.00 42.91 343 CYS A CA 1
ATOM 2828 C C . CYS A 1 343 ? -67.800 9.956 93.285 1.00 42.91 343 CYS A C 1
ATOM 2830 O O . CYS A 1 343 ? -68.482 10.390 94.212 1.00 42.91 343 CYS A O 1
ATOM 2832 N N . LEU A 1 344 ? -67.959 8.690 92.851 1.00 39.47 344 LEU A N 1
ATOM 2833 C CA . LEU A 1 344 ? -69.114 7.860 93.266 1.00 39.47 344 LEU A CA 1
ATOM 2834 C C . LEU A 1 344 ? -68.863 6.393 93.675 1.00 39.47 344 LEU A C 1
ATOM 2836 O O . LEU A 1 344 ? -69.815 5.615 93.707 1.00 39.47 344 LEU A O 1
ATOM 2840 N N . LYS A 1 345 ? -67.651 5.971 94.064 1.00 38.31 345 LYS A N 1
ATOM 2841 C CA . LYS A 1 345 ? -67.466 4.611 94.628 1.00 38.31 345 LYS A CA 1
ATOM 2842 C C . LYS A 1 345 ? -66.621 4.555 95.899 1.00 38.31 345 LYS A C 1
ATOM 2844 O O . LYS A 1 345 ? -65.461 4.148 95.894 1.00 38.31 345 LYS A O 1
ATOM 2849 N N . THR A 1 346 ? -67.279 4.875 97.010 1.00 39.22 346 THR A N 1
ATOM 2850 C CA . THR A 1 346 ? -66.989 4.360 98.353 1.00 39.22 346 THR A CA 1
ATOM 2851 C C . THR A 1 346 ? -67.941 3.197 98.691 1.00 39.22 346 THR A C 1
ATOM 2853 O O . THR A 1 346 ? -69.150 3.351 98.600 1.00 39.22 346 THR A O 1
ATOM 2856 N N . ASN A 1 347 ? -67.348 2.078 99.139 1.00 29.52 347 ASN A N 1
ATOM 2857 C CA . ASN A 1 347 ? -67.904 0.897 99.840 1.00 29.52 347 ASN A CA 1
ATOM 2858 C C . ASN A 1 347 ? -68.875 -0.077 99.132 1.00 29.52 347 ASN A C 1
ATOM 2860 O O . ASN A 1 347 ? -69.997 0.289 98.823 1.00 29.52 347 ASN A O 1
ATOM 2864 N N . GLU A 1 348 ? -68.454 -1.352 99.021 1.00 30.69 348 GLU A N 1
ATOM 2865 C CA . GLU A 1 348 ? -69.100 -2.565 99.599 1.00 30.69 348 GLU A CA 1
ATOM 2866 C C . GLU A 1 348 ? -68.295 -3.839 99.222 1.00 30.69 348 GLU A C 1
ATOM 2868 O O . GLU A 1 348 ? -68.013 -4.092 98.056 1.00 30.69 348 GLU A O 1
ATOM 2873 N N . GLU A 1 349 ? -67.671 -4.484 100.219 1.00 35.56 349 GLU A N 1
ATOM 2874 C CA . GLU A 1 349 ? -67.922 -5.873 100.684 1.00 35.56 349 GLU A CA 1
ATOM 2875 C C . GLU A 1 349 ? -67.461 -7.008 99.741 1.00 35.56 349 GLU A C 1
ATOM 2877 O O . GLU A 1 349 ? -67.984 -7.228 98.659 1.00 35.56 349 GLU A O 1
ATOM 2882 N N . LYS A 1 350 ? -66.360 -7.714 100.043 1.00 40.72 350 LYS A N 1
ATOM 2883 C CA . LYS A 1 350 ? -66.270 -8.904 100.926 1.00 40.72 350 LYS A CA 1
ATOM 2884 C C . LYS A 1 350 ? -67.393 -9.933 100.742 1.00 40.72 350 LYS A C 1
ATOM 2886 O O . LYS A 1 350 ? -68.454 -9.762 101.316 1.00 40.72 350 LYS A O 1
ATOM 2891 N N . SER A 1 351 ? -67.073 -11.085 100.141 1.00 38.34 351 SER A N 1
ATOM 2892 C CA . SER A 1 351 ? -67.435 -12.432 100.636 1.00 38.34 351 SER A CA 1
ATOM 2893 C C . SER A 1 351 ? -67.022 -13.510 99.616 1.00 38.34 351 SER A C 1
ATOM 2895 O O . SER A 1 351 ? -67.218 -13.324 98.423 1.00 38.34 351 SER A O 1
ATOM 2897 N N . ALA A 1 352 ? -66.494 -14.644 100.096 1.00 35.94 352 ALA A N 1
ATOM 2898 C CA . ALA A 1 352 ? -66.279 -15.914 99.374 1.00 35.94 352 ALA A CA 1
ATOM 2899 C C . ALA A 1 352 ? -64.942 -16.169 98.632 1.00 35.94 352 ALA A C 1
ATOM 2901 O O . ALA A 1 352 ? -64.933 -16.749 97.548 1.00 35.94 352 ALA A O 1
ATOM 2902 N N . LYS A 1 353 ? -63.778 -15.860 99.233 1.00 42.28 353 LYS A N 1
ATOM 2903 C CA . LYS A 1 353 ? -62.475 -16.325 98.701 1.00 42.28 353 LYS A CA 1
ATOM 2904 C C . LYS A 1 353 ? -61.489 -16.773 99.785 1.00 42.28 353 LYS A C 1
ATOM 2906 O O . LYS A 1 353 ? -60.423 -16.188 99.934 1.00 42.28 353 LYS A O 1
ATOM 2911 N N . THR A 1 354 ? -61.831 -17.830 100.528 1.00 45.09 354 THR A N 1
ATOM 2912 C CA . THR A 1 354 ? -60.916 -18.382 101.554 1.00 45.09 354 THR A CA 1
ATOM 2913 C C . THR A 1 354 ? -60.633 -19.884 101.436 1.00 45.09 354 THR A C 1
ATOM 2915 O O . THR A 1 354 ? -59.753 -20.370 102.132 1.00 45.09 354 THR A O 1
ATOM 2918 N N . THR A 1 355 ? -61.255 -20.627 100.513 1.00 43.75 355 THR A N 1
ATOM 2919 C CA . THR A 1 355 ? -61.040 -22.095 100.431 1.00 43.75 355 THR A CA 1
ATOM 2920 C C . THR A 1 355 ? -60.348 -22.567 99.140 1.00 43.75 355 THR A C 1
ATOM 2922 O O . THR A 1 355 ? -59.916 -23.709 99.071 1.00 43.75 355 THR A O 1
ATOM 2925 N N . SER A 1 356 ? -60.132 -21.694 98.141 1.00 43.69 356 SER A N 1
ATOM 2926 C CA . SER A 1 356 ? -59.477 -22.075 96.866 1.00 43.69 356 SER A CA 1
ATOM 2927 C C . SER A 1 356 ? -57.973 -21.751 96.784 1.00 43.69 356 SER A C 1
ATOM 2929 O O . SER A 1 356 ? -57.294 -22.254 95.892 1.00 43.69 356 SER A O 1
ATOM 2931 N N . ASN A 1 357 ? -57.431 -20.927 97.689 1.00 45.56 357 ASN A N 1
ATOM 2932 C CA . ASN A 1 357 ? -56.090 -20.337 97.524 1.00 45.56 357 ASN A CA 1
ATOM 2933 C C . ASN A 1 357 ? -54.930 -21.237 97.995 1.00 45.56 357 ASN A C 1
ATOM 2935 O O . ASN A 1 357 ? -53.789 -20.986 97.628 1.00 45.56 357 ASN A O 1
ATOM 2939 N N . VAL A 1 358 ? -55.196 -22.308 98.754 1.00 46.22 358 VAL A N 1
ATOM 2940 C CA . VAL A 1 358 ? -54.142 -23.255 99.180 1.00 46.22 358 VAL A CA 1
ATOM 2941 C C . VAL A 1 358 ? -53.809 -24.275 98.076 1.00 46.22 358 VAL A C 1
ATOM 2943 O O . VAL A 1 358 ? -52.693 -24.779 98.027 1.00 46.22 358 VAL A O 1
ATOM 2946 N N . VAL A 1 359 ? -54.726 -24.521 97.129 1.00 48.97 359 VAL A N 1
ATOM 2947 C CA . VAL A 1 359 ? -54.513 -25.452 96.001 1.00 48.97 359 VAL A CA 1
ATOM 2948 C C . VAL A 1 359 ? -53.769 -24.793 94.825 1.00 48.97 359 VAL A C 1
ATOM 2950 O O . VAL A 1 359 ? -53.050 -25.482 94.109 1.00 48.97 359 VAL A O 1
ATOM 2953 N N . GLN A 1 360 ? -53.858 -23.467 94.647 1.00 50.41 360 GLN A N 1
ATOM 2954 C CA . GLN A 1 360 ? -53.170 -22.764 93.549 1.00 50.41 360 GLN A CA 1
ATOM 2955 C C . GLN A 1 360 ? -51.685 -22.480 93.852 1.00 50.41 360 GLN A C 1
ATOM 2957 O O . GLN A 1 360 ? -50.855 -22.588 92.958 1.00 50.41 360 GLN A O 1
ATOM 2962 N N . LEU A 1 361 ? -51.313 -22.266 95.121 1.00 52.47 361 LEU A N 1
ATOM 2963 C CA . LEU A 1 361 ? -49.915 -22.019 95.513 1.00 52.47 361 LEU A CA 1
ATOM 2964 C C . LEU A 1 361 ? -48.978 -23.221 95.276 1.00 52.47 361 LEU A C 1
ATOM 2966 O O . LEU A 1 361 ? -47.775 -23.036 95.119 1.00 52.47 361 LEU A O 1
ATOM 2970 N N . LEU A 1 362 ? -49.513 -24.447 95.207 1.00 49.56 362 LEU A N 1
ATOM 2971 C CA . LEU A 1 362 ? -48.746 -25.635 94.804 1.00 49.56 362 LEU A CA 1
ATOM 2972 C C . LEU A 1 362 ? -48.601 -25.759 93.276 1.00 49.56 362 LEU A C 1
ATOM 2974 O O . LEU A 1 362 ? -47.692 -26.439 92.813 1.00 49.56 362 LEU A O 1
ATOM 2978 N N . LYS A 1 363 ? -49.450 -25.075 92.498 1.00 52.59 363 LYS A N 1
ATOM 2979 C CA . LYS A 1 363 ? -49.377 -25.011 91.031 1.00 52.59 363 LYS A CA 1
ATOM 2980 C C . LYS A 1 363 ? -48.401 -23.924 90.563 1.00 52.59 363 LYS A C 1
ATOM 2982 O O . LYS A 1 363 ? -47.640 -24.148 89.627 1.00 52.59 363 LYS A O 1
ATOM 2987 N N . ASP A 1 364 ? -48.335 -22.814 91.294 1.00 54.56 364 ASP A N 1
ATOM 2988 C CA . ASP A 1 364 ? -47.448 -21.684 90.992 1.00 54.56 364 ASP A CA 1
ATOM 2989 C C . ASP A 1 364 ? -45.952 -22.027 91.230 1.00 54.56 364 ASP A C 1
ATOM 2991 O O . ASP A 1 364 ? -45.071 -21.471 90.578 1.00 54.56 364 ASP A O 1
ATOM 2995 N N . ILE A 1 365 ? -45.637 -23.004 92.098 1.00 53.72 365 ILE A N 1
ATOM 2996 C CA . ILE A 1 365 ? -44.258 -23.510 92.300 1.00 53.72 365 ILE A CA 1
ATOM 2997 C C . ILE A 1 365 ? -43.780 -24.379 91.116 1.00 53.72 365 ILE A C 1
ATOM 2999 O O . ILE A 1 365 ? -42.588 -24.376 90.796 1.00 53.72 365 ILE A O 1
ATOM 3003 N N . GLU A 1 366 ? -44.686 -25.085 90.432 1.00 52.25 366 GLU A N 1
ATOM 3004 C CA . GLU A 1 366 ? -44.376 -25.864 89.220 1.00 52.25 366 GLU A CA 1
ATOM 3005 C C . GLU A 1 366 ? -44.215 -24.940 87.993 1.00 52.25 366 GLU A C 1
ATOM 3007 O O . GLU A 1 366 ? -43.337 -25.153 87.159 1.00 52.25 366 GLU A O 1
ATOM 3012 N N . GLU A 1 367 ? -44.989 -23.851 87.922 1.00 57.72 367 GLU A N 1
ATOM 3013 C CA . GLU A 1 367 ? -44.937 -22.864 86.832 1.00 57.72 367 GLU A CA 1
ATOM 3014 C C . GLU A 1 367 ? -43.657 -22.006 86.888 1.00 57.72 367 GLU A C 1
ATOM 3016 O O . GLU A 1 367 ? -43.035 -21.735 85.861 1.00 57.72 367 GLU A O 1
ATOM 3021 N N . ILE A 1 368 ? -43.157 -21.689 88.091 1.00 61.78 368 ILE A N 1
ATOM 3022 C CA . ILE A 1 368 ? -41.855 -21.020 88.268 1.00 61.78 368 ILE A CA 1
ATOM 3023 C C . ILE A 1 368 ? -40.686 -21.902 87.780 1.00 61.78 368 ILE A C 1
ATOM 3025 O O . ILE A 1 368 ? -39.706 -21.371 87.256 1.00 61.78 368 ILE A O 1
ATOM 3029 N N . ARG A 1 369 ? -40.775 -23.240 87.879 1.00 53.69 369 ARG A N 1
ATOM 3030 C CA . ARG A 1 369 ? -39.752 -24.150 87.317 1.00 53.69 369 ARG A CA 1
ATOM 3031 C C . ARG A 1 369 ? -39.740 -24.158 85.787 1.00 53.69 369 ARG A C 1
ATOM 3033 O O . ARG A 1 369 ? -38.662 -24.283 85.208 1.00 53.69 369 ARG A O 1
ATOM 3040 N N . GLU A 1 370 ? -40.891 -23.997 85.139 1.00 59.56 370 GLU A N 1
ATOM 3041 C CA . GLU A 1 370 ? -40.967 -23.864 83.676 1.00 59.56 370 GLU A CA 1
ATOM 3042 C C . GLU A 1 370 ? -40.500 -22.482 83.195 1.00 59.56 370 GLU A C 1
ATOM 3044 O O . GLU A 1 370 ? -39.749 -22.398 82.227 1.00 59.56 370 GLU A O 1
ATOM 3049 N N . VAL A 1 371 ? -40.788 -21.405 83.933 1.00 64.81 371 VAL A N 1
ATOM 3050 C CA . VAL A 1 371 ? -40.264 -20.060 83.618 1.00 64.81 371 VAL A CA 1
ATOM 3051 C C . VAL A 1 371 ? -38.733 -20.005 83.692 1.00 64.81 371 VAL A C 1
ATOM 3053 O O . VAL A 1 371 ? -38.102 -19.304 82.900 1.00 64.81 371 VAL A O 1
ATOM 3056 N N . VAL A 1 372 ? -38.105 -20.750 84.609 1.00 62.06 372 VAL A N 1
ATOM 3057 C CA . VAL A 1 372 ? -36.634 -20.839 84.680 1.00 62.06 372 VAL A CA 1
ATOM 3058 C C . VAL A 1 372 ? -36.061 -21.586 83.466 1.00 62.06 372 VAL A C 1
ATOM 3060 O O . VAL A 1 372 ? -35.116 -21.088 82.860 1.00 62.06 372 VAL A O 1
ATOM 3063 N N . LYS A 1 373 ? -36.680 -22.690 83.020 1.00 62.72 373 LYS A N 1
ATOM 3064 C CA . LYS A 1 373 ? -36.283 -23.374 81.771 1.00 62.72 373 LYS A CA 1
ATOM 3065 C C . LYS A 1 373 ? -36.473 -22.502 80.529 1.00 62.72 373 LYS A C 1
ATOM 3067 O O . LYS A 1 373 ? -35.638 -22.520 79.630 1.00 62.72 373 LYS A O 1
ATOM 3072 N N . GLU A 1 374 ? -37.553 -21.728 80.473 1.00 66.62 374 GLU A N 1
ATOM 3073 C CA . GLU A 1 374 ? -37.832 -20.819 79.360 1.00 66.62 374 GLU A CA 1
ATOM 3074 C C . GLU A 1 374 ? -36.817 -19.666 79.310 1.00 66.62 374 GLU A C 1
ATOM 3076 O O . GLU A 1 374 ? -36.384 -19.249 78.236 1.00 66.62 374 GLU A O 1
ATOM 3081 N N . LYS A 1 375 ? -36.365 -19.182 80.473 1.00 70.12 375 LYS A N 1
ATOM 3082 C CA . LYS A 1 375 ? -35.287 -18.187 80.568 1.00 70.12 375 LYS A CA 1
ATOM 3083 C C . LYS A 1 375 ? -33.942 -18.757 80.121 1.00 70.12 375 LYS A C 1
ATOM 3085 O O . LYS A 1 375 ? -33.225 -18.057 79.410 1.00 70.12 375 LYS A O 1
ATOM 3090 N N . ASP A 1 376 ? -33.634 -20.005 80.460 1.00 65.75 376 ASP A N 1
ATOM 3091 C CA . ASP A 1 376 ? -32.415 -20.682 80.001 1.00 65.75 376 ASP A CA 1
ATOM 3092 C C . ASP A 1 376 ? -32.434 -20.927 78.480 1.00 65.75 376 ASP A C 1
ATOM 3094 O O . ASP A 1 376 ? -31.428 -20.704 77.804 1.00 65.75 376 ASP A O 1
ATOM 3098 N N . LEU A 1 377 ? -33.595 -21.266 77.908 1.00 70.56 377 LEU A N 1
ATOM 3099 C CA . LEU A 1 377 ? -33.794 -21.330 76.453 1.00 70.56 377 LEU A CA 1
ATOM 3100 C C . LEU A 1 377 ? -33.628 -19.957 75.787 1.00 70.56 377 LEU A C 1
ATOM 3102 O O . LEU A 1 377 ? -32.996 -19.848 74.742 1.00 70.56 377 LEU A O 1
ATOM 3106 N N . LYS A 1 378 ? -34.117 -18.887 76.419 1.00 73.56 378 LYS A N 1
ATOM 3107 C CA . LYS A 1 378 ? -33.981 -17.517 75.902 1.00 73.56 378 LYS A CA 1
ATOM 3108 C C . LYS A 1 378 ? -32.541 -17.013 75.942 1.00 73.56 378 LYS A C 1
ATOM 3110 O O . LYS A 1 378 ? -32.132 -16.254 75.069 1.00 73.56 378 LYS A O 1
ATOM 3115 N N . ILE A 1 379 ? -31.770 -17.439 76.940 1.00 69.81 379 ILE A N 1
ATOM 3116 C CA . ILE A 1 379 ? -30.328 -17.188 76.999 1.00 69.81 379 ILE A CA 1
ATOM 3117 C C . ILE A 1 379 ? -29.626 -17.945 75.865 1.00 69.81 379 ILE A C 1
ATOM 3119 O O . ILE A 1 379 ? -28.786 -17.353 75.192 1.00 69.81 379 ILE A O 1
ATOM 3123 N N . ALA A 1 380 ? -30.010 -19.195 75.586 1.00 70.56 380 ALA A N 1
ATOM 3124 C CA . ALA A 1 380 ? -29.470 -19.955 74.458 1.00 70.56 380 ALA A CA 1
ATOM 3125 C C . ALA A 1 380 ? -29.811 -19.319 73.094 1.00 70.56 380 ALA A C 1
ATOM 3127 O O . ALA A 1 380 ? -28.935 -19.222 72.235 1.00 70.56 380 ALA A O 1
ATOM 3128 N N . ASP A 1 381 ? -31.033 -18.812 72.911 1.00 73.50 381 ASP A N 1
ATOM 3129 C CA . ASP A 1 381 ? -31.443 -18.110 71.686 1.00 73.50 381 ASP A CA 1
ATOM 3130 C C . ASP A 1 381 ? -30.699 -16.784 71.495 1.00 73.50 381 ASP A C 1
ATOM 3132 O O . ASP A 1 381 ? -30.271 -16.467 70.387 1.00 73.50 381 ASP A O 1
ATOM 3136 N N . LEU A 1 382 ? -30.488 -16.019 72.569 1.00 73.50 382 LEU A N 1
ATOM 3137 C CA . LEU A 1 382 ? -29.696 -14.787 72.514 1.00 73.50 382 LEU A CA 1
ATOM 3138 C C . LEU A 1 382 ? -28.215 -15.071 72.237 1.00 73.50 382 LEU A C 1
ATOM 3140 O O . LEU A 1 382 ? -27.568 -14.303 71.524 1.00 73.50 382 LEU A O 1
ATOM 3144 N N . GLN A 1 383 ? -27.687 -16.181 72.756 1.00 70.94 383 GLN A N 1
ATOM 3145 C CA . GLN A 1 383 ? -26.330 -16.625 72.457 1.00 70.94 383 GLN A CA 1
ATOM 3146 C C . GLN A 1 383 ? -26.198 -17.016 70.980 1.00 70.94 383 GLN A C 1
ATOM 3148 O O . GLN A 1 383 ? -25.279 -16.566 70.305 1.00 70.94 383 GLN A O 1
ATOM 3153 N N . LYS A 1 384 ? -27.179 -17.751 70.449 1.00 78.88 384 LYS A N 1
ATOM 3154 C CA . LYS A 1 384 ? -27.248 -18.108 69.031 1.00 78.88 384 LYS A CA 1
ATOM 3155 C C . LYS A 1 384 ? -27.376 -16.876 68.129 1.00 78.88 384 LYS A C 1
ATOM 3157 O O . LYS A 1 384 ? -26.691 -16.783 67.121 1.00 78.88 384 LYS A O 1
ATOM 3162 N N . GLN A 1 385 ? -28.191 -15.896 68.514 1.00 75.31 385 GLN A N 1
ATOM 3163 C CA . GLN A 1 385 ? -28.353 -14.651 67.760 1.00 75.31 385 GLN A CA 1
ATOM 3164 C C . GLN A 1 385 ? -27.069 -13.806 67.747 1.00 75.31 385 GLN A C 1
ATOM 3166 O O . GLN A 1 385 ? -26.787 -13.107 66.773 1.00 75.31 385 GLN A O 1
ATOM 3171 N N . LYS A 1 386 ? -26.280 -13.860 68.825 1.00 81.38 386 LYS A N 1
ATOM 3172 C CA . LYS A 1 386 ? -24.947 -13.260 68.861 1.00 81.38 386 LYS A CA 1
ATOM 3173 C C . LYS A 1 386 ? -24.002 -13.973 67.889 1.00 81.38 386 LYS A C 1
ATOM 3175 O O . LYS A 1 386 ? -23.354 -13.292 67.103 1.00 81.38 386 LYS A O 1
ATOM 3180 N N . ASP A 1 387 ? -23.982 -15.303 67.897 1.00 80.75 387 ASP A N 1
ATOM 3181 C CA . ASP A 1 387 ? -23.140 -16.092 66.991 1.00 80.75 387 ASP A CA 1
ATOM 3182 C C . ASP A 1 387 ? -23.525 -15.857 65.515 1.00 80.75 387 ASP A C 1
ATOM 3184 O O . ASP A 1 387 ? -22.653 -15.653 64.671 1.00 80.75 387 ASP A O 1
ATOM 3188 N N . ASP A 1 388 ? -24.823 -15.773 65.206 1.00 80.56 388 ASP A N 1
ATOM 3189 C CA . ASP A 1 388 ? -25.325 -15.442 63.866 1.00 80.56 388 ASP A CA 1
ATOM 3190 C C . ASP A 1 388 ? -24.889 -14.030 63.424 1.00 80.56 388 ASP A C 1
ATOM 3192 O O . ASP A 1 388 ? -24.506 -13.822 62.270 1.00 80.56 388 ASP A O 1
ATOM 3196 N N . ASN A 1 389 ? -24.886 -13.054 64.339 1.00 78.38 389 ASN A N 1
ATOM 3197 C CA . ASN A 1 389 ? -24.392 -11.703 64.058 1.00 78.38 389 ASN A CA 1
ATOM 3198 C C . ASN A 1 389 ? -22.870 -11.664 63.858 1.00 78.38 389 ASN A C 1
ATOM 3200 O O . ASN A 1 389 ? -22.399 -10.934 62.986 1.00 78.38 389 ASN A O 1
ATOM 3204 N N . ASP A 1 390 ? -22.104 -12.450 64.616 1.00 81.31 390 ASP A N 1
ATOM 3205 C CA . ASP A 1 390 ? -20.650 -12.560 64.449 1.00 81.31 390 ASP A CA 1
ATOM 3206 C C . ASP A 1 390 ? -20.298 -13.227 63.099 1.00 81.31 390 ASP A C 1
ATOM 3208 O O . ASP A 1 390 ? -19.340 -12.823 62.425 1.00 81.31 390 ASP A O 1
ATOM 3212 N N . ILE A 1 391 ? -21.121 -14.176 62.633 1.00 81.12 391 ILE A N 1
ATOM 3213 C CA . ILE A 1 391 ? -21.028 -14.764 61.286 1.00 81.12 391 ILE A CA 1
ATOM 3214 C C . ILE A 1 391 ? -21.348 -13.718 60.213 1.00 81.12 391 ILE A C 1
ATOM 3216 O O . ILE A 1 391 ? -20.590 -13.583 59.250 1.00 81.12 391 ILE A O 1
ATOM 3220 N N . LEU A 1 392 ? -22.429 -12.950 60.380 1.00 80.25 392 LEU A N 1
ATOM 3221 C CA . LEU A 1 392 ? -22.828 -11.912 59.427 1.00 80.25 392 LEU A CA 1
ATOM 3222 C C . LEU A 1 392 ? -21.761 -10.812 59.318 1.00 80.25 392 LEU A C 1
ATOM 3224 O O . LEU A 1 392 ? -21.418 -10.369 58.221 1.00 80.25 392 LEU A O 1
ATOM 3228 N N . LEU A 1 393 ? -21.187 -10.401 60.451 1.00 80.00 393 LEU A N 1
ATOM 3229 C CA . LEU A 1 393 ? -20.088 -9.439 60.495 1.00 80.00 393 LEU A CA 1
ATOM 3230 C C . LEU A 1 393 ? -18.844 -9.986 59.784 1.00 80.00 393 LEU A C 1
ATOM 3232 O O . LEU A 1 393 ? -18.228 -9.270 58.996 1.00 80.00 393 LEU A O 1
ATOM 3236 N N . SER A 1 394 ? -18.517 -11.265 59.987 1.00 78.94 394 SER A N 1
ATOM 3237 C CA . SER A 1 394 ? -17.409 -11.929 59.286 1.00 78.94 394 SER A CA 1
ATOM 3238 C C . SER A 1 394 ? -17.643 -12.024 57.774 1.00 78.94 394 SER A C 1
ATOM 3240 O O . SER A 1 394 ? -16.719 -11.802 56.994 1.00 78.94 394 SER A O 1
ATOM 3242 N N . GLN A 1 395 ? -18.876 -12.298 57.335 1.00 79.31 395 GLN A N 1
ATOM 3243 C CA . GLN A 1 395 ? -19.236 -12.293 55.913 1.00 79.31 395 GLN A CA 1
ATOM 3244 C C . GLN A 1 395 ? -19.108 -10.892 55.312 1.00 79.31 395 GLN A C 1
ATOM 3246 O O . GLN A 1 395 ? -18.483 -10.726 54.270 1.00 79.31 395 GLN A O 1
ATOM 3251 N N . THR A 1 396 ? -19.606 -9.874 56.015 1.00 79.69 396 THR A N 1
ATOM 3252 C CA . THR A 1 396 ? -19.539 -8.478 55.558 1.00 79.69 396 THR A CA 1
ATOM 3253 C C . THR A 1 396 ? -18.088 -7.997 55.437 1.00 79.69 396 THR A C 1
ATOM 3255 O O . THR A 1 396 ? -17.739 -7.297 54.489 1.00 79.69 396 THR A O 1
ATOM 3258 N N . LEU A 1 397 ? -17.218 -8.396 56.372 1.00 80.81 397 LEU A N 1
ATOM 3259 C CA . LEU A 1 397 ? -15.781 -8.112 56.309 1.00 80.81 397 LEU A CA 1
ATOM 3260 C C . LEU A 1 397 ? -15.098 -8.818 55.128 1.00 80.81 397 LEU A C 1
ATOM 3262 O O . LEU A 1 397 ? -14.257 -8.209 54.468 1.00 80.81 397 LEU A O 1
ATOM 3266 N N . ASN A 1 398 ? -15.485 -10.058 54.815 1.00 80.69 398 ASN A N 1
ATOM 3267 C CA . ASN A 1 398 ? -14.991 -10.766 53.630 1.00 80.69 398 ASN A CA 1
ATOM 3268 C C . ASN A 1 398 ? -15.460 -10.115 52.321 1.00 80.69 398 ASN A C 1
ATOM 3270 O O . ASN A 1 398 ? -14.664 -9.985 51.391 1.00 80.69 398 ASN A O 1
ATOM 3274 N N . ASP A 1 399 ? -16.710 -9.657 52.252 1.00 82.12 399 ASP A N 1
ATOM 3275 C CA . ASP A 1 399 ? -17.225 -8.934 51.085 1.00 82.12 399 ASP A CA 1
ATOM 3276 C C . ASP A 1 399 ? -16.475 -7.610 50.878 1.00 82.12 399 ASP A C 1
ATOM 3278 O O . ASP A 1 399 ? -16.120 -7.259 49.750 1.00 82.12 399 ASP A O 1
ATOM 3282 N N . TYR A 1 400 ? -16.160 -6.897 51.965 1.00 80.62 400 TYR A N 1
ATOM 3283 C CA . TYR A 1 400 ? -15.320 -5.700 51.911 1.00 80.62 400 TYR A CA 1
ATOM 3284 C C . TYR A 1 400 ? -13.909 -6.004 51.401 1.00 80.62 400 TYR A C 1
ATOM 3286 O O . TYR A 1 400 ? -13.430 -5.297 50.513 1.00 80.62 400 TYR A O 1
ATOM 3294 N N . ALA A 1 401 ? -13.273 -7.069 51.898 1.00 81.44 401 ALA A N 1
ATOM 3295 C CA . ALA A 1 401 ? -11.957 -7.496 51.424 1.00 81.44 401 ALA A CA 1
ATOM 3296 C C . ALA A 1 401 ? -11.979 -7.847 49.924 1.00 81.44 401 ALA A C 1
ATOM 3298 O O . ALA A 1 401 ? -11.087 -7.442 49.181 1.00 81.44 401 ALA A O 1
ATOM 3299 N N . TYR A 1 402 ? -13.033 -8.519 49.451 1.00 86.00 402 TYR A N 1
ATOM 3300 C CA . TYR A 1 402 ? -13.211 -8.841 48.033 1.00 86.00 402 TYR A CA 1
ATOM 3301 C C . TYR A 1 402 ? -13.386 -7.590 47.156 1.00 86.00 402 TYR A C 1
ATOM 3303 O O . TYR A 1 402 ? -12.800 -7.488 46.073 1.00 86.00 402 TYR A O 1
ATOM 3311 N N . ILE A 1 403 ? -14.166 -6.607 47.618 1.00 83.06 403 ILE A N 1
ATOM 3312 C CA . ILE A 1 403 ? -14.337 -5.326 46.918 1.00 83.06 403 ILE A CA 1
ATOM 3313 C C . ILE A 1 403 ? -13.008 -4.568 46.849 1.00 83.06 403 ILE A C 1
ATOM 3315 O O . ILE A 1 403 ? -12.674 -4.020 45.797 1.00 83.06 403 ILE A O 1
ATOM 3319 N N . GLU A 1 404 ? -12.245 -4.549 47.941 1.00 85.12 404 GLU A N 1
ATOM 3320 C CA . GLU A 1 404 ? -10.942 -3.887 48.017 1.00 85.12 404 GLU A CA 1
ATOM 3321 C C . GLU A 1 404 ? -9.927 -4.541 47.064 1.00 85.12 404 GLU A C 1
ATOM 3323 O O . GLU A 1 404 ? -9.248 -3.850 46.300 1.00 85.12 404 GLU A O 1
ATOM 3328 N N . GLU A 1 405 ? -9.915 -5.874 46.992 1.00 85.25 405 GLU A N 1
ATOM 3329 C CA . GLU A 1 405 ? -9.083 -6.636 46.058 1.00 85.25 405 GLU A CA 1
ATOM 3330 C C . GLU A 1 405 ? -9.449 -6.340 44.590 1.00 85.25 405 GLU A C 1
ATOM 3332 O O . GLU A 1 405 ? -8.570 -6.090 43.756 1.00 85.25 405 GLU A O 1
ATOM 3337 N N . LYS A 1 406 ? -10.750 -6.248 44.272 1.00 87.19 406 LYS A N 1
ATOM 3338 C CA . LYS A 1 406 ? -11.234 -5.844 42.939 1.00 87.19 406 LYS A CA 1
ATOM 3339 C C . LYS A 1 406 ? -10.904 -4.394 42.591 1.00 87.19 406 LYS A C 1
ATOM 3341 O O . LYS A 1 406 ? -10.639 -4.085 41.427 1.00 87.19 406 LYS A O 1
ATOM 3346 N N . LEU A 1 407 ? -10.898 -3.500 43.575 1.00 86.31 407 LEU A N 1
ATOM 3347 C CA . LEU A 1 407 ? -10.486 -2.105 43.406 1.00 86.31 407 LEU A CA 1
ATOM 3348 C C . LEU A 1 407 ? -8.997 -2.005 43.062 1.00 86.31 407 LEU A C 1
ATOM 3350 O O . LEU A 1 407 ? -8.637 -1.295 42.119 1.00 86.31 407 LEU A O 1
ATOM 3354 N N . ILE A 1 408 ? -8.151 -2.769 43.756 1.00 87.69 408 ILE A N 1
ATOM 3355 C CA . ILE A 1 408 ? -6.713 -2.865 43.473 1.00 87.69 408 ILE A CA 1
ATOM 3356 C C . ILE A 1 408 ? -6.473 -3.449 42.072 1.00 87.69 408 ILE A C 1
ATOM 3358 O O . ILE A 1 408 ? -5.632 -2.946 41.323 1.00 87.69 408 ILE A O 1
ATOM 3362 N N . GLU A 1 409 ? -7.217 -4.485 41.678 1.00 86.38 409 GLU A N 1
ATOM 3363 C CA . GLU A 1 409 ? -7.121 -5.084 40.341 1.00 86.38 409 GLU A CA 1
ATOM 3364 C C . GLU A 1 409 ? -7.506 -4.085 39.235 1.00 86.38 409 GLU A C 1
ATOM 3366 O O . GLU A 1 409 ? -6.783 -3.935 38.247 1.00 86.38 409 GLU A O 1
ATOM 3371 N N . ASN A 1 410 ? -8.583 -3.319 39.434 1.00 83.44 410 ASN A N 1
ATOM 3372 C CA . ASN A 1 410 ? -8.991 -2.265 38.505 1.00 83.44 410 ASN A CA 1
ATOM 3373 C C . ASN A 1 410 ? -7.963 -1.127 38.417 1.00 83.44 410 ASN A C 1
ATOM 3375 O O . ASN A 1 410 ? -7.693 -0.640 37.321 1.00 83.44 410 ASN A O 1
ATOM 3379 N N . GLN A 1 411 ? -7.347 -0.724 39.532 1.00 85.50 411 GLN A N 1
ATOM 3380 C CA . GLN A 1 411 ? -6.272 0.276 39.519 1.00 85.50 411 GLN A CA 1
ATOM 3381 C C . GLN A 1 411 ? -5.045 -0.213 38.739 1.00 85.50 411 GLN A C 1
ATOM 3383 O O . GLN A 1 411 ? -4.483 0.546 37.949 1.00 85.50 411 GLN A O 1
ATOM 3388 N N . LYS A 1 412 ? -4.668 -1.491 38.882 1.00 88.00 412 LYS A N 1
ATOM 3389 C CA . LYS A 1 412 ? -3.600 -2.102 38.071 1.00 88.00 412 LYS A CA 1
ATOM 3390 C C . LYS A 1 412 ? -3.950 -2.101 36.582 1.00 88.00 412 LYS A C 1
ATOM 3392 O O . LYS A 1 412 ? -3.091 -1.791 35.759 1.00 88.00 412 LYS A O 1
ATOM 3397 N N . LEU A 1 413 ? -5.203 -2.396 36.232 1.00 86.56 413 LEU A N 1
ATOM 3398 C CA . LEU A 1 413 ? -5.668 -2.378 34.844 1.00 86.56 413 LEU A CA 1
ATOM 3399 C C . LEU A 1 413 ? -5.642 -0.962 34.244 1.00 86.56 413 LEU A C 1
ATOM 3401 O O . LEU A 1 413 ? -5.236 -0.794 33.095 1.00 86.56 413 LEU A O 1
ATOM 3405 N N . ILE A 1 414 ? -6.035 0.056 35.018 1.00 84.19 414 ILE A N 1
ATOM 3406 C CA . ILE A 1 414 ? -5.959 1.467 34.606 1.00 84.19 414 ILE A CA 1
ATOM 3407 C C . ILE A 1 414 ? -4.502 1.865 34.358 1.00 84.19 414 ILE A C 1
ATOM 3409 O O . ILE A 1 414 ? -4.192 2.343 33.270 1.00 84.19 414 ILE A O 1
ATOM 3413 N N . ALA A 1 415 ? -3.599 1.579 35.300 1.00 83.69 415 ALA A N 1
ATOM 3414 C CA . ALA A 1 415 ? -2.174 1.878 35.149 1.00 83.69 415 ALA A CA 1
ATOM 3415 C C . ALA A 1 415 ? -1.558 1.168 33.928 1.00 83.69 415 ALA A C 1
ATOM 3417 O O . ALA A 1 415 ? -0.773 1.756 33.184 1.00 83.69 415 ALA A O 1
ATOM 3418 N N . GLN A 1 416 ? -1.956 -0.082 33.666 1.00 86.75 416 GLN A N 1
ATOM 3419 C CA . GLN A 1 416 ? -1.542 -0.801 32.462 1.00 86.75 416 GLN A CA 1
ATOM 3420 C C . GLN A 1 416 ? -2.038 -0.100 31.187 1.00 86.75 416 GLN A C 1
ATOM 3422 O O . GLN A 1 416 ? -1.268 0.068 30.242 1.00 86.75 416 GLN A O 1
ATOM 3427 N N . LYS A 1 417 ? -3.303 0.335 31.151 1.00 86.56 417 LYS A N 1
ATOM 3428 C CA . LYS A 1 417 ? -3.890 1.024 29.991 1.00 86.56 417 LYS A CA 1
ATOM 3429 C C . LYS A 1 417 ? -3.271 2.394 29.739 1.00 86.56 417 LYS A C 1
ATOM 3431 O O . LYS A 1 417 ? -3.097 2.778 28.585 1.00 86.56 417 LYS A O 1
ATOM 3436 N N . GLU A 1 418 ? -2.916 3.118 30.792 1.00 87.19 418 GLU A N 1
ATOM 3437 C CA . GLU A 1 418 ? -2.182 4.379 30.682 1.00 87.19 418 GLU A CA 1
ATOM 3438 C C . GLU A 1 418 ? -0.784 4.163 30.094 1.00 87.19 418 GLU A C 1
ATOM 3440 O O . GLU A 1 418 ? -0.369 4.923 29.218 1.00 87.19 418 GLU A O 1
ATOM 3445 N N . ASN A 1 419 ? -0.099 3.087 30.489 1.00 87.94 419 ASN A N 1
ATOM 3446 C CA . ASN A 1 419 ? 1.211 2.744 29.942 1.00 87.94 419 ASN A CA 1
ATOM 3447 C C . ASN A 1 419 ? 1.129 2.313 28.463 1.00 87.94 419 ASN A C 1
ATOM 3449 O O . ASN A 1 419 ? 1.904 2.795 27.641 1.00 87.94 419 ASN A O 1
ATOM 3453 N N . GLU A 1 420 ? 0.137 1.489 28.097 1.00 85.94 420 GLU A N 1
ATOM 3454 C CA . GLU A 1 420 ? -0.146 1.126 26.696 1.00 85.94 420 GLU A CA 1
ATOM 3455 C C . GLU A 1 420 ? -0.432 2.377 25.839 1.00 85.94 420 GLU A C 1
ATOM 3457 O O . GLU A 1 420 ? 0.090 2.515 24.734 1.00 85.94 420 GLU A O 1
ATOM 3462 N N . ASN A 1 421 ? -1.211 3.333 26.356 1.00 84.00 421 ASN A N 1
ATOM 3463 C CA . ASN A 1 421 ? -1.473 4.595 25.659 1.00 84.00 421 ASN A CA 1
ATOM 3464 C C . ASN A 1 421 ? -0.213 5.458 25.509 1.00 84.00 421 ASN A C 1
ATOM 3466 O O . ASN A 1 421 ? -0.024 6.073 24.459 1.00 84.00 421 ASN A O 1
ATOM 3470 N N . ALA A 1 422 ? 0.652 5.513 26.523 1.00 85.31 422 ALA A N 1
ATOM 3471 C CA . ALA A 1 422 ? 1.919 6.235 26.438 1.00 85.31 422 ALA A CA 1
ATOM 3472 C C . ALA A 1 422 ? 2.847 5.635 25.366 1.00 85.31 422 ALA A C 1
ATOM 3474 O O . ALA A 1 422 ? 3.529 6.373 24.654 1.00 85.31 422 ALA A O 1
ATOM 3475 N N . GLU A 1 423 ? 2.845 4.310 25.214 1.00 86.81 423 GLU A N 1
ATOM 3476 C CA . GLU A 1 423 ? 3.604 3.604 24.179 1.00 86.81 423 GLU A CA 1
ATOM 3477 C C . GLU A 1 423 ? 3.056 3.903 22.773 1.00 86.81 423 GLU A C 1
ATOM 3479 O O . GLU A 1 423 ? 3.819 4.280 21.884 1.00 86.81 423 GLU A O 1
ATOM 3484 N N . ILE A 1 424 ? 1.727 3.892 22.605 1.00 84.31 424 ILE A N 1
ATOM 3485 C CA . ILE A 1 424 ? 1.061 4.297 21.354 1.00 84.31 424 ILE A CA 1
ATOM 3486 C C . ILE A 1 424 ? 1.396 5.749 20.984 1.00 84.31 424 ILE A C 1
ATOM 3488 O O . ILE A 1 424 ? 1.602 6.053 19.809 1.00 84.31 424 ILE A O 1
ATOM 3492 N N . ILE A 1 425 ? 1.457 6.660 21.961 1.00 82.94 425 ILE A N 1
ATOM 3493 C CA . ILE A 1 425 ? 1.833 8.061 21.718 1.00 82.94 425 ILE A CA 1
ATOM 3494 C C . ILE A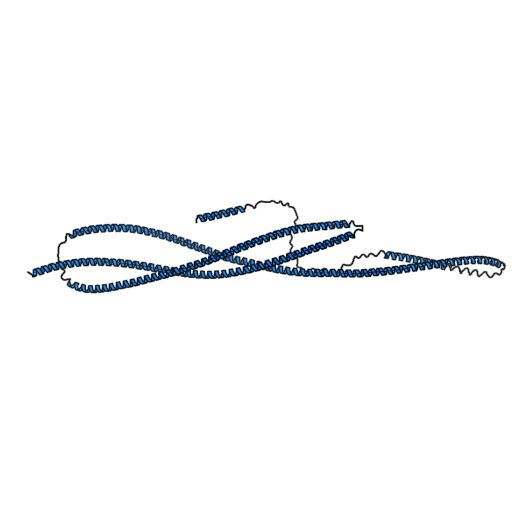 1 425 ? 3.282 8.150 21.228 1.00 82.94 425 ILE A C 1
ATOM 3496 O O . ILE A 1 425 ? 3.525 8.789 20.208 1.00 82.94 425 ILE A O 1
ATOM 3500 N N . LYS A 1 426 ? 4.224 7.452 21.876 1.00 87.00 426 LYS A N 1
ATOM 3501 C CA . LYS A 1 426 ? 5.628 7.409 21.426 1.00 87.00 426 LYS A CA 1
ATOM 3502 C C . LYS A 1 426 ? 5.763 6.871 20.003 1.00 87.00 426 LYS A C 1
ATOM 3504 O O . LYS A 1 426 ? 6.547 7.390 19.212 1.00 87.00 426 LYS A O 1
ATOM 3509 N N . GLU A 1 427 ? 5.003 5.835 19.670 1.00 85.81 427 GLU A N 1
ATOM 3510 C CA . GLU A 1 427 ? 5.044 5.216 18.347 1.00 85.81 427 GLU A CA 1
ATOM 3511 C C . GLU A 1 427 ? 4.415 6.114 17.275 1.00 85.81 427 GLU A C 1
ATOM 3513 O O . GLU A 1 427 ? 4.935 6.230 16.164 1.00 85.81 427 GLU A O 1
ATOM 3518 N N . LYS A 1 428 ? 3.358 6.849 17.636 1.00 86.00 428 LYS A N 1
ATOM 3519 C CA . LYS A 1 428 ? 2.782 7.893 16.788 1.00 86.00 428 LYS A CA 1
ATOM 3520 C C . LYS A 1 428 ? 3.773 9.032 16.541 1.00 86.00 428 LYS A C 1
ATOM 3522 O O . LYS A 1 428 ? 3.907 9.455 15.397 1.00 86.00 428 LYS A O 1
ATOM 3527 N N . ASP A 1 429 ? 4.479 9.501 17.566 1.00 87.69 429 ASP A N 1
ATOM 3528 C CA . ASP A 1 429 ? 5.484 10.560 17.420 1.00 87.69 429 ASP A CA 1
ATOM 3529 C C . ASP A 1 429 ? 6.653 10.097 16.534 1.00 87.69 429 ASP A C 1
ATOM 3531 O O . ASP A 1 429 ? 7.100 10.834 15.655 1.00 87.69 429 ASP A O 1
ATOM 3535 N N . LYS A 1 430 ? 7.082 8.834 16.668 1.00 89.44 430 LYS A N 1
ATOM 3536 C CA . LYS A 1 430 ? 8.071 8.216 15.768 1.00 89.44 430 LYS A CA 1
ATOM 3537 C C . LYS A 1 430 ? 7.586 8.190 14.314 1.00 89.44 430 LYS A C 1
ATOM 3539 O O . LYS A 1 430 ? 8.350 8.531 13.413 1.00 89.44 430 LYS A O 1
ATOM 3544 N N . ALA A 1 431 ? 6.323 7.830 14.079 1.00 83.19 431 ALA A N 1
ATOM 3545 C CA . ALA A 1 431 ? 5.733 7.828 12.740 1.00 83.19 431 ALA A CA 1
ATOM 3546 C C . ALA A 1 431 ? 5.610 9.244 12.146 1.00 83.19 431 ALA A C 1
ATOM 3548 O O . ALA A 1 431 ? 5.805 9.423 10.945 1.00 83.19 431 ALA A O 1
ATOM 3549 N N . VAL A 1 432 ? 5.328 10.259 12.972 1.00 87.81 432 VAL A N 1
ATOM 3550 C CA . VAL A 1 432 ? 5.312 11.668 12.542 1.00 87.81 432 VAL A CA 1
ATOM 3551 C C . VAL A 1 432 ? 6.705 12.114 12.100 1.00 87.81 432 VAL A C 1
ATOM 3553 O O . VAL A 1 432 ? 6.838 12.651 11.005 1.00 87.81 432 VAL A O 1
ATOM 3556 N N . LEU A 1 433 ? 7.747 11.813 12.881 1.00 87.62 433 LEU A N 1
ATOM 3557 C CA . LEU A 1 433 ? 9.131 12.138 12.513 1.00 87.62 433 LEU A CA 1
ATOM 3558 C C . LEU A 1 433 ? 9.569 11.438 11.216 1.00 87.62 433 LEU A C 1
ATOM 3560 O O . LEU A 1 433 ? 10.228 12.039 10.370 1.00 87.62 433 LEU A O 1
ATOM 3564 N N . GLN A 1 434 ? 9.167 10.179 11.018 1.00 85.62 434 GLN A N 1
ATOM 3565 C CA . GLN A 1 434 ? 9.414 9.465 9.761 1.00 85.62 434 GLN A CA 1
ATOM 3566 C C . GLN A 1 434 ? 8.686 10.114 8.579 1.00 85.62 434 GLN A C 1
ATOM 3568 O O . GLN A 1 434 ? 9.268 10.263 7.506 1.00 85.62 434 GLN A O 1
ATOM 3573 N N . TYR A 1 435 ? 7.435 10.539 8.768 1.00 86.06 435 TYR A N 1
ATOM 3574 C CA . TYR A 1 435 ? 6.677 11.239 7.734 1.00 86.06 435 TYR A CA 1
ATOM 3575 C C . TYR A 1 435 ? 7.323 12.579 7.354 1.00 86.06 435 TYR A C 1
ATOM 3577 O O . TYR A 1 435 ? 7.426 12.890 6.169 1.00 86.06 435 TYR A O 1
ATOM 3585 N N . GLU A 1 436 ? 7.804 13.348 8.332 1.00 86.81 436 GLU A N 1
ATOM 3586 C CA . GLU A 1 436 ? 8.537 14.596 8.089 1.00 86.81 436 GLU A CA 1
ATOM 3587 C C . GLU A 1 436 ? 9.839 14.352 7.310 1.00 86.81 436 GLU A C 1
ATOM 3589 O O . GLU A 1 436 ? 10.117 15.071 6.350 1.00 86.81 436 GLU A O 1
ATOM 3594 N N . SER A 1 437 ? 10.585 13.291 7.643 1.00 87.19 437 SER A N 1
ATOM 3595 C CA . SER A 1 437 ? 11.784 12.880 6.897 1.00 87.19 437 SER A CA 1
ATOM 3596 C C . SER A 1 437 ? 11.468 12.531 5.439 1.00 87.19 437 SER A C 1
ATOM 3598 O O . SER A 1 437 ? 12.125 13.030 4.527 1.00 87.19 437 SER A O 1
ATOM 3600 N N . ILE A 1 438 ? 10.432 11.718 5.203 1.00 86.00 438 ILE A N 1
ATOM 3601 C CA . ILE A 1 438 ? 9.992 11.336 3.849 1.00 86.00 438 ILE A CA 1
ATOM 3602 C C . ILE A 1 438 ? 9.543 12.570 3.058 1.00 86.00 438 ILE A C 1
ATOM 3604 O O . ILE A 1 438 ? 9.804 12.690 1.860 1.00 86.00 438 ILE A O 1
ATOM 3608 N N . GLN A 1 439 ? 8.865 13.509 3.714 1.00 84.75 439 GLN A N 1
ATOM 3609 C CA . GLN A 1 439 ? 8.405 14.731 3.070 1.00 84.75 439 GLN A CA 1
ATOM 3610 C C . GLN A 1 439 ? 9.579 15.637 2.669 1.00 84.75 439 GLN A C 1
ATOM 3612 O O . GLN A 1 439 ? 9.567 16.177 1.561 1.00 84.75 439 GLN A O 1
ATOM 3617 N N . ALA A 1 440 ? 10.606 15.755 3.514 1.00 86.94 440 ALA A N 1
ATOM 3618 C CA . ALA A 1 440 ? 11.831 16.482 3.185 1.00 86.94 440 ALA A CA 1
ATOM 3619 C C . ALA A 1 440 ? 12.572 15.844 1.996 1.00 86.94 440 ALA A C 1
ATOM 3621 O O . ALA A 1 440 ? 12.999 16.541 1.073 1.00 86.94 440 ALA A O 1
ATOM 3622 N N . GLU A 1 441 ? 12.664 14.513 1.962 1.00 88.69 441 GLU A N 1
ATOM 3623 C CA . GLU A 1 441 ? 13.267 13.781 0.846 1.00 88.69 441 GLU A CA 1
ATOM 3624 C C . GLU A 1 441 ? 12.484 13.978 -0.461 1.00 88.69 441 GLU A C 1
ATOM 3626 O O . GLU A 1 441 ? 13.067 14.258 -1.510 1.00 88.69 441 GLU A O 1
ATOM 3631 N N . LYS A 1 442 ? 11.149 13.939 -0.401 1.00 88.56 442 LYS A N 1
ATOM 3632 C CA . LYS A 1 442 ? 10.279 14.233 -1.547 1.00 88.56 442 LYS A CA 1
ATOM 3633 C C . LYS A 1 442 ? 10.500 15.643 -2.097 1.00 88.56 442 LYS A C 1
ATOM 3635 O O . LYS A 1 442 ? 10.495 15.828 -3.315 1.00 88.56 442 LYS A O 1
ATOM 3640 N N . GLU A 1 443 ? 10.660 16.642 -1.232 1.00 87.62 443 GLU A N 1
ATOM 3641 C CA . GLU A 1 443 ? 10.953 18.012 -1.664 1.00 87.62 443 GLU A CA 1
ATOM 3642 C C . GLU A 1 443 ? 12.330 18.120 -2.328 1.00 87.62 443 GLU A C 1
ATOM 3644 O O . GLU A 1 443 ? 12.454 18.791 -3.355 1.00 87.62 443 GLU A O 1
ATOM 3649 N N . ASN A 1 444 ? 13.327 17.393 -1.819 1.00 90.00 444 ASN A N 1
ATOM 3650 C CA . ASN A 1 444 ? 14.652 17.315 -2.428 1.00 90.00 444 ASN A CA 1
ATOM 3651 C C . ASN A 1 444 ? 14.604 16.649 -3.818 1.00 90.00 444 ASN A C 1
ATOM 3653 O O . ASN A 1 444 ? 15.108 17.202 -4.796 1.00 90.00 444 ASN A O 1
ATOM 3657 N N . LEU A 1 445 ? 13.896 15.524 -3.954 1.00 87.25 445 LEU A N 1
ATOM 3658 C CA . LEU A 1 445 ? 13.689 14.852 -5.244 1.00 87.25 445 LEU A CA 1
ATOM 3659 C C . LEU A 1 445 ? 12.923 15.734 -6.243 1.00 87.25 445 LEU A C 1
ATOM 3661 O O . LEU A 1 445 ? 13.234 15.749 -7.434 1.00 87.25 445 LEU A O 1
ATOM 3665 N N . LEU A 1 446 ? 11.943 16.517 -5.780 1.00 85.31 446 LEU A N 1
ATOM 3666 C CA . LEU A 1 446 ? 11.258 17.504 -6.619 1.00 85.31 446 LEU A CA 1
ATOM 3667 C C . LEU A 1 446 ? 12.194 18.631 -7.068 1.00 85.31 446 LEU A C 1
ATOM 3669 O O . LEU A 1 446 ? 12.071 19.095 -8.202 1.00 85.31 446 LEU A O 1
ATOM 3673 N N . ALA A 1 447 ? 13.119 19.073 -6.214 1.00 86.94 447 ALA A N 1
ATOM 3674 C CA . ALA A 1 447 ? 14.136 20.051 -6.586 1.00 86.94 447 ALA A CA 1
ATOM 3675 C C . ALA A 1 447 ? 15.091 19.484 -7.650 1.00 86.94 447 ALA A C 1
ATOM 3677 O O . ALA A 1 447 ? 15.298 20.129 -8.676 1.00 86.94 447 ALA A O 1
ATOM 3678 N N . GLN A 1 448 ? 15.574 18.250 -7.472 1.00 86.94 448 GLN A N 1
ATOM 3679 C CA . GLN A 1 448 ? 16.399 17.553 -8.466 1.00 86.94 448 GLN A CA 1
ATOM 3680 C C . GLN A 1 448 ? 15.669 17.382 -9.803 1.00 86.94 448 GLN A C 1
ATOM 3682 O O . GLN A 1 448 ? 16.237 17.654 -10.859 1.00 86.94 448 GLN A O 1
ATOM 3687 N N . LYS A 1 449 ? 14.382 17.009 -9.772 1.00 88.19 449 LYS A N 1
ATOM 3688 C CA . LYS A 1 449 ? 13.552 16.909 -10.978 1.00 88.19 449 LYS A CA 1
ATOM 3689 C C . LYS A 1 449 ? 13.465 18.241 -11.729 1.00 88.19 449 LYS A C 1
ATOM 3691 O O . LYS A 1 449 ? 13.598 18.249 -12.948 1.00 88.19 449 LYS A O 1
ATOM 3696 N N . ARG A 1 450 ? 13.254 19.360 -11.024 1.00 88.25 450 ARG A N 1
ATOM 3697 C CA . ARG A 1 450 ? 13.214 20.694 -11.654 1.00 88.25 450 ARG A CA 1
ATOM 3698 C C . ARG A 1 450 ? 14.544 21.044 -12.314 1.00 88.25 450 ARG A C 1
ATOM 3700 O O . ARG A 1 450 ? 14.545 21.678 -13.364 1.00 88.25 450 ARG A O 1
ATOM 3707 N N . GLU A 1 451 ? 15.658 20.635 -11.718 1.00 86.38 451 GLU A N 1
ATOM 3708 C CA . GLU A 1 451 ? 16.979 20.888 -12.290 1.00 86.38 451 GLU A CA 1
ATOM 3709 C C . GLU A 1 451 ? 17.228 20.037 -13.540 1.00 86.38 451 GLU A C 1
ATOM 3711 O O . GLU A 1 451 ? 17.685 20.560 -14.553 1.00 86.38 451 GLU A O 1
ATOM 3716 N N . LEU A 1 452 ? 16.811 18.768 -13.532 1.00 84.38 452 LEU A N 1
ATOM 3717 C CA . LEU A 1 452 ? 16.820 17.925 -14.731 1.00 84.38 452 LEU A CA 1
ATOM 3718 C C . LEU A 1 452 ? 15.917 18.480 -15.842 1.00 84.38 452 LEU A C 1
ATOM 3720 O O . LEU A 1 452 ? 16.311 18.470 -17.004 1.00 84.38 452 LEU A O 1
ATOM 3724 N N . GLU A 1 453 ? 14.738 19.014 -15.509 1.00 85.25 453 GLU A N 1
ATOM 3725 C CA . GLU A 1 453 ? 13.861 19.681 -16.484 1.00 85.25 453 GLU A CA 1
ATOM 3726 C C . GLU A 1 453 ? 14.510 20.940 -17.083 1.00 85.25 453 GLU A C 1
ATOM 3728 O O . GLU A 1 453 ? 14.353 21.195 -18.279 1.00 85.25 453 GLU A O 1
ATOM 3733 N N . LYS A 1 454 ? 15.284 21.711 -16.303 1.00 86.75 454 LYS A N 1
ATOM 3734 C CA . LYS A 1 454 ? 16.077 22.828 -16.848 1.00 86.75 454 LYS A CA 1
ATOM 3735 C C . LYS A 1 454 ? 17.149 22.338 -17.814 1.00 86.75 454 LYS A C 1
ATOM 3737 O O . LYS A 1 454 ? 17.264 22.904 -18.896 1.00 86.75 454 LYS A O 1
ATOM 3742 N N . VAL A 1 455 ? 17.901 21.299 -17.442 1.00 85.50 455 VAL A N 1
ATOM 3743 C CA . VAL A 1 455 ? 18.934 20.714 -18.310 1.00 85.50 455 VAL A CA 1
ATOM 3744 C C . VAL A 1 455 ? 18.305 20.215 -19.607 1.00 85.50 455 VAL A C 1
ATOM 3746 O O . VAL A 1 455 ? 18.781 20.571 -20.677 1.00 85.50 455 VAL A O 1
ATOM 3749 N N . LEU A 1 456 ? 17.185 19.492 -19.530 1.00 84.62 456 LEU A N 1
ATOM 3750 C CA . LEU A 1 456 ? 16.459 19.007 -20.704 1.00 84.62 456 LEU A CA 1
ATOM 3751 C C . LEU A 1 456 ? 16.019 20.153 -21.626 1.00 84.62 456 LEU A C 1
ATOM 3753 O O . LEU A 1 456 ? 16.204 20.066 -22.839 1.00 84.62 456 LEU A O 1
ATOM 3757 N N . ASN A 1 457 ? 15.473 21.235 -21.064 1.00 82.25 457 ASN A N 1
ATOM 3758 C CA . ASN A 1 457 ? 15.083 22.413 -21.841 1.00 82.25 457 ASN A CA 1
ATOM 3759 C C . ASN A 1 457 ? 16.292 23.100 -22.489 1.00 82.25 457 ASN A C 1
ATOM 3761 O O . ASN A 1 457 ? 16.209 23.496 -23.650 1.00 82.25 457 ASN A O 1
ATOM 3765 N N . MET A 1 458 ? 17.417 23.212 -21.776 1.00 85.38 458 MET A N 1
ATOM 3766 C CA . MET A 1 458 ? 18.661 23.735 -22.346 1.00 85.38 458 MET A CA 1
ATOM 3767 C C . MET A 1 458 ? 19.144 22.854 -23.501 1.00 85.38 458 MET A C 1
ATOM 3769 O O . MET A 1 458 ? 19.433 23.373 -24.570 1.00 85.38 458 MET A O 1
ATOM 3773 N N . THR A 1 459 ? 19.153 21.528 -23.337 1.00 80.88 459 THR A N 1
ATOM 3774 C CA . THR A 1 459 ? 19.540 20.589 -24.400 1.00 80.88 459 THR A CA 1
ATOM 3775 C C . THR A 1 459 ? 18.605 20.673 -25.605 1.00 80.88 459 THR A C 1
ATOM 3777 O O . THR A 1 459 ? 19.070 20.640 -26.741 1.00 80.88 459 THR A O 1
ATOM 3780 N N . GLN A 1 460 ? 17.295 20.826 -25.390 1.00 79.44 460 GLN A N 1
ATOM 3781 C CA . GLN A 1 460 ? 16.337 21.036 -26.478 1.00 79.44 460 GLN A CA 1
ATOM 3782 C C . GLN A 1 460 ? 16.582 22.353 -27.220 1.00 79.44 460 GLN A C 1
ATOM 3784 O O . GLN A 1 460 ? 16.503 22.367 -28.446 1.00 79.44 460 GLN A O 1
ATOM 3789 N N . GLN A 1 461 ? 16.918 23.435 -26.513 1.00 78.31 461 GLN A N 1
ATOM 3790 C CA . GLN A 1 461 ? 17.313 24.696 -27.146 1.00 78.31 461 GLN A CA 1
ATOM 3791 C C . GLN A 1 461 ? 18.609 24.544 -27.947 1.00 78.31 461 GLN A C 1
ATOM 3793 O O . GLN A 1 461 ? 18.664 24.991 -29.088 1.00 78.31 461 GLN 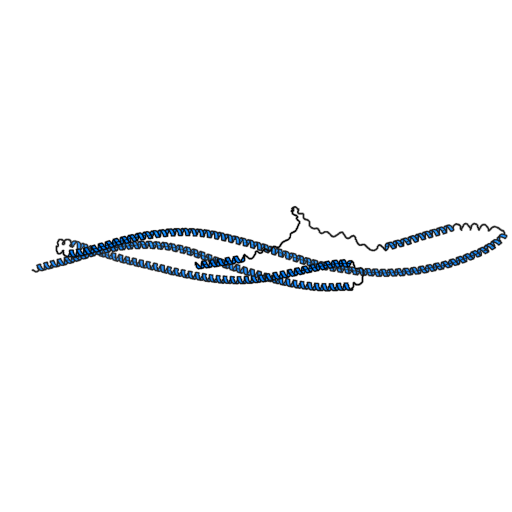A O 1
ATOM 3798 N N . THR A 1 462 ? 19.617 23.852 -27.409 1.00 81.25 462 THR A N 1
ATOM 3799 C CA . THR A 1 462 ? 20.858 23.562 -28.140 1.00 81.25 462 THR A CA 1
ATOM 3800 C C . THR A 1 462 ? 20.585 22.742 -29.400 1.00 81.25 462 THR A C 1
ATOM 3802 O O . THR A 1 462 ? 21.089 23.078 -30.463 1.00 81.25 462 THR A O 1
ATOM 3805 N N . LEU A 1 463 ? 19.740 21.710 -29.321 1.00 74.69 463 LEU A N 1
ATOM 3806 C CA . LEU A 1 463 ? 19.348 20.908 -30.484 1.00 74.69 463 LEU A CA 1
ATOM 3807 C C . LEU A 1 463 ? 18.572 21.721 -31.525 1.00 74.69 463 LEU A C 1
ATOM 3809 O O . LEU A 1 463 ? 18.716 21.479 -32.719 1.00 74.69 463 LEU A O 1
ATOM 3813 N N . GLN A 1 464 ? 17.758 22.687 -31.097 1.00 75.56 464 GLN A N 1
ATOM 3814 C CA . GLN A 1 464 ? 17.095 23.613 -32.015 1.00 75.56 464 GLN A CA 1
ATOM 3815 C C . GLN A 1 464 ? 18.102 24.531 -32.716 1.00 75.56 464 GLN A C 1
ATOM 3817 O O . GLN A 1 464 ? 17.996 24.676 -33.929 1.00 75.56 464 GLN A O 1
ATOM 3822 N N . SER A 1 465 ? 19.095 25.071 -31.998 1.00 75.44 465 SER A N 1
ATOM 3823 C CA . SER A 1 465 ? 20.192 25.848 -32.598 1.00 75.44 465 SER A CA 1
ATOM 3824 C C . SER A 1 465 ? 21.025 25.025 -33.584 1.00 75.44 465 SER A C 1
ATOM 3826 O O . SER A 1 465 ? 21.290 25.482 -34.690 1.00 75.44 465 SER A O 1
ATOM 3828 N N . ILE A 1 466 ? 21.358 23.782 -33.233 1.00 75.38 466 ILE A N 1
ATOM 3829 C CA . ILE A 1 466 ? 22.081 22.865 -34.124 1.00 75.38 466 ILE A CA 1
ATOM 3830 C C . ILE A 1 466 ? 21.249 22.563 -35.377 1.00 75.38 466 ILE A C 1
ATOM 3832 O O . ILE A 1 466 ? 21.767 22.579 -36.485 1.00 75.38 466 ILE A O 1
ATOM 3836 N N . ASN A 1 467 ? 19.941 22.333 -35.240 1.00 69.75 467 ASN A N 1
ATOM 3837 C CA . ASN A 1 467 ? 19.072 22.103 -36.397 1.00 69.75 467 ASN A CA 1
ATOM 3838 C C . ASN A 1 467 ? 18.934 23.336 -37.300 1.00 69.75 467 ASN A C 1
ATOM 3840 O O . ASN A 1 467 ? 18.753 23.169 -38.504 1.00 69.75 467 ASN A O 1
ATOM 3844 N N . THR A 1 468 ? 18.998 24.553 -36.748 1.00 72.62 468 THR A N 1
ATOM 3845 C CA . THR A 1 468 ? 19.058 25.772 -37.568 1.00 72.62 468 THR A CA 1
ATOM 3846 C C . THR A 1 468 ? 20.399 25.902 -38.284 1.00 72.62 468 THR A C 1
ATOM 3848 O O . THR A 1 468 ? 20.395 26.171 -39.477 1.00 72.62 468 THR A O 1
ATOM 3851 N N . GLU A 1 469 ? 21.517 25.590 -37.623 1.00 71.12 469 GLU A N 1
ATOM 3852 C CA . GLU A 1 469 ? 22.844 25.572 -38.258 1.00 71.12 469 GLU A CA 1
ATOM 3853 C C . GLU A 1 469 ? 22.921 24.520 -39.378 1.00 71.12 469 GLU A C 1
ATOM 3855 O O . GLU A 1 469 ? 23.359 24.828 -40.480 1.00 71.12 469 GLU A O 1
ATOM 3860 N N . PHE A 1 470 ? 22.380 23.315 -39.169 1.00 67.19 470 PHE A N 1
ATOM 3861 C CA . PHE A 1 470 ? 22.284 22.297 -40.224 1.00 67.19 470 PHE A CA 1
ATOM 3862 C C . PHE A 1 470 ? 21.367 22.707 -41.383 1.00 67.19 470 PHE A C 1
ATOM 3864 O O . PHE A 1 470 ? 21.562 22.260 -42.515 1.00 67.19 470 PHE A O 1
ATOM 3871 N N . ALA A 1 471 ? 20.331 23.510 -41.127 1.00 68.38 471 ALA A N 1
ATOM 3872 C CA . ALA A 1 471 ? 19.479 24.038 -42.188 1.00 68.38 471 ALA A CA 1
ATOM 3873 C C . ALA A 1 471 ? 20.233 25.075 -43.033 1.00 68.38 471 ALA A C 1
ATOM 3875 O O . ALA A 1 471 ? 20.138 25.025 -44.261 1.00 68.38 471 ALA A O 1
ATOM 3876 N N . ASP A 1 472 ? 21.024 25.932 -42.385 1.00 66.62 472 ASP A N 1
ATOM 3877 C CA . ASP A 1 472 ? 21.882 26.920 -43.039 1.00 66.62 472 ASP A CA 1
ATOM 3878 C C . ASP A 1 472 ? 23.009 26.235 -43.841 1.00 66.62 472 ASP A C 1
ATOM 3880 O O . ASP A 1 472 ? 23.208 26.555 -45.013 1.00 66.62 472 ASP A O 1
ATOM 3884 N N . GLU A 1 473 ? 23.662 25.205 -43.287 1.00 66.25 473 GLU A N 1
ATOM 3885 C CA . GLU A 1 473 ? 24.669 24.392 -43.993 1.00 66.25 473 GLU A CA 1
ATOM 3886 C C . GLU A 1 473 ? 24.075 23.627 -45.181 1.00 66.25 473 GLU A C 1
ATOM 3888 O O . GLU A 1 473 ? 24.701 23.497 -46.233 1.00 66.25 473 GLU A O 1
ATOM 3893 N N . LYS A 1 474 ? 22.839 23.131 -45.059 1.00 69.62 474 LYS A N 1
ATOM 3894 C CA . LYS A 1 474 ? 22.136 22.485 -46.174 1.00 69.62 474 LYS A CA 1
ATOM 3895 C C . LYS A 1 474 ? 21.799 23.485 -47.282 1.00 69.62 474 LYS A C 1
ATOM 3897 O O . LYS A 1 474 ? 21.854 23.128 -48.461 1.00 69.62 474 LYS A O 1
ATOM 3902 N N . GLU A 1 475 ? 21.458 24.722 -46.928 1.00 68.44 475 GLU A N 1
ATOM 3903 C CA . GLU A 1 475 ? 21.259 25.801 -47.897 1.00 68.44 475 GLU A CA 1
ATOM 3904 C C . GLU A 1 475 ? 22.583 26.187 -48.574 1.00 68.44 475 GLU A C 1
ATOM 3906 O O . GLU A 1 475 ? 22.624 26.375 -49.791 1.00 68.44 475 GLU A O 1
ATOM 3911 N N . GLU A 1 476 ? 23.683 26.224 -47.824 1.00 63.88 476 GLU A N 1
ATOM 3912 C CA . GLU A 1 476 ? 25.028 26.476 -48.344 1.00 63.88 476 GLU A CA 1
ATOM 3913 C C . GLU A 1 476 ? 25.519 25.343 -49.257 1.00 63.88 476 GLU A C 1
ATOM 3915 O O . GLU A 1 476 ? 26.045 25.603 -50.342 1.00 63.88 476 GLU A O 1
ATOM 3920 N N . HIS A 1 477 ? 25.226 24.088 -48.915 1.00 66.31 477 HIS A N 1
ATOM 3921 C CA . HIS A 1 477 ? 25.492 22.935 -49.769 1.00 66.31 477 HIS A CA 1
ATOM 3922 C C . HIS A 1 477 ? 24.670 22.987 -51.069 1.00 66.31 477 HIS A C 1
ATOM 3924 O O . HIS A 1 477 ? 25.183 22.637 -52.135 1.00 66.31 477 HIS A O 1
ATOM 3930 N N . GLU A 1 478 ? 23.411 23.434 -51.043 1.00 67.88 478 GLU A N 1
ATOM 3931 C CA . GLU A 1 478 ? 22.640 23.615 -52.283 1.00 67.88 478 GLU A CA 1
ATOM 3932 C C . GLU A 1 478 ? 23.086 24.843 -53.096 1.00 67.88 478 GLU A C 1
ATOM 3934 O O . GLU A 1 478 ? 23.070 24.812 -54.331 1.00 67.88 478 GLU A O 1
ATOM 3939 N N . ARG A 1 479 ? 23.603 25.900 -52.456 1.00 67.94 479 ARG A N 1
ATOM 3940 C CA . ARG A 1 479 ? 24.313 26.981 -53.163 1.00 67.94 479 ARG A CA 1
ATOM 3941 C C . ARG A 1 479 ? 25.587 26.458 -53.833 1.00 67.94 479 ARG A C 1
ATOM 3943 O O . ARG A 1 479 ? 25.806 26.757 -55.005 1.00 67.94 479 ARG A O 1
ATOM 3950 N N . ALA A 1 480 ? 26.371 25.623 -53.151 1.00 62.22 480 ALA A N 1
ATOM 3951 C CA . ALA A 1 480 ? 27.566 24.989 -53.708 1.00 62.22 480 ALA A CA 1
ATOM 3952 C C . ALA A 1 480 ? 27.227 24.059 -54.886 1.00 62.22 480 ALA A C 1
ATOM 3954 O O . ALA A 1 480 ? 27.881 24.105 -55.927 1.00 62.22 480 ALA A O 1
ATOM 3955 N N . LYS A 1 481 ? 26.143 23.284 -54.788 1.00 65.12 481 LYS A N 1
ATOM 3956 C CA . LYS A 1 481 ? 25.660 22.419 -55.874 1.00 65.12 481 LYS A CA 1
ATOM 3957 C C . LYS A 1 481 ? 25.220 23.219 -57.105 1.00 65.12 481 LYS A C 1
ATOM 3959 O O . LYS A 1 481 ? 25.535 22.832 -58.230 1.00 65.12 481 LYS A O 1
ATOM 3964 N N . ASN A 1 482 ? 24.574 24.370 -56.904 1.00 65.31 482 ASN A N 1
ATOM 3965 C CA . ASN A 1 482 ? 24.227 25.303 -57.981 1.00 65.31 482 ASN A CA 1
ATOM 3966 C C . ASN A 1 482 ? 25.463 25.982 -58.603 1.00 65.31 482 ASN A C 1
ATOM 3968 O O . ASN A 1 482 ? 25.494 26.207 -59.813 1.00 65.31 482 ASN A O 1
ATOM 3972 N N . ILE A 1 483 ? 26.507 26.262 -57.817 1.00 63.50 483 ILE A N 1
ATOM 3973 C CA . ILE A 1 483 ? 27.798 26.765 -58.320 1.00 63.50 483 ILE A CA 1
ATOM 3974 C C . ILE A 1 483 ? 28.517 25.693 -59.152 1.00 63.50 483 ILE A C 1
ATOM 3976 O O . ILE A 1 483 ? 29.059 26.007 -60.213 1.00 63.50 483 ILE A O 1
ATOM 3980 N N . VAL A 1 484 ? 28.477 24.425 -58.734 1.00 61.28 484 VAL A N 1
ATOM 3981 C CA . VAL A 1 484 ? 29.041 23.291 -59.489 1.00 61.28 484 VAL A CA 1
ATOM 3982 C C . VAL A 1 484 ? 28.268 23.051 -60.790 1.00 61.28 484 VAL A C 1
ATOM 3984 O O . VAL A 1 484 ? 28.886 22.838 -61.832 1.00 61.28 484 VAL A O 1
ATOM 3987 N N . ALA A 1 485 ? 26.936 23.165 -60.777 1.00 63.00 485 ALA A N 1
ATOM 3988 C CA . ALA A 1 485 ? 26.113 23.096 -61.986 1.00 63.00 485 ALA A CA 1
ATOM 3989 C C . ALA A 1 485 ? 26.441 24.235 -62.972 1.00 63.00 485 ALA A C 1
ATOM 3991 O O . ALA A 1 485 ? 26.658 23.982 -64.155 1.00 63.00 485 ALA A O 1
ATOM 3992 N N . ARG A 1 486 ? 26.607 25.468 -62.477 1.00 60.72 486 ARG A N 1
ATOM 3993 C CA . ARG A 1 486 ? 26.999 26.629 -63.294 1.00 60.72 486 ARG A CA 1
ATOM 3994 C C . ARG A 1 486 ? 28.441 26.550 -63.808 1.00 60.72 486 ARG A C 1
ATOM 3996 O O . ARG A 1 486 ? 28.740 27.017 -64.901 1.00 60.72 486 ARG A O 1
ATOM 4003 N N . SER A 1 487 ? 29.335 25.919 -63.047 1.00 58.84 487 SER A N 1
ATOM 4004 C CA . SER A 1 487 ? 30.714 25.632 -63.468 1.00 58.84 487 SER A CA 1
ATOM 4005 C C . SER A 1 487 ? 30.772 24.542 -64.543 1.00 58.84 487 SER A C 1
ATOM 4007 O O . SER A 1 487 ? 31.662 24.563 -65.391 1.00 58.84 487 SER A O 1
ATOM 4009 N N . LYS A 1 488 ? 29.804 23.616 -64.545 1.00 62.25 488 LYS A N 1
ATOM 4010 C CA . LYS A 1 488 ? 29.630 22.601 -65.590 1.00 62.25 488 LYS A CA 1
ATOM 4011 C C . LYS A 1 488 ? 29.107 23.211 -66.900 1.00 62.25 488 LYS A C 1
ATOM 4013 O O . LYS A 1 488 ? 29.652 22.895 -67.951 1.00 62.25 488 LYS A O 1
ATOM 4018 N N . GLU A 1 489 ? 28.165 24.154 -66.828 1.00 60.38 489 GLU A N 1
ATOM 4019 C CA . GLU A 1 489 ? 27.697 24.943 -67.986 1.00 60.38 489 GLU A CA 1
ATOM 4020 C C . GLU A 1 489 ? 28.811 25.831 -68.576 1.00 60.38 489 GLU A C 1
ATOM 4022 O O . GLU A 1 489 ? 29.009 25.860 -69.789 1.00 60.38 489 GLU A O 1
ATOM 4027 N N . LEU A 1 490 ? 29.617 26.485 -67.727 1.00 56.38 490 LEU A N 1
ATOM 4028 C CA . LEU A 1 490 ? 30.785 27.266 -68.163 1.00 56.38 490 LEU A CA 1
ATOM 4029 C C . LEU A 1 490 ? 31.897 26.392 -68.770 1.00 56.38 490 LEU A C 1
ATOM 4031 O O . LEU A 1 490 ? 32.604 26.838 -69.670 1.00 56.38 490 LEU A O 1
ATOM 4035 N N . MET A 1 491 ? 32.061 25.142 -68.320 1.00 55.88 491 MET A N 1
ATOM 4036 C CA . MET A 1 491 ? 32.982 24.188 -68.954 1.00 55.88 491 MET A CA 1
ATOM 4037 C C . MET A 1 491 ? 32.511 23.776 -70.353 1.00 55.88 491 MET A C 1
ATOM 4039 O O . MET A 1 491 ? 33.335 23.682 -71.263 1.00 55.88 491 MET A O 1
ATOM 4043 N N . GLU A 1 492 ? 31.208 23.581 -70.556 1.00 56.69 492 GLU A N 1
ATOM 4044 C CA . GLU A 1 492 ? 30.634 23.301 -71.879 1.00 56.69 492 GLU A CA 1
ATOM 4045 C C . GLU A 1 492 ? 30.754 24.516 -72.823 1.00 56.69 492 GLU A C 1
ATOM 4047 O O . GLU A 1 492 ? 31.073 24.342 -74.000 1.00 56.69 492 GLU A O 1
ATOM 4052 N N . GLU A 1 493 ? 30.659 25.746 -72.305 1.00 50.97 493 GLU A N 1
ATOM 4053 C CA . GLU A 1 493 ? 30.876 26.987 -73.070 1.00 50.97 493 GLU A CA 1
ATOM 4054 C C . GLU A 1 493 ? 32.365 27.224 -73.424 1.00 50.97 493 GLU A C 1
ATOM 4056 O O . GLU A 1 493 ? 32.698 27.664 -74.528 1.00 50.97 493 GLU A O 1
ATOM 4061 N N . VAL A 1 494 ? 33.298 26.833 -72.546 1.00 52.06 494 VAL A N 1
ATOM 4062 C CA . VAL A 1 494 ? 34.757 26.912 -72.784 1.00 52.06 494 VAL A CA 1
ATOM 4063 C C . VAL A 1 494 ? 35.257 25.837 -73.762 1.00 52.06 494 VAL A C 1
ATOM 4065 O O . VAL A 1 494 ? 36.292 26.021 -74.410 1.00 52.06 494 VAL A O 1
ATOM 4068 N N . THR A 1 495 ? 34.515 24.742 -73.942 1.00 51.06 495 THR A N 1
ATOM 4069 C CA . THR A 1 495 ? 34.871 23.669 -74.892 1.00 51.06 495 THR A CA 1
ATOM 4070 C C . THR A 1 495 ? 34.615 24.075 -76.356 1.00 51.06 495 THR A C 1
ATOM 4072 O O . THR A 1 495 ? 35.202 23.496 -77.268 1.00 51.06 495 THR A O 1
ATOM 4075 N N . LEU A 1 496 ? 33.830 25.134 -76.596 1.00 48.16 496 LEU A N 1
ATOM 4076 C CA . LEU A 1 496 ? 33.558 25.695 -77.929 1.00 48.16 496 LEU A CA 1
ATOM 4077 C C . LEU A 1 496 ? 34.543 26.797 -78.372 1.00 48.16 496 LEU A C 1
ATOM 4079 O O . LEU A 1 496 ? 34.555 27.166 -79.545 1.00 48.16 496 LEU A O 1
ATOM 4083 N N . LEU A 1 497 ? 35.414 27.292 -77.484 1.00 48.34 497 LEU A N 1
ATOM 4084 C CA . LEU A 1 497 ? 36.361 28.377 -77.784 1.00 48.34 497 LEU A CA 1
ATOM 4085 C C . LEU A 1 497 ? 37.806 28.023 -77.412 1.00 48.34 497 LEU A C 1
ATOM 4087 O O . LEU A 1 497 ? 38.430 28.692 -76.585 1.00 48.34 497 LEU A O 1
ATOM 4091 N N . LYS A 1 498 ? 38.382 26.977 -78.026 1.00 42.19 498 LYS A N 1
ATOM 4092 C CA . LYS A 1 498 ? 39.809 26.683 -77.802 1.00 42.19 498 LYS A CA 1
ATOM 4093 C C . LYS A 1 498 ? 40.562 26.004 -78.949 1.00 42.19 498 LYS A C 1
ATOM 4095 O O . LYS A 1 498 ? 41.266 25.025 -78.736 1.00 42.19 498 LYS A O 1
ATOM 4100 N N . ASN A 1 499 ? 40.516 26.627 -80.127 1.00 50.75 499 ASN A N 1
ATOM 4101 C CA . ASN A 1 499 ? 41.647 26.616 -81.062 1.00 50.75 499 ASN A CA 1
ATOM 4102 C C . ASN A 1 499 ? 42.495 27.875 -80.823 1.00 50.75 499 ASN A C 1
ATOM 4104 O O . ASN A 1 499 ? 42.171 28.934 -81.353 1.00 50.75 499 ASN A O 1
ATOM 4108 N N . ASN A 1 500 ? 43.516 27.763 -79.967 1.00 39.22 500 ASN A N 1
ATOM 4109 C CA . ASN A 1 500 ? 44.818 28.440 -80.074 1.00 39.22 500 ASN A CA 1
ATOM 4110 C C . ASN A 1 500 ? 45.645 28.182 -78.801 1.00 39.22 500 ASN A C 1
ATOM 4112 O O . ASN A 1 500 ? 45.305 28.607 -77.695 1.00 39.22 500 ASN A O 1
ATOM 4116 N N . GLU A 1 501 ? 46.735 27.444 -78.992 1.00 50.34 501 GLU A N 1
ATOM 4117 C CA . GLU A 1 501 ? 47.937 27.419 -78.154 1.00 50.34 501 GLU A CA 1
ATOM 4118 C C . GLU A 1 501 ? 48.547 28.836 -78.195 1.00 50.34 501 GLU A C 1
ATOM 4120 O O . GLU A 1 501 ? 48.481 29.496 -79.224 1.00 50.34 501 GLU A O 1
ATOM 4125 N N . THR A 1 502 ? 49.026 29.472 -77.131 1.00 46.78 502 THR A N 1
ATOM 4126 C CA . THR A 1 502 ? 50.157 29.109 -76.270 1.00 46.78 502 THR A CA 1
ATOM 4127 C C . THR A 1 502 ? 50.142 30.058 -75.059 1.00 46.78 502 THR A C 1
ATOM 4129 O O . THR A 1 502 ? 50.711 31.144 -75.113 1.00 46.78 502 THR A O 1
ATOM 4132 N N . LEU A 1 503 ? 49.446 29.691 -73.980 1.00 45.97 503 LEU A N 1
ATOM 4133 C CA . LEU A 1 503 ? 49.474 30.388 -72.676 1.00 45.97 503 LEU A CA 1
ATOM 4134 C C . LEU A 1 503 ? 48.936 29.446 -71.577 1.00 45.97 503 LEU A C 1
ATOM 4136 O O . LEU A 1 503 ? 48.055 29.786 -70.798 1.00 45.97 503 LEU A O 1
ATOM 4140 N N . ARG A 1 504 ? 49.390 28.184 -71.583 1.00 51.94 504 ARG A N 1
ATOM 4141 C CA . ARG A 1 504 ? 48.838 27.093 -70.748 1.00 51.94 504 ARG A CA 1
ATOM 4142 C C . ARG A 1 504 ? 49.846 26.411 -69.813 1.00 51.94 504 ARG A C 1
ATOM 4144 O O . ARG A 1 504 ? 49.520 25.375 -69.246 1.00 51.94 504 ARG A O 1
ATOM 4151 N N . ALA A 1 505 ? 51.037 26.974 -69.629 1.00 50.97 505 ALA A N 1
ATOM 4152 C CA . ALA A 1 505 ? 51.966 26.475 -68.613 1.00 50.97 505 ALA A CA 1
ATOM 4153 C C . ALA A 1 505 ? 51.681 27.119 -67.242 1.00 50.97 505 ALA A C 1
ATOM 4155 O O . ALA A 1 505 ? 51.476 26.406 -66.264 1.00 50.97 505 ALA A O 1
ATOM 4156 N N . ASP A 1 506 ? 51.513 28.443 -67.184 1.00 47.47 506 ASP A N 1
ATOM 4157 C CA . ASP A 1 506 ? 51.350 29.156 -65.906 1.00 47.47 506 ASP A CA 1
ATOM 4158 C C . ASP A 1 506 ? 49.951 28.990 -65.284 1.00 47.47 506 ASP A C 1
ATOM 4160 O O . ASP A 1 506 ? 49.803 28.930 -64.065 1.00 47.47 506 ASP A O 1
ATOM 4164 N N . GLU A 1 507 ? 48.910 28.821 -66.104 1.00 53.09 507 GLU A N 1
ATOM 4165 C CA . GLU A 1 507 ? 47.534 28.617 -65.627 1.00 53.09 507 GLU A CA 1
ATOM 4166 C C . GLU A 1 507 ? 47.302 27.188 -65.089 1.00 53.09 507 GLU A C 1
ATOM 4168 O O . GLU A 1 507 ? 46.477 26.977 -64.200 1.00 53.09 507 GLU A O 1
ATOM 4173 N N . ALA A 1 508 ? 48.050 26.199 -65.593 1.00 55.47 508 ALA A N 1
ATOM 4174 C CA . ALA A 1 508 ? 48.035 24.831 -65.073 1.00 55.47 508 ALA A CA 1
ATOM 4175 C C . ALA A 1 508 ? 48.806 24.728 -63.746 1.00 55.47 508 ALA A C 1
ATOM 4177 O O . ALA A 1 508 ? 48.342 24.061 -62.824 1.00 55.47 508 ALA A O 1
ATOM 4178 N N . VAL A 1 509 ? 49.924 25.454 -63.615 1.00 57.66 509 VAL A N 1
ATOM 4179 C CA . VAL A 1 509 ? 50.680 25.566 -62.356 1.00 57.66 509 VAL A CA 1
ATOM 4180 C C . VAL A 1 509 ? 49.870 26.313 -61.290 1.00 57.66 509 VAL A C 1
ATOM 4182 O O . VAL A 1 509 ? 49.817 25.864 -60.149 1.00 57.66 509 VAL A O 1
ATOM 4185 N N . ALA A 1 510 ? 49.151 27.382 -61.650 1.00 59.03 510 ALA A N 1
ATOM 4186 C CA . ALA A 1 510 ? 48.267 28.092 -60.720 1.00 59.03 510 ALA A CA 1
ATOM 4187 C C . ALA A 1 510 ? 47.072 27.238 -60.252 1.00 59.03 510 ALA A C 1
ATOM 4189 O O . ALA A 1 510 ? 46.692 27.299 -59.084 1.00 59.03 510 ALA A O 1
ATOM 4190 N N . LYS A 1 511 ? 46.499 26.403 -61.132 1.00 66.69 511 LYS A N 1
ATOM 4191 C CA . LYS A 1 511 ? 45.421 25.466 -60.764 1.00 66.69 511 LYS A CA 1
ATOM 4192 C C . LYS A 1 511 ? 45.917 24.310 -59.892 1.00 66.69 511 LYS A C 1
ATOM 4194 O O . LYS A 1 511 ? 45.203 23.909 -58.980 1.00 66.69 511 LYS A O 1
ATOM 4199 N N . LEU A 1 512 ? 47.136 23.817 -60.122 1.00 62.50 512 LEU A N 1
ATOM 4200 C CA . LEU A 1 512 ? 47.761 22.810 -59.257 1.00 62.50 512 LEU A CA 1
ATOM 4201 C C . LEU A 1 512 ? 48.113 23.383 -57.875 1.00 62.50 512 LEU A C 1
ATOM 4203 O O . LEU A 1 512 ? 47.825 22.739 -56.872 1.00 62.50 512 LEU A O 1
ATOM 4207 N N . ALA A 1 513 ? 48.624 24.616 -57.803 1.00 65.31 513 ALA A N 1
ATOM 4208 C CA . ALA A 1 513 ? 48.878 25.296 -56.531 1.00 65.31 513 ALA A CA 1
ATOM 4209 C C . ALA A 1 513 ? 47.580 25.582 -55.748 1.00 65.31 513 ALA A C 1
ATOM 4211 O O . ALA A 1 513 ? 47.547 25.435 -54.528 1.00 65.31 513 ALA A O 1
ATOM 4212 N N . ALA A 1 514 ? 46.487 25.940 -56.434 1.00 68.62 514 ALA A N 1
ATOM 4213 C CA . ALA A 1 514 ? 45.175 26.096 -55.804 1.00 68.62 514 ALA A CA 1
ATOM 4214 C C . ALA A 1 514 ? 44.642 24.765 -55.241 1.00 68.62 514 ALA A C 1
ATOM 4216 O O . ALA A 1 514 ? 44.120 24.739 -54.129 1.00 68.62 514 ALA A O 1
ATOM 4217 N N . TYR A 1 515 ? 44.845 23.659 -55.963 1.00 76.19 515 TYR A N 1
ATOM 4218 C CA . TYR A 1 515 ? 44.457 22.321 -55.512 1.00 76.19 515 TYR A CA 1
ATOM 4219 C C . TYR A 1 515 ? 45.277 21.844 -54.301 1.00 76.19 515 TYR A C 1
ATOM 4221 O O . TYR A 1 515 ? 44.731 21.222 -53.393 1.00 76.19 515 TYR A O 1
ATOM 4229 N N . GLU A 1 516 ? 46.573 22.168 -54.232 1.00 73.25 516 GLU A N 1
ATOM 4230 C CA . GLU A 1 516 ? 47.399 21.884 -53.049 1.00 73.25 516 GLU A CA 1
ATOM 4231 C C . GLU A 1 516 ? 46.927 22.668 -51.815 1.00 73.25 516 GLU A C 1
ATOM 4233 O O . GLU A 1 516 ? 46.832 22.102 -50.726 1.00 73.25 516 GLU A O 1
ATOM 4238 N N . VAL A 1 517 ? 46.569 23.946 -51.973 1.00 76.62 517 VAL A N 1
ATOM 4239 C CA . VAL A 1 517 ? 46.017 24.759 -50.874 1.00 76.62 517 VAL A CA 1
ATOM 4240 C C . VAL A 1 517 ? 44.665 24.214 -50.403 1.00 76.62 517 VAL A C 1
ATOM 4242 O O . VAL A 1 517 ? 44.435 24.115 -49.197 1.00 76.62 517 VAL A O 1
ATOM 4245 N N . GLU A 1 518 ? 43.797 23.806 -51.328 1.00 78.44 518 GLU A N 1
ATOM 4246 C CA . GLU A 1 518 ? 42.495 23.207 -51.018 1.00 78.44 518 GLU A CA 1
ATOM 4247 C C . GLU A 1 518 ? 42.646 21.846 -50.316 1.00 78.44 518 GLU A C 1
ATOM 4249 O O . GLU A 1 518 ? 41.973 21.573 -49.323 1.00 78.44 518 GLU A O 1
ATOM 4254 N N . MET A 1 519 ? 43.604 21.018 -50.745 1.00 75.69 519 MET A N 1
ATOM 4255 C CA . MET A 1 519 ? 43.976 19.777 -50.057 1.00 75.69 519 MET A CA 1
ATOM 4256 C C . MET A 1 519 ? 44.435 20.034 -48.616 1.00 75.69 519 MET A C 1
ATOM 4258 O O . MET A 1 519 ? 43.991 19.335 -47.705 1.00 75.69 519 MET A O 1
ATOM 4262 N N . PHE A 1 520 ? 45.275 21.049 -48.382 1.00 79.06 520 PHE A N 1
ATOM 4263 C CA . PHE A 1 520 ? 45.713 21.420 -47.031 1.00 79.06 520 PHE A CA 1
ATOM 4264 C C . PHE A 1 520 ? 44.561 21.940 -46.159 1.00 79.06 520 PHE A C 1
ATOM 4266 O O . PHE A 1 520 ? 44.480 21.586 -44.980 1.00 79.06 520 PHE A O 1
ATOM 4273 N N . GLN A 1 521 ? 43.646 22.738 -46.719 1.00 81.62 521 GLN A N 1
ATOM 4274 C CA . GLN A 1 521 ? 42.451 23.204 -46.008 1.00 81.62 521 GLN A CA 1
ATOM 4275 C C . GLN A 1 521 ? 41.522 22.043 -45.645 1.00 81.62 521 GLN A C 1
ATOM 4277 O O . GLN A 1 521 ? 41.124 21.927 -44.486 1.00 81.62 521 GLN A O 1
ATOM 4282 N N . ASN A 1 522 ? 41.266 21.127 -46.580 1.00 78.31 522 ASN A N 1
ATOM 4283 C CA . ASN A 1 522 ? 40.462 19.929 -46.337 1.00 78.31 522 ASN A CA 1
ATOM 4284 C C . ASN A 1 522 ? 41.108 19.004 -45.297 1.00 78.31 522 ASN A C 1
ATOM 4286 O O . ASN A 1 522 ? 40.416 18.431 -44.458 1.00 78.31 522 ASN A O 1
ATOM 4290 N N . GLN A 1 523 ? 42.438 18.894 -45.286 1.00 82.75 523 GLN A N 1
ATOM 4291 C CA . GLN A 1 523 ? 43.159 18.110 -44.285 1.00 82.75 523 GLN A CA 1
ATOM 4292 C C . GLN A 1 523 ? 43.084 18.746 -42.885 1.00 82.75 523 GLN A C 1
ATOM 4294 O O . GLN A 1 523 ? 42.972 18.030 -41.888 1.00 82.75 523 GLN A O 1
ATOM 4299 N N . SER A 1 524 ? 43.090 20.081 -42.801 1.00 83.38 524 SER A N 1
ATOM 4300 C CA . SER A 1 524 ? 42.844 20.810 -41.551 1.00 83.38 524 SER A CA 1
ATOM 4301 C C . SER A 1 524 ? 41.402 20.644 -41.063 1.00 83.38 524 SER A C 1
ATOM 4303 O O . SER A 1 524 ? 41.186 20.449 -39.866 1.00 83.38 524 SER A O 1
ATOM 4305 N N . LEU A 1 525 ? 40.422 20.693 -41.971 1.00 84.88 525 LEU A N 1
ATOM 4306 C CA . LEU A 1 525 ? 39.004 20.521 -41.648 1.00 84.88 525 LEU A CA 1
ATOM 4307 C C . LEU A 1 525 ? 38.728 19.104 -41.130 1.00 84.88 525 LEU A C 1
ATOM 4309 O O . LEU A 1 525 ? 38.162 18.935 -40.053 1.00 84.88 525 LEU A O 1
ATOM 4313 N N . LEU A 1 526 ? 39.251 18.093 -41.830 1.00 87.62 526 LEU A N 1
ATOM 4314 C CA . LEU A 1 526 ? 39.151 16.691 -41.432 1.00 87.62 526 LEU A CA 1
ATOM 4315 C C . LEU A 1 526 ? 39.748 16.450 -40.040 1.00 87.62 526 LEU A C 1
ATOM 4317 O O . LEU A 1 526 ? 39.206 15.676 -39.255 1.00 87.62 526 LEU A O 1
ATOM 4321 N N . LYS A 1 527 ? 40.861 17.116 -39.714 1.00 89.56 527 LYS A N 1
ATOM 4322 C CA . LYS A 1 527 ? 41.479 17.005 -38.389 1.00 89.56 527 LYS A CA 1
ATOM 4323 C C . LYS A 1 527 ? 40.610 17.634 -37.295 1.00 89.56 527 LYS A C 1
ATOM 4325 O O . LYS A 1 527 ? 40.425 17.021 -36.250 1.00 89.56 527 LYS A O 1
ATOM 4330 N N . SER A 1 528 ? 40.017 18.796 -37.565 1.00 88.69 528 SER A N 1
ATOM 4331 C CA . SER A 1 528 ? 39.037 19.439 -36.676 1.00 88.69 528 SER A CA 1
ATOM 4332 C C . SER A 1 528 ? 37.814 18.547 -36.419 1.00 88.69 528 SER A C 1
ATOM 4334 O O . SER A 1 528 ? 37.402 18.374 -35.272 1.00 88.69 528 SER A O 1
ATOM 4336 N N . GLU A 1 529 ? 37.256 17.930 -37.463 1.00 87.69 529 GLU A N 1
ATOM 4337 C CA . GLU A 1 529 ? 36.131 16.994 -37.333 1.00 87.69 529 GLU A CA 1
ATOM 4338 C C . GLU A 1 529 ? 36.507 15.740 -36.532 1.00 87.69 529 GLU A C 1
ATOM 4340 O O . GLU A 1 529 ? 35.723 15.263 -35.709 1.00 87.69 529 GLU A O 1
ATOM 4345 N N . GLN A 1 530 ? 37.715 15.205 -36.733 1.00 89.06 530 GLN A N 1
ATOM 4346 C CA . GLN A 1 530 ? 38.227 14.082 -35.945 1.00 89.06 530 GLN A CA 1
ATOM 4347 C C . GLN A 1 530 ? 38.352 14.444 -34.462 1.00 89.06 530 GLN A C 1
ATOM 4349 O O . GLN A 1 530 ? 37.906 13.669 -33.613 1.00 89.06 530 GLN A O 1
ATOM 4354 N N . ASP A 1 531 ? 38.885 15.625 -34.151 1.00 89.19 531 ASP A N 1
ATOM 4355 C CA . ASP A 1 531 ? 39.019 16.110 -32.777 1.00 89.19 531 ASP A CA 1
ATOM 4356 C C . ASP A 1 531 ? 37.640 16.322 -32.121 1.00 89.19 531 ASP A C 1
ATOM 4358 O O . ASP A 1 531 ? 37.415 15.887 -30.987 1.00 89.19 531 ASP A O 1
ATOM 4362 N N . GLN A 1 532 ? 36.668 16.890 -32.848 1.00 91.88 532 GLN A N 1
ATOM 4363 C CA . GLN A 1 532 ? 35.279 16.993 -32.380 1.00 91.88 532 GLN A CA 1
ATOM 4364 C C . GLN A 1 532 ? 34.642 15.620 -32.149 1.00 91.88 532 GLN A C 1
ATOM 4366 O O . GLN A 1 532 ? 33.964 15.409 -31.141 1.00 91.88 532 GLN A O 1
ATOM 4371 N N . ARG A 1 533 ? 34.879 14.654 -33.043 1.00 88.62 533 ARG A N 1
ATOM 4372 C CA . ARG A 1 533 ? 34.353 13.293 -32.901 1.00 88.62 533 ARG A CA 1
ATOM 4373 C C . ARG A 1 533 ? 34.921 12.595 -31.667 1.00 88.62 533 ARG A C 1
ATOM 4375 O O . ARG A 1 533 ? 34.169 11.935 -30.953 1.00 88.62 533 ARG A O 1
ATOM 4382 N N . ILE A 1 534 ? 36.215 12.767 -31.392 1.00 91.31 534 ILE A N 1
ATOM 4383 C CA . ILE A 1 534 ? 36.872 12.246 -30.184 1.00 91.31 534 ILE A CA 1
ATOM 4384 C C . ILE A 1 534 ? 36.273 12.892 -28.928 1.00 91.31 534 ILE A C 1
ATOM 4386 O O . ILE A 1 534 ? 35.978 12.194 -27.952 1.00 91.31 534 ILE A O 1
ATOM 4390 N N . LEU A 1 535 ? 36.040 14.208 -28.951 1.00 92.44 535 LEU A N 1
ATOM 4391 C CA . LEU A 1 535 ? 35.411 14.921 -27.839 1.00 92.44 535 LEU A CA 1
ATOM 4392 C C . LEU A 1 535 ? 33.994 14.396 -27.563 1.00 92.44 535 LEU A C 1
ATOM 4394 O O . LEU A 1 535 ? 33.674 14.070 -26.419 1.00 92.44 535 LEU A O 1
ATOM 4398 N N . LEU A 1 536 ? 33.172 14.245 -28.604 1.00 90.69 536 LEU A N 1
ATOM 4399 C CA . LEU A 1 536 ? 31.813 13.709 -28.491 1.00 90.69 536 LEU A CA 1
ATOM 4400 C C . LEU A 1 536 ? 31.804 12.252 -28.011 1.00 90.69 536 LEU A C 1
ATOM 4402 O O . LEU A 1 536 ? 31.000 11.899 -27.149 1.00 90.69 536 LEU A O 1
ATOM 4406 N N . GLN A 1 537 ? 32.719 11.408 -28.499 1.00 90.25 537 GLN A N 1
ATOM 4407 C CA . GLN A 1 537 ? 32.873 10.035 -28.002 1.00 90.25 537 GLN A CA 1
ATOM 4408 C C . GLN A 1 537 ? 33.237 10.004 -26.515 1.00 90.25 537 GLN A C 1
ATOM 4410 O O . GLN A 1 537 ? 32.681 9.208 -25.758 1.00 90.25 537 GLN A O 1
ATOM 4415 N N . THR A 1 538 ? 34.124 10.899 -26.077 1.00 91.12 538 THR A N 1
ATOM 4416 C CA . THR A 1 538 ? 34.519 11.010 -24.667 1.00 91.12 538 THR A CA 1
ATOM 4417 C C . THR A 1 538 ? 33.341 11.450 -23.793 1.00 91.12 538 THR A C 1
ATOM 4419 O O . THR A 1 538 ? 33.106 10.873 -22.731 1.00 91.12 538 THR A O 1
ATOM 4422 N N . GLN A 1 539 ? 32.551 12.427 -24.251 1.00 91.56 539 GLN A N 1
ATOM 4423 C CA . GLN A 1 539 ? 31.343 12.880 -23.554 1.00 91.56 539 GLN A CA 1
ATOM 4424 C C . GLN A 1 539 ? 30.271 11.785 -23.474 1.00 91.56 539 GLN A C 1
ATOM 4426 O O . GLN A 1 539 ? 29.665 11.601 -22.418 1.00 91.56 539 GLN A O 1
ATOM 4431 N N . LEU A 1 540 ? 30.068 11.020 -24.552 1.00 89.62 540 LEU A N 1
ATOM 4432 C CA . LEU A 1 540 ? 29.143 9.884 -24.568 1.00 89.62 540 LEU A CA 1
ATOM 4433 C C . LEU A 1 540 ? 29.553 8.801 -23.569 1.00 89.62 540 LEU A C 1
ATOM 4435 O O . LEU A 1 540 ? 28.705 8.332 -22.813 1.00 89.62 540 LEU A O 1
ATOM 4439 N N . LEU A 1 541 ? 30.839 8.441 -23.513 1.00 91.06 541 LEU A N 1
ATOM 4440 C CA . LEU A 1 541 ? 31.349 7.475 -22.535 1.00 91.06 541 LEU A CA 1
ATOM 4441 C C . LEU A 1 541 ? 31.134 7.954 -21.095 1.00 91.06 541 LEU A C 1
ATOM 4443 O O . LEU A 1 541 ? 30.705 7.175 -20.244 1.00 91.06 541 LEU A O 1
ATOM 4447 N N . HIS A 1 542 ? 31.374 9.238 -20.827 1.00 90.88 542 HIS A N 1
ATOM 4448 C CA . HIS A 1 542 ? 31.140 9.826 -19.511 1.00 90.88 542 HIS A CA 1
ATOM 4449 C C . HIS A 1 542 ? 29.655 9.789 -19.113 1.00 90.88 542 HIS A C 1
ATOM 4451 O O . HIS A 1 542 ? 29.325 9.370 -18.005 1.00 90.88 542 HIS A O 1
ATOM 4457 N N . LEU A 1 543 ? 28.742 10.165 -20.016 1.00 91.56 543 LEU A N 1
ATOM 4458 C CA . LEU A 1 543 ? 27.298 10.076 -19.766 1.00 91.56 543 LEU A CA 1
ATOM 4459 C C . LEU A 1 543 ? 26.845 8.628 -19.540 1.00 91.56 543 LEU A C 1
ATOM 4461 O O . LEU A 1 543 ? 26.042 8.369 -18.648 1.00 91.56 543 LEU A O 1
ATOM 4465 N N . HIS A 1 544 ? 27.385 7.678 -20.306 1.00 89.25 544 HIS A N 1
ATOM 4466 C CA . HIS A 1 544 ? 27.074 6.259 -20.147 1.00 89.25 544 HIS A CA 1
ATOM 4467 C C . HIS A 1 544 ? 27.499 5.737 -18.765 1.00 89.25 544 HIS A C 1
ATOM 4469 O O . HIS A 1 544 ? 26.753 5.008 -18.110 1.00 89.25 544 HIS A O 1
ATOM 4475 N N . GLN A 1 545 ? 28.665 6.173 -18.280 1.00 93.25 545 GLN A N 1
ATOM 4476 C CA . GLN A 1 545 ? 29.138 5.866 -16.932 1.00 93.25 545 GLN A CA 1
ATOM 4477 C C . GLN A 1 545 ? 28.226 6.475 -15.852 1.00 93.25 545 GLN A C 1
ATOM 4479 O O . GLN A 1 545 ? 27.849 5.775 -14.913 1.00 93.25 545 GLN A O 1
ATOM 4484 N N . GLN A 1 546 ? 27.804 7.735 -16.006 1.00 91.44 546 GLN A N 1
ATOM 4485 C CA . GLN A 1 546 ? 26.877 8.384 -15.069 1.00 91.44 546 GLN A CA 1
ATOM 4486 C C . GLN A 1 546 ? 25.515 7.679 -15.006 1.00 91.44 546 GLN A C 1
ATOM 4488 O O . GLN A 1 546 ? 24.969 7.491 -13.920 1.00 91.44 546 GLN A O 1
ATOM 4493 N N . ILE A 1 547 ? 24.972 7.251 -16.151 1.00 88.50 547 ILE A N 1
ATOM 4494 C CA . ILE A 1 547 ? 23.722 6.477 -16.203 1.00 88.50 547 ILE A CA 1
ATOM 4495 C C . ILE A 1 547 ? 23.874 5.179 -15.407 1.00 88.50 547 ILE A C 1
ATOM 4497 O O . ILE A 1 547 ? 23.033 4.879 -14.562 1.00 88.50 547 ILE A O 1
ATOM 4501 N N . LYS A 1 548 ? 24.980 4.457 -15.607 1.00 92.06 548 LYS A N 1
ATOM 4502 C CA . LYS A 1 548 ? 25.255 3.200 -14.904 1.00 92.06 548 LYS A CA 1
ATOM 4503 C C . LYS A 1 548 ? 25.363 3.385 -13.386 1.00 92.06 548 LYS A C 1
ATOM 4505 O O . LYS A 1 548 ? 24.881 2.555 -12.620 1.00 92.06 548 LYS A O 1
ATOM 4510 N N . GLU A 1 549 ? 25.971 4.478 -12.932 1.00 91.75 549 GLU A N 1
ATOM 4511 C CA . GLU A 1 549 ? 26.044 4.819 -11.505 1.00 91.75 549 GLU A CA 1
ATOM 4512 C C . GLU A 1 549 ? 24.660 5.111 -10.912 1.00 91.75 549 GLU A C 1
ATOM 4514 O O . GLU A 1 549 ? 24.338 4.616 -9.830 1.00 91.75 549 GLU A O 1
ATOM 4519 N N . VAL A 1 550 ? 23.814 5.845 -11.640 1.00 89.88 550 VAL A N 1
ATOM 4520 C CA . VAL A 1 550 ? 22.428 6.123 -11.234 1.00 89.88 550 VAL A CA 1
ATOM 4521 C C . VAL A 1 550 ? 21.586 4.845 -11.195 1.00 89.88 550 VAL A C 1
ATOM 4523 O O . VAL A 1 550 ? 20.810 4.658 -10.257 1.00 89.88 550 VAL A O 1
ATOM 4526 N N . GLU A 1 551 ? 21.738 3.947 -12.168 1.00 89.44 551 GLU A N 1
ATOM 4527 C CA . GLU A 1 551 ? 21.043 2.654 -12.191 1.00 89.44 551 GLU A CA 1
ATOM 4528 C C . GLU A 1 551 ? 21.424 1.784 -10.990 1.00 89.44 551 GLU A C 1
ATOM 4530 O O . GLU A 1 551 ? 20.540 1.280 -10.295 1.00 89.44 551 GLU A O 1
ATOM 4535 N N . ASN A 1 552 ? 22.718 1.692 -10.678 1.00 89.50 552 ASN A N 1
ATOM 4536 C CA . ASN A 1 552 ? 23.201 0.959 -9.508 1.00 89.50 552 ASN A CA 1
ATOM 4537 C C . ASN A 1 552 ? 22.682 1.569 -8.194 1.00 89.50 552 ASN A C 1
ATOM 4539 O O . ASN A 1 552 ? 22.244 0.843 -7.298 1.00 89.50 552 ASN A O 1
ATOM 4543 N N . ALA A 1 553 ? 22.695 2.902 -8.074 1.00 88.06 553 ALA A N 1
ATOM 4544 C CA . ALA A 1 553 ? 22.167 3.597 -6.901 1.00 88.06 553 ALA A CA 1
ATOM 4545 C C . ALA A 1 553 ? 20.659 3.352 -6.732 1.00 88.06 553 ALA A C 1
ATOM 4547 O O . ALA A 1 553 ? 20.191 3.065 -5.628 1.00 88.06 553 ALA A O 1
ATOM 4548 N N . LYS A 1 554 ? 19.902 3.395 -7.835 1.00 91.31 554 LYS A N 1
ATOM 4549 C CA . LYS A 1 554 ? 18.471 3.080 -7.856 1.00 91.31 554 LYS A CA 1
ATOM 4550 C C . LYS A 1 554 ? 18.212 1.637 -7.426 1.00 91.31 554 LYS A C 1
ATOM 4552 O O . LYS A 1 554 ? 17.320 1.411 -6.615 1.00 91.31 554 LYS A O 1
ATOM 4557 N N . GLU A 1 555 ? 18.971 0.671 -7.938 1.00 91.88 555 GLU A N 1
ATOM 4558 C CA . GLU A 1 555 ? 18.804 -0.740 -7.573 1.00 91.88 555 GLU A CA 1
ATOM 4559 C C . GLU A 1 555 ? 19.083 -0.975 -6.080 1.00 91.88 555 GLU A C 1
ATOM 4561 O O . GLU A 1 555 ? 18.321 -1.673 -5.407 1.00 91.88 555 GLU A O 1
ATOM 4566 N N . SER A 1 556 ? 20.126 -0.341 -5.535 1.00 88.12 556 SER A N 1
ATOM 4567 C CA . SER A 1 556 ? 20.424 -0.395 -4.100 1.00 88.12 556 SER A CA 1
ATOM 4568 C C . SER A 1 556 ? 19.298 0.212 -3.256 1.00 88.12 556 SER A C 1
ATOM 4570 O O . SER A 1 556 ? 18.873 -0.401 -2.277 1.00 88.12 556 SER A O 1
ATOM 4572 N N . ALA A 1 557 ? 18.777 1.379 -3.649 1.00 86.62 557 ALA A N 1
ATOM 4573 C CA . ALA A 1 557 ? 17.678 2.038 -2.944 1.00 86.62 557 ALA A CA 1
ATOM 4574 C C . ALA A 1 557 ? 16.389 1.197 -2.966 1.00 86.62 557 ALA A C 1
ATOM 4576 O O . ALA A 1 557 ? 15.697 1.090 -1.955 1.00 86.62 557 ALA A O 1
ATOM 4577 N N . VAL A 1 558 ? 16.082 0.543 -4.094 1.00 88.31 558 VAL A N 1
ATOM 4578 C CA . VAL A 1 558 ? 14.930 -0.367 -4.202 1.00 88.31 558 VAL A CA 1
ATOM 4579 C C . VAL A 1 558 ? 15.078 -1.554 -3.247 1.00 88.31 558 VAL A C 1
ATOM 4581 O O . VAL A 1 558 ? 14.143 -1.836 -2.499 1.00 88.31 558 VAL A O 1
ATOM 4584 N N . LYS A 1 559 ? 16.251 -2.200 -3.201 1.00 90.00 559 LYS A N 1
ATOM 4585 C CA . LYS A 1 559 ? 16.509 -3.325 -2.281 1.00 90.00 559 LYS A CA 1
ATOM 4586 C C . LYS A 1 559 ? 16.365 -2.923 -0.812 1.00 90.00 559 LYS A C 1
ATOM 4588 O O . LYS A 1 559 ? 15.838 -3.693 -0.009 1.00 90.00 559 LYS A O 1
ATOM 4593 N N . GLU A 1 560 ? 16.798 -1.718 -0.448 1.00 92.19 560 GLU A N 1
ATOM 4594 C CA . GLU A 1 560 ? 16.635 -1.201 0.913 1.00 92.19 560 GLU A CA 1
ATOM 4595 C C . GLU A 1 560 ? 15.159 -0.961 1.265 1.00 92.19 560 GLU A C 1
ATOM 4597 O O . GLU A 1 560 ? 14.693 -1.401 2.319 1.00 92.19 560 GLU A O 1
ATOM 4602 N N . VAL A 1 561 ? 14.391 -0.341 0.364 1.00 89.31 561 VAL A N 1
ATOM 4603 C CA . VAL A 1 561 ? 12.946 -0.131 0.552 1.00 89.31 561 VAL A CA 1
ATOM 4604 C C . VAL A 1 561 ? 12.197 -1.464 0.653 1.00 89.31 561 VAL A C 1
ATOM 4606 O O . VAL A 1 561 ? 11.308 -1.609 1.495 1.00 89.31 561 VAL A O 1
ATOM 4609 N N . GLU A 1 562 ? 12.560 -2.467 -0.149 1.00 88.69 562 GLU A N 1
ATOM 4610 C CA . GLU A 1 562 ? 11.992 -3.818 -0.057 1.00 88.69 562 GLU A CA 1
ATOM 4611 C C . GLU A 1 562 ? 12.275 -4.472 1.301 1.00 88.69 562 GLU A C 1
ATOM 4613 O O . GLU A 1 562 ? 11.371 -5.060 1.908 1.00 88.69 562 GLU A O 1
ATOM 4618 N N . ALA A 1 563 ? 13.499 -4.328 1.818 1.00 88.00 563 ALA A N 1
ATOM 4619 C CA . ALA A 1 563 ? 13.866 -4.826 3.139 1.00 88.00 563 ALA A CA 1
ATOM 4620 C C . ALA A 1 563 ? 13.062 -4.131 4.253 1.00 88.00 563 ALA A C 1
ATOM 4622 O O . ALA A 1 563 ? 12.512 -4.807 5.129 1.00 88.00 563 ALA A O 1
ATOM 4623 N N . GLN A 1 564 ? 12.920 -2.802 4.189 1.00 88.88 564 GLN A N 1
ATOM 4624 C CA . GLN A 1 564 ? 12.112 -2.029 5.138 1.00 88.88 564 GLN A CA 1
ATOM 4625 C C . GLN A 1 564 ? 10.629 -2.435 5.086 1.00 88.88 564 GLN A C 1
ATOM 4627 O O . GLN A 1 564 ? 10.018 -2.690 6.126 1.00 88.88 564 GLN A O 1
ATOM 4632 N N . LEU A 1 565 ? 10.053 -2.594 3.889 1.00 86.56 565 LEU A N 1
ATOM 4633 C CA . LEU A 1 565 ? 8.670 -3.055 3.712 1.00 86.56 565 LEU A CA 1
ATOM 4634 C C . LEU A 1 565 ? 8.450 -4.469 4.256 1.00 86.56 565 LEU A C 1
ATOM 4636 O O . LEU A 1 565 ? 7.414 -4.741 4.872 1.00 86.56 565 LEU A O 1
ATOM 4640 N N . SER A 1 566 ? 9.407 -5.373 4.037 1.00 88.12 566 SER A N 1
ATOM 4641 C CA . SER A 1 566 ? 9.370 -6.731 4.583 1.00 88.12 566 SER A CA 1
ATOM 4642 C C . SER A 1 566 ? 9.370 -6.711 6.115 1.00 88.12 566 SER A C 1
ATOM 4644 O O . SER A 1 566 ? 8.532 -7.362 6.751 1.00 88.12 566 SER A O 1
ATOM 4646 N N . HIS A 1 567 ? 10.229 -5.882 6.715 1.00 91.94 567 HIS A N 1
ATOM 4647 C CA . HIS A 1 567 ? 10.292 -5.699 8.161 1.00 91.94 567 HIS A CA 1
ATOM 4648 C C . HIS A 1 567 ? 8.967 -5.170 8.733 1.00 91.94 567 HIS A C 1
ATOM 4650 O O . HIS A 1 567 ? 8.377 -5.826 9.597 1.00 91.94 567 HIS A O 1
ATOM 4656 N N . SER A 1 568 ? 8.428 -4.074 8.183 1.00 90.00 568 SER A N 1
ATOM 4657 C CA . SER A 1 568 ? 7.149 -3.498 8.627 1.00 90.00 568 SER A CA 1
ATOM 4658 C C . SER A 1 568 ? 5.962 -4.449 8.436 1.00 90.00 568 SER A C 1
ATOM 4660 O O . SER A 1 568 ? 5.053 -4.486 9.269 1.00 90.00 568 SER A O 1
ATOM 4662 N N . ARG A 1 569 ? 5.953 -5.276 7.377 1.00 88.94 569 ARG A N 1
ATOM 4663 C CA . ARG A 1 569 ? 4.943 -6.340 7.215 1.00 88.94 569 ARG A CA 1
ATOM 4664 C C . ARG A 1 569 ? 5.010 -7.357 8.352 1.00 88.94 569 ARG A C 1
ATOM 4666 O O . ARG A 1 569 ? 3.958 -7.771 8.843 1.00 88.94 569 ARG A O 1
ATOM 4673 N N . SER A 1 570 ? 6.210 -7.747 8.780 1.00 88.44 570 SER A N 1
ATOM 4674 C CA . SER A 1 570 ? 6.381 -8.678 9.902 1.00 88.44 570 SER A CA 1
ATOM 4675 C C . SER A 1 570 ? 5.879 -8.080 11.224 1.00 88.44 570 SER A C 1
ATOM 4677 O O . SER A 1 570 ? 5.170 -8.754 11.979 1.00 88.44 570 SER A O 1
ATOM 4679 N N . GLU A 1 571 ? 6.154 -6.794 11.468 1.00 89.25 571 GLU A N 1
ATOM 4680 C CA . GLU A 1 571 ? 5.692 -6.082 12.661 1.00 89.25 571 GLU A CA 1
ATOM 4681 C C . GLU A 1 571 ? 4.165 -5.977 12.684 1.00 89.25 571 GLU A C 1
ATOM 4683 O O . GLU A 1 571 ? 3.542 -6.335 13.687 1.00 89.25 571 GLU A O 1
ATOM 4688 N N . MET A 1 572 ? 3.537 -5.611 11.559 1.00 86.94 572 MET A N 1
ATOM 4689 C CA . MET A 1 572 ? 2.073 -5.600 11.441 1.00 86.94 572 MET A CA 1
ATOM 4690 C C . MET A 1 572 ? 1.453 -6.969 11.726 1.00 86.94 572 MET A C 1
ATOM 4692 O O . MET A 1 572 ? 0.457 -7.046 12.442 1.00 86.94 572 MET A O 1
ATOM 4696 N N . GLN A 1 573 ? 2.026 -8.059 11.203 1.00 86.50 573 GLN A N 1
ATOM 4697 C CA . GLN A 1 573 ? 1.521 -9.407 11.482 1.00 86.50 573 GLN A CA 1
ATOM 4698 C C . GLN A 1 573 ? 1.616 -9.755 12.972 1.00 86.50 573 GLN A C 1
ATOM 4700 O O . GLN A 1 573 ? 0.725 -10.414 13.517 1.00 86.50 573 GLN A O 1
ATOM 4705 N N . ASN A 1 574 ? 2.678 -9.315 13.649 1.00 88.62 574 ASN A N 1
ATOM 4706 C CA . ASN A 1 574 ? 2.833 -9.508 15.087 1.00 88.62 574 ASN A CA 1
ATOM 4707 C C . ASN A 1 574 ? 1.790 -8.698 15.879 1.00 88.62 574 ASN A C 1
ATOM 4709 O O . ASN A 1 574 ? 1.134 -9.234 16.777 1.00 88.62 574 ASN A O 1
ATOM 4713 N N . VAL A 1 575 ? 1.565 -7.437 15.500 1.00 89.38 575 VAL A N 1
ATOM 4714 C CA . VAL A 1 575 ? 0.514 -6.585 16.080 1.00 89.38 575 VAL A CA 1
ATOM 4715 C C . VAL A 1 575 ? -0.871 -7.197 15.865 1.00 89.38 575 VAL A C 1
ATOM 4717 O O . VAL A 1 575 ? -1.656 -7.276 16.809 1.00 89.38 575 VAL A O 1
ATOM 4720 N N . GLU A 1 576 ? -1.169 -7.717 14.673 1.00 89.31 576 GLU A N 1
ATOM 4721 C CA . GLU A 1 576 ? -2.455 -8.358 14.379 1.00 89.31 576 GLU A CA 1
ATOM 4722 C C . GLU A 1 576 ? -2.684 -9.607 15.249 1.00 89.31 576 GLU A C 1
ATOM 4724 O O . GLU A 1 576 ? -3.784 -9.815 15.770 1.00 89.31 576 GLU A O 1
ATOM 4729 N N . LYS A 1 577 ? -1.639 -10.418 15.475 1.00 90.94 577 LYS A N 1
ATOM 4730 C CA . LYS A 1 577 ? -1.695 -11.561 16.404 1.00 90.94 577 LYS A CA 1
ATOM 4731 C C . LYS A 1 577 ? -1.974 -11.110 17.840 1.00 90.94 577 LYS A C 1
ATOM 4733 O O . LYS A 1 577 ? -2.854 -11.682 18.489 1.00 90.94 577 LYS A O 1
ATOM 4738 N N . LYS A 1 578 ? -1.281 -10.072 18.330 1.00 91.75 578 LYS A N 1
ATOM 4739 C CA . LYS A 1 578 ? -1.524 -9.494 19.666 1.00 91.75 578 LYS A CA 1
ATOM 4740 C C . LYS A 1 578 ? -2.954 -8.962 19.797 1.00 91.75 578 LYS A C 1
ATOM 4742 O O . LYS A 1 578 ? -3.606 -9.211 20.809 1.00 91.75 578 LYS A O 1
ATOM 4747 N N . LEU A 1 579 ? -3.470 -8.298 18.765 1.00 89.62 579 LEU A N 1
ATOM 4748 C CA . LEU A 1 579 ? -4.820 -7.738 18.752 1.00 89.62 579 LEU A CA 1
ATOM 4749 C C . LEU A 1 579 ? -5.894 -8.836 18.788 1.00 89.62 579 LEU A C 1
ATOM 4751 O O . LEU A 1 579 ? -6.830 -8.739 19.580 1.00 89.62 579 LEU A O 1
ATOM 4755 N N . LYS A 1 580 ? -5.722 -9.923 18.022 1.00 88.94 580 LYS A N 1
ATOM 4756 C CA . LYS A 1 580 ? -6.607 -11.103 18.088 1.00 88.94 580 LYS A CA 1
ATOM 4757 C C . LYS A 1 580 ? -6.609 -11.742 19.480 1.00 88.94 580 LYS A C 1
ATOM 4759 O O . LYS A 1 580 ? -7.670 -12.093 19.993 1.00 88.94 580 LYS A O 1
ATOM 4764 N N . HIS A 1 581 ? -5.443 -11.853 20.118 1.00 89.50 581 HIS A N 1
ATOM 4765 C CA . HIS A 1 581 ? -5.333 -12.364 21.490 1.00 89.50 581 HIS A CA 1
ATOM 4766 C C . HIS A 1 581 ? -6.055 -11.469 22.505 1.00 89.50 581 HIS A C 1
ATOM 4768 O O . HIS A 1 581 ? -6.806 -11.961 23.348 1.00 89.50 581 HIS A O 1
ATOM 4774 N N . LEU A 1 582 ? -5.888 -10.148 22.398 1.00 90.81 582 LEU A N 1
ATOM 4775 C CA . LEU A 1 582 ? -6.579 -9.183 23.257 1.00 90.81 582 LEU A CA 1
ATOM 4776 C C . LEU A 1 582 ? -8.099 -9.195 23.047 1.00 90.81 582 LEU A C 1
ATOM 4778 O O . LEU A 1 582 ? -8.838 -9.154 24.026 1.00 90.81 582 LEU A O 1
ATOM 4782 N N . GLN A 1 583 ? -8.579 -9.314 21.806 1.00 87.06 583 GLN A N 1
ATOM 4783 C CA . GLN A 1 583 ? -10.011 -9.459 21.514 1.00 87.06 583 GLN A CA 1
ATOM 4784 C C . GLN A 1 583 ? -10.606 -10.728 22.134 1.00 87.06 583 GLN A C 1
ATOM 4786 O O . GLN A 1 583 ? -11.718 -10.693 22.669 1.00 87.06 583 GLN A O 1
ATOM 4791 N N . LYS A 1 584 ? -9.861 -11.840 22.113 1.00 90.88 584 LYS A N 1
ATOM 4792 C CA . LYS A 1 584 ? -10.275 -13.078 22.780 1.00 90.88 584 LYS A CA 1
ATOM 4793 C C . LYS A 1 584 ? -10.394 -12.875 24.294 1.00 90.88 584 LYS A C 1
ATOM 4795 O O . LYS A 1 584 ? -11.451 -13.156 24.852 1.00 90.88 584 LYS A O 1
ATOM 4800 N N . LYS A 1 585 ? -9.365 -12.299 24.931 1.00 91.75 585 LYS A N 1
ATOM 4801 C CA . LYS A 1 585 ? -9.387 -11.974 26.370 1.00 91.75 585 LYS A CA 1
ATOM 4802 C C . LYS A 1 585 ? -10.534 -11.034 26.743 1.00 91.75 585 LYS A C 1
ATOM 4804 O O . LYS A 1 585 ? -11.194 -11.242 27.753 1.00 91.75 585 LYS A O 1
ATOM 4809 N N . TYR A 1 586 ? -10.796 -10.016 25.924 1.00 89.50 586 TYR A N 1
ATOM 4810 C CA . TYR A 1 586 ? -11.914 -9.098 26.141 1.00 89.50 586 TYR A CA 1
ATOM 4811 C C . TYR A 1 586 ? -13.261 -9.830 26.124 1.00 89.50 586 TYR A C 1
ATOM 4813 O O . TYR A 1 586 ? -14.095 -9.607 26.997 1.00 89.50 586 TYR A O 1
ATOM 4821 N N . SER A 1 587 ? -13.448 -10.750 25.174 1.00 88.00 587 SER A N 1
ATOM 4822 C CA . SER A 1 587 ? -14.670 -11.557 25.069 1.00 88.00 587 SER A CA 1
ATOM 4823 C C . SER A 1 587 ? -14.858 -12.481 26.281 1.00 88.00 587 SER A C 1
ATOM 4825 O O . SER A 1 587 ? -15.968 -12.608 26.796 1.00 88.00 587 SER A O 1
ATOM 4827 N N . GLU A 1 588 ? -13.773 -13.084 26.779 1.00 90.81 588 GLU A N 1
ATOM 4828 C CA . GLU A 1 588 ? -13.779 -13.897 28.005 1.00 90.81 588 GLU A CA 1
ATOM 4829 C C . GLU A 1 588 ? -14.168 -13.062 29.236 1.00 90.81 588 GLU A C 1
ATOM 4831 O O . GLU A 1 588 ? -15.069 -13.451 29.980 1.00 90.81 588 GLU A O 1
ATOM 4836 N N . ILE A 1 589 ? -13.563 -11.882 29.411 1.00 90.38 589 ILE A N 1
ATOM 4837 C CA . ILE A 1 589 ? -13.891 -10.954 30.507 1.00 90.38 589 ILE A CA 1
ATOM 4838 C C . ILE A 1 589 ? -15.352 -10.504 30.421 1.00 90.38 589 ILE A C 1
ATOM 4840 O O . ILE A 1 589 ? -16.050 -10.471 31.432 1.00 90.38 589 ILE A O 1
ATOM 4844 N N . GLN A 1 590 ? -15.845 -10.188 29.223 1.00 88.44 590 GLN A N 1
ATOM 4845 C CA . GLN A 1 590 ? -17.236 -9.787 29.027 1.00 88.44 590 GLN A CA 1
ATOM 4846 C C . GLN A 1 590 ? -18.207 -10.904 29.439 1.00 88.44 590 GLN A C 1
ATOM 4848 O O . GLN A 1 590 ? -19.204 -10.634 30.109 1.00 88.44 590 GLN A O 1
ATOM 4853 N N . SER A 1 591 ? -17.891 -12.162 29.114 1.00 89.44 591 SER A N 1
ATOM 4854 C CA . SER A 1 591 ? -18.680 -13.317 29.556 1.00 89.44 591 SER A CA 1
ATOM 4855 C C . SER A 1 591 ? -18.638 -13.512 31.075 1.00 89.44 591 SER A C 1
ATOM 4857 O O . SER A 1 591 ? -19.662 -13.842 31.672 1.00 89.44 591 SER A O 1
ATOM 4859 N N . GLN A 1 592 ? -17.479 -13.315 31.711 1.00 88.50 592 GLN A N 1
ATOM 4860 C CA . GLN A 1 592 ? -17.351 -13.389 33.170 1.00 88.50 592 GLN A CA 1
ATOM 4861 C C . GLN A 1 592 ? -18.173 -12.295 33.859 1.00 88.50 592 GLN A C 1
ATOM 4863 O O . GLN A 1 592 ? -18.885 -12.573 34.820 1.00 88.50 592 GLN A O 1
ATOM 4868 N N . MET A 1 593 ? -18.132 -11.072 33.332 1.00 88.31 593 MET A N 1
ATOM 4869 C CA . MET A 1 593 ? -18.871 -9.931 33.869 1.00 88.31 593 MET A CA 1
ATOM 4870 C C . MET A 1 593 ? -20.387 -10.153 33.813 1.00 88.31 593 MET A C 1
ATOM 4872 O O . MET A 1 593 ? -21.090 -9.848 34.775 1.00 88.31 593 MET A O 1
ATOM 4876 N N . GLU A 1 594 ? -20.897 -10.728 32.720 1.00 88.56 594 GLU A N 1
ATOM 4877 C CA . GLU A 1 594 ? -22.322 -11.049 32.606 1.00 88.56 594 GLU A CA 1
ATOM 4878 C C . GLU A 1 594 ? -22.724 -12.158 33.593 1.00 88.56 594 GLU A C 1
ATOM 4880 O O . GLU A 1 594 ? -23.754 -12.048 34.260 1.00 88.56 594 GLU A O 1
ATOM 4885 N N . ASN A 1 595 ? -21.877 -13.177 33.781 1.00 89.38 595 ASN A N 1
ATOM 4886 C CA . ASN A 1 595 ? -22.093 -14.200 34.807 1.00 89.38 595 ASN A CA 1
ATOM 4887 C C . ASN A 1 595 ? -22.146 -13.593 36.218 1.00 89.38 595 ASN A C 1
ATOM 4889 O O . ASN A 1 595 ? -23.089 -13.871 36.959 1.00 89.38 595 ASN A O 1
ATOM 4893 N N . GLU A 1 596 ? -21.198 -12.731 36.585 1.00 90.94 596 GLU A N 1
ATOM 4894 C CA . GLU A 1 596 ? -21.204 -12.057 37.892 1.00 90.94 596 GLU A CA 1
ATOM 4895 C C . GLU A 1 596 ? -22.436 -11.164 38.074 1.00 90.94 596 GLU A C 1
ATOM 4897 O O . GLU A 1 596 ? -23.078 -11.184 39.122 1.00 90.94 596 GLU A O 1
ATOM 4902 N N . LYS A 1 597 ? -22.875 -10.468 37.022 1.00 90.94 597 LYS A N 1
ATOM 4903 C CA . LYS A 1 597 ? -24.108 -9.673 37.049 1.00 90.94 597 LYS A CA 1
ATOM 4904 C C . LYS A 1 597 ? -25.351 -10.527 37.319 1.00 90.94 597 LYS A C 1
ATOM 4906 O O . LYS A 1 597 ? -26.251 -10.100 38.044 1.00 90.94 597 LYS A O 1
ATOM 4911 N N . THR A 1 598 ? -25.410 -11.745 36.773 1.00 90.19 598 THR A N 1
ATOM 4912 C CA . THR A 1 598 ? -26.502 -12.680 37.093 1.00 90.19 598 THR A CA 1
ATOM 4913 C C . THR A 1 598 ? -26.435 -13.198 38.529 1.00 90.19 598 THR A C 1
ATOM 4915 O O . THR A 1 598 ? -27.489 -13.355 39.147 1.00 90.19 598 THR A O 1
ATOM 4918 N N . LYS A 1 599 ? -25.233 -13.426 39.083 1.00 91.31 599 LYS A N 1
ATOM 4919 C CA . LYS A 1 599 ? -25.056 -13.786 40.500 1.00 91.31 599 LYS A CA 1
ATOM 4920 C C . LYS A 1 599 ? -25.505 -12.650 41.418 1.00 91.31 599 LYS A C 1
ATOM 4922 O O . LYS A 1 599 ? -26.308 -12.899 42.311 1.00 91.31 599 LYS A O 1
ATOM 4927 N N . GLN A 1 600 ? -25.093 -11.413 41.133 1.00 90.19 600 GLN A N 1
ATOM 4928 C CA . GLN A 1 600 ? -25.510 -10.231 41.891 1.00 90.19 600 GLN A CA 1
ATOM 4929 C C . GLN A 1 600 ? -27.034 -10.093 41.924 1.00 90.19 600 GLN A C 1
ATOM 4931 O O . GLN A 1 600 ? -27.618 -9.894 42.982 1.00 90.19 600 GLN A O 1
ATOM 4936 N N . LYS A 1 601 ? -27.704 -10.276 40.780 1.00 91.75 601 LYS A N 1
ATOM 4937 C CA . LYS A 1 601 ? -29.170 -10.215 40.718 1.00 91.75 601 LYS A CA 1
ATOM 4938 C C . LYS A 1 601 ? -29.843 -11.271 41.605 1.00 91.75 601 LYS A C 1
ATOM 4940 O O . LYS A 1 601 ? -30.851 -10.971 42.236 1.00 91.75 601 LYS A O 1
ATOM 4945 N N . LYS A 1 602 ? -29.299 -12.494 41.658 1.00 91.69 602 LYS A N 1
ATOM 4946 C CA . LYS A 1 602 ? -29.818 -13.554 42.539 1.00 91.69 602 LYS A CA 1
ATOM 4947 C C . LYS A 1 602 ? -29.665 -13.179 44.015 1.00 91.69 602 LYS A C 1
ATOM 4949 O O . LYS A 1 602 ? -30.624 -13.343 44.760 1.00 91.69 602 LYS A O 1
ATOM 4954 N N . LEU A 1 603 ? -28.507 -12.638 44.399 1.00 91.19 603 LEU A N 1
ATOM 4955 C CA . LEU A 1 603 ? -28.254 -12.164 45.764 1.00 91.19 603 LEU A CA 1
ATOM 4956 C C . LEU A 1 603 ? -29.169 -10.992 46.146 1.00 91.19 603 LEU A C 1
ATOM 4958 O O . LEU A 1 603 ? -29.728 -10.984 47.237 1.00 91.19 603 LEU A O 1
ATOM 4962 N N . ASP A 1 604 ? -29.395 -10.035 45.244 1.00 87.75 604 ASP A N 1
ATOM 4963 C CA . ASP A 1 604 ? -30.321 -8.921 45.486 1.00 87.75 604 ASP A CA 1
ATOM 4964 C C . ASP A 1 604 ? -31.762 -9.412 45.712 1.00 87.75 604 ASP A C 1
ATOM 4966 O O . ASP A 1 604 ? -32.483 -8.890 46.568 1.00 87.75 604 ASP A O 1
ATOM 4970 N N . ASP A 1 605 ? -32.204 -10.412 44.945 1.00 89.94 605 ASP A N 1
ATOM 4971 C CA . ASP A 1 605 ? -33.531 -11.009 45.104 1.00 89.94 605 ASP A CA 1
ATOM 4972 C C . ASP A 1 605 ? -33.645 -11.806 46.418 1.00 89.94 605 ASP A C 1
ATOM 4974 O O . ASP A 1 605 ? -34.689 -11.765 47.074 1.00 89.94 605 ASP A O 1
ATOM 4978 N N . GLU A 1 606 ? -32.574 -12.479 46.846 1.00 91.69 606 GLU A N 1
ATOM 4979 C CA . GLU A 1 606 ? -32.490 -13.162 48.141 1.00 91.69 606 GLU A CA 1
ATOM 4980 C C . GLU A 1 606 ? -32.509 -12.171 49.315 1.00 91.69 606 GLU A C 1
ATOM 4982 O O . GLU A 1 606 ? -33.321 -12.315 50.230 1.00 91.69 606 GLU A O 1
ATOM 4987 N N . ASN A 1 607 ? -31.739 -11.084 49.238 1.00 86.12 607 ASN A N 1
ATOM 4988 C CA . ASN A 1 607 ? -31.736 -10.013 50.237 1.00 86.12 607 ASN A CA 1
ATOM 4989 C C . ASN A 1 607 ? -33.104 -9.339 50.391 1.00 86.12 607 ASN A C 1
ATOM 4991 O O . ASN A 1 607 ? -33.507 -9.000 51.507 1.00 86.12 607 ASN A O 1
ATOM 4995 N N . LYS A 1 608 ? -33.859 -9.166 49.299 1.00 90.31 608 LYS A N 1
ATOM 4996 C CA . LYS A 1 608 ? -35.244 -8.667 49.372 1.00 90.31 608 LYS A CA 1
ATOM 4997 C C . LYS A 1 608 ? -36.159 -9.633 50.116 1.00 90.31 608 LYS A C 1
ATOM 4999 O O . LYS A 1 608 ? -36.978 -9.181 50.915 1.00 90.31 608 LYS A O 1
ATOM 5004 N N . ARG A 1 609 ? -36.025 -10.943 49.876 1.00 90.31 609 ARG A N 1
ATOM 5005 C CA . ARG A 1 609 ? -36.800 -11.972 50.593 1.00 90.31 609 ARG A CA 1
ATOM 5006 C C . ARG A 1 609 ? -36.468 -11.975 52.081 1.00 90.31 609 ARG A C 1
ATOM 5008 O O . ARG A 1 609 ? -37.385 -11.948 52.896 1.00 90.31 609 ARG A O 1
ATOM 5015 N N . LEU A 1 610 ? -35.183 -11.930 52.428 1.00 92.00 610 LEU A N 1
ATOM 5016 C CA . LEU A 1 610 ? -34.733 -11.849 53.818 1.00 92.00 610 LEU A CA 1
ATOM 5017 C C . LEU A 1 610 ? -35.223 -10.564 54.495 1.00 92.00 610 LEU A C 1
ATOM 5019 O O . LEU A 1 610 ? -35.763 -10.619 55.594 1.00 92.00 610 LEU A O 1
ATOM 5023 N N . SER A 1 611 ? -35.132 -9.417 53.817 1.00 89.62 611 SER A N 1
ATOM 5024 C CA . SER A 1 611 ? -35.641 -8.140 54.337 1.00 89.62 611 SER A CA 1
ATOM 5025 C C . SER A 1 611 ? -37.147 -8.177 54.608 1.00 89.62 611 SER A C 1
ATOM 5027 O O . SER A 1 611 ? -37.603 -7.622 55.607 1.00 89.62 611 SER A O 1
ATOM 5029 N N . HIS A 1 612 ? -37.921 -8.841 53.744 1.00 88.62 612 HIS A N 1
ATOM 5030 C CA . HIS A 1 612 ? -39.353 -9.038 53.957 1.00 88.62 612 HIS A CA 1
ATOM 5031 C C . HIS A 1 612 ? -39.622 -9.918 55.183 1.00 88.62 612 HIS A C 1
ATOM 5033 O O . HIS A 1 612 ? -40.377 -9.512 56.061 1.00 88.62 612 HIS A O 1
ATOM 5039 N N . SER A 1 613 ? -38.922 -11.050 55.296 1.00 91.38 613 SER A N 1
ATOM 5040 C CA . SER A 1 613 ? -39.040 -11.960 56.441 1.00 91.38 613 SER A CA 1
ATOM 5041 C C . SER A 1 613 ? -38.655 -11.286 57.770 1.00 91.38 613 SER A C 1
ATOM 5043 O O . SER A 1 613 ? -39.342 -11.450 58.775 1.00 91.38 613 SER A O 1
ATOM 5045 N N . ILE A 1 614 ? -37.620 -10.435 57.778 1.00 86.56 614 ILE A N 1
ATOM 5046 C CA . ILE A 1 614 ? -37.243 -9.628 58.952 1.00 86.56 614 ILE A CA 1
ATOM 5047 C C . ILE A 1 614 ? -38.347 -8.629 59.324 1.00 86.56 614 ILE A C 1
ATOM 5049 O O . ILE A 1 614 ? -38.596 -8.397 60.509 1.00 86.56 614 ILE A O 1
ATOM 5053 N N . ALA A 1 615 ? -38.998 -8.005 58.339 1.00 86.62 615 ALA A N 1
ATOM 5054 C CA . ALA A 1 615 ? -40.095 -7.078 58.598 1.00 86.62 615 ALA A CA 1
ATOM 5055 C C . ALA A 1 615 ? -41.301 -7.797 59.224 1.00 86.62 615 ALA A C 1
ATOM 5057 O O . ALA A 1 615 ? -41.847 -7.301 60.209 1.00 86.62 615 ALA A O 1
ATOM 5058 N N . GLU A 1 616 ? -41.658 -8.978 58.714 1.00 89.19 616 GLU A N 1
ATOM 5059 C CA . GLU A 1 616 ? -42.704 -9.834 59.291 1.00 89.19 616 GLU A CA 1
ATOM 5060 C C . GLU A 1 616 ? -42.370 -10.213 60.741 1.00 89.19 616 GLU A C 1
ATOM 5062 O O . GLU A 1 616 ? -43.160 -9.942 61.649 1.00 89.19 616 GLU A O 1
ATOM 5067 N N . ALA A 1 617 ? -41.153 -10.703 60.997 1.00 89.62 617 ALA A N 1
ATOM 5068 C CA . ALA A 1 617 ? -40.702 -11.040 62.347 1.00 89.62 617 ALA A CA 1
ATOM 5069 C C . ALA A 1 617 ? -40.747 -9.830 63.303 1.00 89.62 617 ALA A C 1
ATOM 5071 O O . ALA A 1 617 ? -41.179 -9.951 64.450 1.00 89.62 617 ALA A O 1
ATOM 5072 N N . LYS A 1 618 ? -40.364 -8.629 62.842 1.00 89.81 618 LYS A N 1
ATOM 5073 C CA . LYS A 1 618 ? -40.489 -7.395 63.641 1.00 89.81 618 LYS A CA 1
ATOM 5074 C C . LYS A 1 618 ? -41.940 -7.079 64.001 1.00 89.81 618 LYS A C 1
ATOM 5076 O O . LYS A 1 618 ? -42.196 -6.659 65.128 1.00 89.81 618 LYS A O 1
ATOM 5081 N N . THR A 1 619 ? -42.879 -7.266 63.072 1.00 88.75 619 THR A N 1
ATOM 5082 C CA . THR A 1 619 ? -44.303 -7.036 63.359 1.00 88.75 619 THR A CA 1
ATOM 5083 C C . THR A 1 619 ? -44.854 -8.027 64.382 1.00 88.75 619 THR A C 1
ATOM 5085 O O . THR A 1 619 ? -45.601 -7.619 65.271 1.00 88.75 619 THR A O 1
ATOM 5088 N N . GLU A 1 620 ? -44.434 -9.294 64.329 1.00 89.12 620 GLU A N 1
ATOM 5089 C CA . GLU A 1 620 ? -44.790 -10.285 65.352 1.00 89.12 620 GLU A CA 1
ATOM 5090 C C . GLU A 1 620 ? -44.201 -9.936 66.722 1.00 89.12 620 GLU A C 1
ATOM 5092 O O . GLU A 1 620 ? -44.906 -10.000 67.727 1.00 89.12 620 GLU A O 1
ATOM 5097 N N . ILE A 1 621 ? -42.941 -9.494 66.778 1.00 86.19 621 ILE A N 1
ATOM 5098 C CA . ILE A 1 621 ? -42.304 -9.067 68.032 1.00 86.19 621 ILE A CA 1
ATOM 5099 C C . ILE A 1 621 ? -43.064 -7.903 68.676 1.00 86.19 621 ILE A C 1
ATOM 5101 O O . ILE A 1 621 ? -43.322 -7.938 69.880 1.00 86.19 621 ILE A O 1
ATOM 5105 N N . GLU A 1 622 ? -43.443 -6.878 67.910 1.00 87.06 622 GLU A N 1
ATOM 5106 C CA . GLU A 1 622 ? -44.205 -5.745 68.455 1.00 87.06 622 GLU A CA 1
ATOM 5107 C C . GLU A 1 622 ? -45.607 -6.166 68.921 1.00 87.06 622 GLU A C 1
ATOM 5109 O O . GLU A 1 622 ? -46.068 -5.700 69.967 1.00 87.06 622 GLU A O 1
ATOM 5114 N N . LYS A 1 623 ? -46.248 -7.118 68.229 1.00 91.19 623 LYS A N 1
ATOM 5115 C CA . LYS A 1 623 ? -47.499 -7.730 68.695 1.00 91.19 623 LYS A CA 1
ATOM 5116 C C . LYS A 1 623 ? -47.311 -8.407 70.059 1.00 91.19 623 LYS A C 1
ATOM 5118 O O . LYS A 1 623 ? -48.038 -8.086 70.999 1.00 91.19 623 LYS A O 1
ATOM 5123 N N . TYR A 1 624 ? -46.301 -9.266 70.207 1.00 90.75 624 TYR A N 1
ATOM 5124 C CA . TYR A 1 624 ? -46.016 -9.927 71.486 1.00 90.75 624 TYR A CA 1
ATOM 5125 C C . TYR A 1 624 ? -45.641 -8.935 72.592 1.00 90.75 624 TYR A C 1
ATOM 5127 O O . TYR A 1 624 ? -46.036 -9.091 73.746 1.00 90.75 624 TYR A O 1
ATOM 5135 N N . LYS A 1 625 ? -44.916 -7.865 72.265 1.00 88.50 625 LYS A N 1
ATOM 5136 C CA . LYS A 1 625 ? -44.556 -6.810 73.220 1.00 88.50 625 LYS A CA 1
ATOM 5137 C C . LYS A 1 625 ? -45.781 -6.036 73.721 1.00 88.50 625 LYS A C 1
ATOM 5139 O O . LYS A 1 625 ? -45.838 -5.680 74.903 1.00 88.50 625 LYS A O 1
ATOM 5144 N N . ALA A 1 626 ? -46.771 -5.807 72.858 1.00 84.88 626 ALA A N 1
ATOM 5145 C CA . ALA A 1 626 ? -48.050 -5.221 73.245 1.00 84.88 626 ALA A CA 1
ATOM 5146 C C . ALA A 1 626 ? -48.846 -6.159 74.172 1.00 84.88 626 ALA A C 1
ATOM 5148 O O . ALA A 1 626 ? -49.348 -5.713 75.207 1.00 84.88 626 ALA A O 1
ATOM 5149 N N . GLU A 1 627 ? -48.889 -7.458 73.861 1.00 88.38 627 GLU A N 1
ATOM 5150 C CA . GLU A 1 627 ? -49.518 -8.487 74.706 1.00 88.38 627 GLU A CA 1
ATOM 5151 C C . GLU A 1 627 ? -48.851 -8.579 76.093 1.00 88.38 627 GLU A C 1
ATOM 5153 O O . GLU A 1 627 ? -49.535 -8.608 77.122 1.00 88.38 627 GLU A O 1
ATOM 5158 N N . ILE A 1 628 ? -47.515 -8.519 76.151 1.00 84.19 628 ILE A N 1
ATOM 5159 C CA . ILE A 1 628 ? -46.752 -8.470 77.409 1.00 84.19 628 ILE A CA 1
ATOM 5160 C C . ILE A 1 628 ? -47.078 -7.202 78.206 1.00 84.19 628 ILE A C 1
ATOM 5162 O O . ILE A 1 628 ? -47.323 -7.281 79.408 1.00 84.19 628 ILE A O 1
ATOM 5166 N N . SER A 1 629 ? -47.105 -6.033 77.562 1.00 85.69 629 SER A N 1
ATOM 5167 C CA . SER A 1 629 ? -47.402 -4.760 78.240 1.00 85.69 629 SER A CA 1
ATOM 5168 C C . SER A 1 629 ? -48.816 -4.751 78.831 1.00 85.69 629 SER A C 1
ATOM 5170 O O . SER A 1 629 ? -49.019 -4.294 79.958 1.00 85.69 629 SER A O 1
ATOM 5172 N N . SER A 1 630 ? -49.786 -5.306 78.096 1.00 87.06 630 SER A N 1
ATOM 5173 C CA . SER A 1 630 ? -51.154 -5.514 78.578 1.00 87.06 630 SER A CA 1
ATOM 5174 C C . SER A 1 630 ? -51.179 -6.427 79.809 1.00 87.06 630 SER A C 1
ATOM 5176 O O . SER A 1 630 ? -51.751 -6.068 80.841 1.00 87.06 630 SER A O 1
ATOM 5178 N N . SER A 1 631 ? -50.463 -7.551 79.749 1.00 85.56 631 SER A N 1
ATOM 5179 C CA . SER A 1 631 ? -50.368 -8.512 80.853 1.00 85.56 631 SER A CA 1
ATOM 5180 C C . SER A 1 631 ? -49.698 -7.915 82.098 1.00 85.56 631 SER A C 1
ATOM 5182 O O . SER A 1 631 ? -50.175 -8.108 83.214 1.00 85.56 631 SER A O 1
ATOM 5184 N N . GLN A 1 632 ? -48.636 -7.118 81.932 1.00 84.56 632 GLN A N 1
ATOM 5185 C CA . GLN A 1 632 ? -47.971 -6.412 83.036 1.00 84.56 632 GLN A CA 1
ATOM 5186 C C . GLN A 1 632 ? -48.871 -5.370 83.702 1.00 84.56 632 GLN A C 1
ATOM 5188 O O . GLN A 1 632 ? -48.816 -5.200 84.921 1.00 84.56 632 GLN A O 1
ATOM 5193 N N . LYS A 1 633 ? -49.692 -4.657 82.921 1.00 86.25 633 LYS A N 1
ATOM 5194 C CA . LYS A 1 633 ? -50.666 -3.708 83.469 1.00 86.25 633 LYS A CA 1
ATOM 5195 C C . LYS A 1 633 ? -51.676 -4.433 84.358 1.00 86.25 633 LYS A C 1
ATOM 5197 O O . LYS A 1 633 ? -51.868 -4.019 85.498 1.00 86.25 633 LYS A O 1
ATOM 5202 N N . MET A 1 634 ? -52.221 -5.554 83.878 1.00 82.25 634 MET A N 1
ATOM 5203 C CA . MET A 1 634 ? -53.118 -6.393 84.678 1.00 82.25 634 MET A CA 1
ATOM 5204 C C . MET A 1 634 ? -52.437 -6.918 85.949 1.00 82.25 634 MET A C 1
ATOM 5206 O O . MET A 1 634 ? -53.050 -6.914 87.012 1.00 82.25 634 MET A O 1
ATOM 5210 N N . ALA A 1 635 ? -51.164 -7.321 85.873 1.00 76.75 635 ALA A N 1
ATOM 5211 C CA . ALA A 1 635 ? -50.413 -7.777 87.043 1.00 76.75 635 ALA A CA 1
ATOM 5212 C C . ALA A 1 635 ? -50.269 -6.675 88.106 1.00 76.75 635 ALA A C 1
ATOM 5214 O O . ALA A 1 635 ? -50.568 -6.907 89.272 1.00 76.75 635 ALA A O 1
ATOM 5215 N N . LYS A 1 636 ? -49.904 -5.448 87.711 1.00 82.56 636 LYS A N 1
ATOM 5216 C CA . LYS A 1 636 ? -49.803 -4.308 88.641 1.00 82.56 636 LYS A CA 1
ATOM 5217 C C . LYS A 1 636 ? -51.145 -3.928 89.262 1.00 82.56 636 LYS A C 1
ATOM 5219 O O . LYS A 1 636 ? -51.194 -3.580 90.438 1.00 82.56 636 LYS A O 1
ATOM 5224 N N . GLU A 1 637 ? -52.225 -3.984 88.484 1.00 83.31 637 GLU A N 1
ATOM 5225 C CA . GLU A 1 637 ? -53.581 -3.766 88.998 1.00 83.31 637 GLU A CA 1
ATOM 5226 C C . GLU A 1 637 ? -53.936 -4.815 90.061 1.00 83.31 637 GLU A C 1
ATOM 5228 O O . GLU A 1 637 ? -54.480 -4.470 91.110 1.00 83.31 637 GLU A O 1
ATOM 5233 N N . LYS A 1 638 ? -53.553 -6.078 89.837 1.00 84.56 638 LYS A N 1
ATOM 5234 C CA . LYS A 1 638 ? -53.751 -7.163 90.804 1.00 84.56 638 LYS A CA 1
ATOM 5235 C C . LYS A 1 638 ? -52.863 -7.033 92.040 1.00 84.56 638 LYS A C 1
ATOM 5237 O O . LYS A 1 638 ? -53.359 -7.252 93.141 1.00 84.56 638 LYS A O 1
ATOM 5242 N N . ASP A 1 639 ? -51.608 -6.614 91.896 1.00 80.94 639 ASP A N 1
ATOM 5243 C CA . ASP A 1 639 ? -50.720 -6.327 93.030 1.00 80.94 639 ASP A CA 1
ATOM 5244 C C . ASP A 1 639 ? -51.260 -5.178 93.890 1.00 80.94 639 ASP A C 1
ATOM 5246 O O . ASP A 1 639 ? -51.289 -5.276 95.116 1.00 80.94 639 ASP A O 1
ATOM 5250 N N . ALA A 1 640 ? -51.761 -4.107 93.267 1.00 81.06 640 ALA A N 1
ATOM 5251 C CA . ALA A 1 640 ? -52.403 -3.006 93.982 1.00 81.06 640 ALA A CA 1
ATOM 5252 C C . ALA A 1 640 ? -53.661 -3.473 94.742 1.00 81.06 640 ALA A C 1
ATOM 5254 O O . ALA A 1 640 ? -53.880 -3.079 95.892 1.00 81.06 640 ALA A O 1
ATOM 5255 N N . GLU A 1 641 ? -54.463 -4.348 94.127 1.00 82.12 641 GLU A N 1
ATOM 5256 C CA . GLU A 1 641 ? -55.633 -4.971 94.754 1.00 82.12 641 GLU A CA 1
ATOM 5257 C C . GLU A 1 641 ? -55.227 -5.847 95.957 1.00 82.12 641 GLU A C 1
ATOM 5259 O O . GLU A 1 641 ? -55.827 -5.747 97.031 1.00 82.12 641 GLU A O 1
ATOM 5264 N N . LEU A 1 642 ? -54.153 -6.634 95.827 1.00 77.81 642 LEU A N 1
ATOM 5265 C CA . LEU A 1 642 ? -53.587 -7.444 96.911 1.00 77.81 642 LEU A CA 1
ATOM 5266 C C . LEU A 1 642 ? -53.048 -6.590 98.058 1.00 77.81 642 LEU A C 1
ATOM 5268 O O . LEU A 1 642 ? -53.310 -6.893 99.222 1.00 77.81 642 LEU A O 1
ATOM 5272 N N . GLN A 1 643 ? -52.329 -5.511 97.758 1.00 77.12 643 GLN A N 1
ATOM 5273 C CA . GLN A 1 643 ? -51.799 -4.598 98.768 1.00 77.12 643 GLN A CA 1
ATOM 5274 C C . GLN A 1 643 ? -52.934 -3.963 99.580 1.00 77.12 643 GLN A C 1
ATOM 5276 O O . GLN A 1 643 ? -52.857 -3.875 100.808 1.00 77.12 643 GLN A O 1
ATOM 5281 N N . LYS A 1 644 ? -54.024 -3.577 98.903 1.00 85.56 644 LYS A N 1
ATOM 5282 C CA . LYS A 1 644 ? -55.232 -3.051 99.545 1.00 85.56 644 LYS A CA 1
ATOM 5283 C C . LYS A 1 644 ? -55.868 -4.088 100.474 1.00 85.56 644 LYS A C 1
ATOM 5285 O O . LYS A 1 644 ? -56.121 -3.777 101.636 1.00 85.56 644 LYS A O 1
ATOM 5290 N N . LEU A 1 645 ? -56.041 -5.326 100.008 1.00 79.50 645 LEU A N 1
ATOM 5291 C CA . LEU A 1 645 ? -56.572 -6.422 100.826 1.00 79.50 645 LEU A CA 1
ATOM 5292 C C . LEU A 1 645 ? -55.662 -6.767 102.015 1.00 79.50 645 LEU A C 1
ATOM 5294 O O . LEU A 1 645 ? -56.157 -7.039 103.107 1.00 79.50 645 LEU A O 1
ATOM 5298 N N . CYS A 1 646 ? -54.339 -6.722 101.838 1.00 77.00 646 CYS A N 1
ATOM 5299 C CA . CYS A 1 646 ? -53.368 -6.950 102.908 1.00 77.00 646 CYS A CA 1
ATOM 5300 C C . CYS A 1 646 ? -53.483 -5.872 103.997 1.00 77.00 646 CYS A C 1
ATOM 5302 O O . CYS A 1 646 ? -53.542 -6.187 105.188 1.00 77.00 646 CYS A O 1
ATOM 5304 N N . ASN A 1 647 ? -53.623 -4.607 103.591 1.00 81.75 647 ASN A N 1
ATOM 5305 C CA . ASN A 1 647 ? -53.870 -3.495 104.506 1.00 81.75 647 ASN A CA 1
ATOM 5306 C C . ASN A 1 647 ? -55.208 -3.655 105.247 1.00 81.75 647 ASN A C 1
ATOM 5308 O O . ASN A 1 647 ? -55.254 -3.509 106.469 1.00 81.75 647 ASN A O 1
ATOM 5312 N N . GLU A 1 648 ? -56.286 -4.016 104.545 1.00 82.38 648 GLU A N 1
ATOM 5313 C CA . GLU A 1 648 ? -57.596 -4.282 105.156 1.00 82.38 648 GLU A CA 1
ATOM 5314 C C . GLU A 1 648 ? -57.549 -5.457 106.146 1.00 82.38 648 GLU A C 1
ATOM 5316 O O . GLU A 1 648 ? -58.107 -5.371 107.244 1.00 82.38 648 GLU A O 1
ATOM 5321 N N . SER A 1 649 ? -56.843 -6.534 105.797 1.00 79.44 649 SER A N 1
ATOM 5322 C CA . SER A 1 649 ? -56.630 -7.696 106.663 1.00 79.44 649 SER A CA 1
ATOM 5323 C C . SER A 1 649 ? -55.844 -7.326 107.920 1.00 79.44 649 SER A C 1
ATOM 5325 O O . SER A 1 649 ? -56.249 -7.687 109.023 1.00 79.44 649 SER A O 1
ATOM 5327 N N . ASN A 1 650 ? -54.772 -6.538 107.789 1.00 79.69 650 ASN A N 1
ATOM 5328 C CA . ASN A 1 650 ? -54.009 -6.040 108.935 1.00 79.69 650 ASN A CA 1
ATOM 5329 C C . ASN A 1 650 ? -54.864 -5.171 109.866 1.00 79.69 650 ASN A C 1
ATOM 5331 O O . ASN A 1 650 ? -54.782 -5.320 111.084 1.00 79.69 650 ASN A O 1
ATOM 5335 N N . ILE A 1 651 ? -55.726 -4.306 109.320 1.00 82.19 651 ILE A N 1
ATOM 5336 C CA . ILE A 1 651 ? -56.664 -3.500 110.118 1.00 82.19 651 ILE A CA 1
ATOM 5337 C C . ILE A 1 651 ? -57.625 -4.405 110.901 1.00 82.19 651 ILE A C 1
ATOM 5339 O O . ILE A 1 651 ? -57.866 -4.178 112.088 1.00 82.19 651 ILE A O 1
ATOM 5343 N N . LEU A 1 652 ? -58.177 -5.439 110.261 1.00 79.38 652 LEU A N 1
ATOM 5344 C CA . LEU A 1 652 ? -59.072 -6.397 110.920 1.00 79.38 652 LEU A CA 1
ATOM 5345 C C . LEU A 1 652 ? -58.344 -7.212 111.989 1.00 79.38 652 LEU A C 1
ATOM 5347 O O . LEU A 1 652 ? -58.886 -7.404 113.075 1.00 79.38 652 LEU A O 1
ATOM 5351 N N . PHE A 1 653 ? -57.113 -7.639 111.713 1.00 79.12 653 PHE A N 1
ATOM 5352 C CA . PHE A 1 653 ? -56.278 -8.362 112.664 1.00 79.12 653 PHE A CA 1
ATOM 5353 C C . PHE A 1 653 ? -55.930 -7.496 113.880 1.00 79.12 653 PHE A C 1
ATOM 5355 O O . PHE A 1 653 ? -56.075 -7.947 115.014 1.00 79.12 653 PHE A O 1
ATOM 5362 N N . GLN A 1 654 ? -55.567 -6.225 113.684 1.00 77.31 654 GLN A N 1
ATOM 5363 C CA . GLN A 1 654 ? -55.354 -5.294 114.796 1.00 77.31 654 GLN A CA 1
ATOM 5364 C C . GLN A 1 654 ? -56.630 -5.064 115.614 1.00 77.31 654 GLN A C 1
ATOM 5366 O O . GLN A 1 654 ? -56.567 -5.061 116.843 1.00 77.31 654 GLN A O 1
ATOM 5371 N N . LYS A 1 655 ? -57.797 -4.932 114.963 1.00 78.50 655 LYS A N 1
ATOM 5372 C CA . LYS A 1 655 ? -59.096 -4.853 115.659 1.00 78.50 655 LYS A CA 1
ATOM 5373 C C . LYS A 1 655 ? -59.378 -6.109 116.486 1.00 78.50 655 LYS A C 1
ATOM 5375 O O . LYS A 1 655 ? -59.809 -5.993 117.629 1.00 78.50 655 LYS A O 1
ATOM 5380 N N . PHE A 1 656 ? -59.108 -7.291 115.936 1.00 79.19 656 PHE A N 1
ATOM 5381 C CA . PHE A 1 656 ? -59.262 -8.565 116.637 1.00 79.19 656 PHE A CA 1
ATOM 5382 C C . PHE A 1 656 ? -58.329 -8.662 117.853 1.00 79.19 656 PHE A C 1
ATOM 5384 O O . PHE A 1 656 ? -58.783 -8.922 118.963 1.00 79.19 656 PHE A O 1
ATOM 5391 N N . MET A 1 657 ? -57.043 -8.344 117.685 1.00 77.94 657 MET A N 1
ATOM 5392 C CA . MET A 1 657 ? -56.071 -8.350 118.784 1.00 77.94 657 MET A CA 1
ATOM 5393 C C . MET A 1 657 ? -56.399 -7.321 119.877 1.00 77.94 657 MET A C 1
ATOM 5395 O O . MET A 1 657 ? -56.127 -7.568 121.052 1.00 77.94 657 MET A O 1
ATOM 5399 N N . ALA A 1 658 ? -56.998 -6.179 119.522 1.00 68.75 658 ALA A N 1
ATOM 5400 C CA . ALA A 1 658 ? -57.482 -5.196 120.490 1.00 68.75 658 ALA A CA 1
ATOM 5401 C C . ALA A 1 658 ? -58.685 -5.708 121.303 1.00 68.75 658 ALA A C 1
ATOM 5403 O O . ALA A 1 658 ? -58.801 -5.376 122.481 1.00 68.75 658 ALA A O 1
ATOM 5404 N N . LEU A 1 659 ? -59.554 -6.531 120.704 1.00 70.19 659 LEU A N 1
ATOM 5405 C CA . LEU A 1 659 ? -60.665 -7.180 121.408 1.00 70.19 659 LEU A CA 1
ATOM 5406 C C . LEU A 1 659 ? -60.175 -8.252 122.388 1.00 70.19 659 LEU A C 1
ATOM 5408 O O . LEU A 1 659 ? -60.704 -8.324 123.485 1.00 70.19 659 LEU A O 1
ATOM 5412 N N . CYS A 1 660 ? -59.137 -9.021 122.044 1.00 64.44 660 CYS A N 1
ATOM 5413 C CA . CYS A 1 660 ? -58.572 -10.050 122.931 1.00 64.44 660 CYS A CA 1
ATOM 5414 C C . CYS A 1 660 ? -57.790 -9.503 124.144 1.00 64.44 660 CYS A C 1
ATOM 5416 O O . CYS A 1 660 ? -57.411 -10.281 125.014 1.00 64.44 660 CYS A O 1
ATOM 5418 N N . LYS A 1 661 ? -57.491 -8.196 124.192 1.00 62.12 661 LYS A N 1
ATOM 5419 C CA . LYS A 1 661 ? -56.817 -7.534 125.329 1.00 62.12 661 LYS A CA 1
ATOM 5420 C C . LYS A 1 661 ? -57.782 -6.923 126.357 1.00 62.12 661 LYS A C 1
ATOM 5422 O O . LYS A 1 661 ? -57.310 -6.432 127.381 1.00 62.12 661 LYS A O 1
ATOM 5427 N N . LYS A 1 662 ? -59.086 -6.905 126.072 1.00 50.62 662 LYS A N 1
ATOM 5428 C CA . LYS A 1 662 ? -60.148 -6.592 127.039 1.00 50.62 662 LYS A CA 1
ATOM 5429 C C . LYS A 1 662 ? -60.667 -7.883 127.645 1.00 50.62 662 LYS A C 1
ATOM 5431 O O . LYS A 1 662 ? -61.053 -7.820 128.830 1.00 50.62 662 LYS A O 1
#

Organism: NCBI:txid227884

Sequence (662 aa):
MKRRRLYVEEEARKSEKQSRKHKSSRLSTEKIVVKLSPTTSFADKVDLNGKISSQEPDLPSLNDSLENNIASPSSVSENKIIASLQDENDKLKAEILYLKSVQKNYEKRKTPLLSKESQLLQCITSNDITERQNIKWFASKTRKALAQQIEELQQKLGEQTNETEQINYEAQLDRESYEIKLTQNRDALKEKNQEIAELRKKLDVQEVFYDEQVNVKIDVTESKAKTLEKQYIDTRAELHELQQKYNDLQRIHDETIEDNRQMLEKKDNKIFALKKDCESIDKKYSDAKREIGKLKNHISNLRFEIKKKEDHNSHSQRHHEKALQEVQKLKDDLEKANEELNCLKTNEEKSAKTTSNVVQLLKDIEEIREVVKEKDLKIADLQKQKDDNDILLSQTLNDYAYIEEKLIENQKLIAQKENENAEIIKEKDKAVLQYESIQAEKENLLAQKRELEKVLNMTQQTLQSINTEFADEKEEHERAKNIVARSKELMEEVTLLKNNETLRADEAVAKLAAYEVEMFQNQSLLKSEQDQRILLQTQLLHLHQQIKEVENAKESAVKEVEAQLSHSRSEMQNVEKKLKHLQKKYSEIQSQMENEKTKQKKLDDENKRLSHSIAEAKTEIEKYKAEISSSQKMAKEKDAELQKLCNESNILFQKFMALCKK

pLDDT: mean 73.17, std 16.94, range [29.52, 93.25]

Secondary structure (DSSP, 8-state):
-HHHHHHHHHHHHHHHHHHHHTSSS--------------------------------PPP---S---S-------SSHHHHHHHHHHHHHHHHHHHHHHHHHHHHHHHHSSSTTSSTTSSSSSS----TTHHHHHHHHHHHHHHHHHHHHHHHHHHHHHHHHHHHHHHHHHHHHHHHHHHHHHHHHHHHHHHHHHHHHHHHHHHHHHHHHHHHHHHHHHHHHHHHHHHHHHHHHHHHHHHHHHHHHHHHHHHHHHHHHHHHHHHHHHHHHHHHHHHHHHHHHHHHHHHHHHHHHHHHHHHHHHHHHHHHHHHHHHHHHHHHHHHHHHHHHHHHHHHHHHHHTTS-------S-SSSHHHHHHHHHHHHHHHHHHHHHHHHHHHHHHHHHHHHHHHHHHHHHHHHHHHHHHHHHHHHHHHHHHHHHHHHHHHHHHHHHHHHHHHHHHHHHHHHHHHHHHHHHHHHHHHHHHHHHHHHHHHHHHHHHHHHHHHHHHTTS----S--SHHHHHHHHHHHHHHHHHHHHHHHHHHHHHHHHHHHHHHHHHHHHHHHHHHHHHHHHHHHHHHHHHHHHHHHHHHHHHHHHHHHHHHHHHHHHHHHHHHHHHHHHHHHHHHHHHHHHHHHHHHHHHHHHHHHHHHHHHHHHHHHHHHHHHHHHHHTT-